Protein AF-A0A520W6J9-F1 (afdb_monomer)

Secondary structure (DSSP, 8-state):
-TTTTT-HHHHHHHHHHHHHH-TT-HHHHHHHHHHHHHTT-HHHHHHHHHHHHHH-TT-HHHHHHHHHHHHHTT-HHHHHHHHHHHHHH-TT-HHHHHHHHHHHHHTT-HHHHHHHGGGGGGSHHHHTT----SSPBP-S-S--TT-EEEEE--S-HHHHHHHHTTHHHHHTTSSEEEEEE-GGGHHHHHHH-TTSEEEE---TTTTT--S-SEEEEGGGHHHHHHHHHHH-S---------HHHHHHHHHHHHTT-SSEEEEEE-S-S---HHHHTTS--GGGGTTGGGSTTEEEEE---SS-HHHHHHHHHHH--PEEP-TT--TTT-HHHHHHHHHHSSEEEE-SSHHHHHHHHTT-EEEE----

Nearest PDB structures (foldseek):
  2hyz-assembly1_A-2  TM=9.664E-01  e=3.939E-09  unclassified
  8far-assembly1_A  TM=9.571E-01  e=6.618E-09  synthetic construct
  8fwd-assembly1_C  TM=9.304E-01  e=1.056E-08  synthetic construct
  4gyw-assembly2_A  TM=4.281E-01  e=9.892E-11  Homo sapiens
  5hgv-assembly1_A  TM=4.038E-01  e=1.844E-10  Homo sapiens

pLDDT: mean 93.52, std 7.46, range [51.81, 98.81]

Structure (mmCIF, N/CA/C/O backbone):
data_AF-A0A520W6J9-F1
#
_entry.id   AF-A0A520W6J9-F1
#
loop_
_atom_site.group_PDB
_atom_site.id
_atom_site.type_symbol
_atom_site.label_atom_id
_atom_site.label_alt_id
_atom_site.label_comp_id
_atom_site.label_asym_id
_atom_site.label_entity_id
_atom_site.label_seq_id
_atom_site.pdbx_PDB_ins_code
_atom_site.Cartn_x
_atom_site.Cartn_y
_atom_site.Cartn_z
_atom_site.occupancy
_atom_site.B_iso_or_equiv
_atom_site.auth_seq_id
_atom_site.auth_comp_id
_atom_site.auth_asym_id
_atom_site.auth_atom_id
_atom_site.pdbx_PDB_model_num
ATOM 1 N N . MET A 1 1 ? 27.134 -15.387 -12.398 1.00 55.62 1 MET A N 1
ATOM 2 C CA . MET A 1 1 ? 27.860 -16.162 -11.368 1.00 55.62 1 MET A CA 1
ATOM 3 C C . MET A 1 1 ? 28.233 -15.302 -10.161 1.00 55.62 1 MET A C 1
ATOM 5 O O . MET A 1 1 ? 27.604 -15.495 -9.141 1.00 55.62 1 MET A O 1
ATOM 9 N N . PHE A 1 2 ? 29.149 -14.319 -10.235 1.00 62.62 2 PHE A N 1
ATOM 10 C CA . PHE A 1 2 ? 29.493 -13.488 -9.054 1.00 62.62 2 PHE A CA 1
ATOM 11 C C . PHE A 1 2 ? 28.343 -12.601 -8.537 1.00 62.62 2 PHE A C 1
ATOM 13 O O . PHE A 1 2 ? 28.132 -12.515 -7.331 1.00 62.62 2 PHE A O 1
ATOM 20 N N . HIS A 1 3 ? 27.561 -11.988 -9.437 1.00 56.94 3 HIS A N 1
ATOM 21 C CA . HIS A 1 3 ? 26.359 -11.219 -9.064 1.00 56.94 3 HIS A CA 1
ATOM 22 C C . HIS A 1 3 ? 25.295 -12.106 -8.402 1.00 56.94 3 HIS A C 1
ATOM 24 O O . HIS A 1 3 ? 24.798 -11.756 -7.336 1.00 56.94 3 HIS A O 1
ATOM 30 N N . ASP A 1 4 ? 25.047 -13.297 -8.955 1.00 65.44 4 ASP A N 1
ATOM 31 C CA . ASP A 1 4 ? 24.093 -14.273 -8.401 1.00 65.44 4 ASP A CA 1
ATOM 32 C C . ASP A 1 4 ? 24.512 -14.808 -7.016 1.00 65.44 4 ASP A C 1
ATOM 34 O O . ASP A 1 4 ? 23.668 -15.266 -6.249 1.00 65.44 4 ASP A O 1
ATOM 38 N N . LEU A 1 5 ? 25.808 -14.726 -6.682 1.00 70.62 5 LEU A N 1
ATOM 39 C CA . LEU A 1 5 ? 26.388 -15.121 -5.393 1.00 70.62 5 LEU A CA 1
ATOM 40 C C . LEU A 1 5 ? 26.520 -13.951 -4.395 1.00 70.62 5 LEU A C 1
ATOM 42 O O . LEU A 1 5 ? 27.038 -14.141 -3.298 1.00 70.62 5 LEU A O 1
ATOM 46 N N . GLY A 1 6 ? 26.079 -12.737 -4.752 1.00 70.25 6 GLY A N 1
ATOM 47 C CA . GLY A 1 6 ? 26.176 -11.549 -3.890 1.00 70.25 6 GLY A CA 1
ATOM 48 C C . GLY A 1 6 ? 27.595 -10.983 -3.727 1.00 70.25 6 GLY A C 1
ATOM 49 O O . GLY A 1 6 ? 27.823 -10.125 -2.875 1.00 70.25 6 GLY A O 1
ATOM 50 N N . GLN A 1 7 ? 28.547 -11.433 -4.548 1.00 84.25 7 GLN A N 1
ATOM 51 C CA . GLN A 1 7 ? 29.943 -10.986 -4.559 1.00 84.25 7 GLN A CA 1
ATOM 52 C C . GLN A 1 7 ? 30.087 -9.741 -5.446 1.00 84.25 7 GLN A C 1
ATOM 54 O O . GLN A 1 7 ? 30.599 -9.782 -6.569 1.00 84.25 7 GLN A O 1
ATOM 59 N N . PHE A 1 8 ? 29.525 -8.622 -4.974 1.00 88.00 8 PHE A N 1
ATOM 60 C CA . PHE A 1 8 ? 29.392 -7.398 -5.770 1.00 88.00 8 PHE A CA 1
ATOM 61 C C . PHE A 1 8 ? 30.739 -6.747 -6.108 1.00 88.00 8 PHE A C 1
ATOM 63 O O . PHE A 1 8 ? 30.910 -6.252 -7.222 1.00 88.00 8 PHE A O 1
ATOM 70 N N . SER A 1 9 ? 31.709 -6.784 -5.194 1.00 87.19 9 SER A N 1
ATOM 71 C CA . SER A 1 9 ? 33.046 -6.212 -5.407 1.00 87.19 9 SER A CA 1
ATOM 72 C C . SER A 1 9 ? 33.802 -6.941 -6.522 1.00 87.19 9 SER A C 1
ATOM 74 O O . SER A 1 9 ? 34.366 -6.315 -7.422 1.00 87.19 9 SER A O 1
ATOM 76 N N . GLU A 1 10 ? 33.757 -8.269 -6.507 1.00 89.56 10 GLU A N 1
ATOM 77 C CA . GLU A 1 10 ? 34.367 -9.151 -7.495 1.00 89.56 10 GLU A CA 1
ATOM 78 C C . GLU A 1 10 ? 33.671 -9.017 -8.852 1.00 89.56 10 GLU A C 1
ATOM 80 O O . GLU A 1 10 ? 34.340 -8.928 -9.885 1.00 89.56 10 GLU A O 1
ATOM 85 N N . ALA A 1 11 ? 32.337 -8.915 -8.860 1.00 91.69 11 ALA A N 1
ATOM 86 C CA . ALA A 1 11 ? 31.569 -8.648 -10.071 1.00 91.69 11 ALA A CA 1
ATOM 87 C C . ALA A 1 11 ? 31.973 -7.307 -10.711 1.00 91.69 11 ALA A C 1
ATOM 89 O O . ALA A 1 11 ? 32.265 -7.260 -11.907 1.00 91.69 11 ALA A O 1
ATOM 90 N N . LEU A 1 12 ? 32.067 -6.227 -9.924 1.00 93.94 12 LEU A N 1
ATOM 91 C CA . LEU A 1 12 ? 32.518 -4.922 -10.419 1.00 93.94 12 LEU A CA 1
ATOM 92 C C . LEU A 1 12 ? 33.946 -4.978 -10.967 1.00 93.94 12 LEU A C 1
ATOM 94 O O . LEU A 1 12 ? 34.212 -4.402 -12.023 1.00 93.94 12 LEU A O 1
ATOM 98 N N . HIS A 1 13 ? 34.862 -5.676 -10.290 1.00 93.12 13 HIS A N 1
ATOM 99 C CA . HIS A 1 13 ? 36.229 -5.850 -10.780 1.00 93.12 13 HIS A CA 1
ATOM 100 C C . HIS A 1 13 ? 36.258 -6.592 -12.125 1.00 93.12 13 HIS A C 1
ATOM 102 O O . HIS A 1 13 ? 36.912 -6.143 -13.070 1.00 93.12 13 HIS A O 1
ATOM 108 N N . ALA A 1 14 ? 35.498 -7.683 -12.247 1.00 94.25 14 ALA A N 1
ATOM 109 C CA . ALA A 1 14 ? 35.395 -8.451 -13.482 1.00 94.25 14 ALA A CA 1
ATOM 110 C C . ALA A 1 14 ? 34.825 -7.614 -14.638 1.00 94.25 14 ALA A C 1
ATOM 112 O O . ALA A 1 14 ? 35.390 -7.623 -15.734 1.00 94.25 14 ALA A O 1
ATOM 113 N N . TYR A 1 15 ? 33.760 -6.836 -14.404 1.00 95.44 15 TYR A N 1
ATOM 114 C CA . TYR A 1 15 ? 33.192 -5.966 -15.438 1.00 95.44 15 TYR A CA 1
ATOM 115 C C . TYR A 1 15 ? 34.142 -4.835 -15.835 1.00 95.44 15 TYR A C 1
ATOM 117 O O . TYR A 1 15 ? 34.296 -4.575 -17.027 1.00 95.44 15 TYR A O 1
ATOM 125 N N . LYS A 1 16 ? 34.856 -4.220 -14.882 1.00 95.69 16 LYS A N 1
ATOM 126 C CA . LYS A 1 16 ? 35.897 -3.221 -15.182 1.00 95.69 16 LYS A CA 1
ATOM 127 C C . LYS A 1 16 ? 37.016 -3.810 -16.043 1.00 95.69 16 LYS A C 1
ATOM 129 O O . LYS A 1 16 ? 37.415 -3.185 -17.023 1.00 95.69 16 LYS A O 1
ATOM 134 N N . LYS A 1 17 ? 37.479 -5.028 -15.741 1.00 96.25 17 LYS A N 1
ATOM 135 C CA . LYS A 1 17 ? 38.472 -5.740 -16.561 1.00 96.25 17 LYS A CA 1
ATOM 136 C C . LYS A 1 17 ? 37.936 -6.055 -17.961 1.00 96.25 17 LYS A C 1
ATOM 138 O O . LYS A 1 17 ? 38.645 -5.849 -18.940 1.00 96.25 17 LYS A O 1
ATOM 143 N N . ALA A 1 18 ? 36.685 -6.501 -18.074 1.00 95.94 18 ALA A N 1
ATOM 144 C CA . ALA A 1 18 ? 36.048 -6.761 -19.365 1.00 95.94 18 ALA A CA 1
ATOM 145 C C . ALA A 1 18 ? 35.930 -5.486 -20.220 1.00 95.94 18 ALA A C 1
ATOM 147 O O . ALA A 1 18 ? 36.212 -5.525 -21.414 1.00 95.94 18 ALA A O 1
ATOM 148 N N . ILE A 1 19 ? 35.579 -4.354 -19.603 1.00 97.25 19 ILE A N 1
ATOM 149 C CA . ILE A 1 19 ? 35.523 -3.038 -20.254 1.00 97.25 19 ILE A CA 1
ATOM 150 C C . ILE A 1 19 ? 36.918 -2.568 -20.680 1.00 97.25 19 ILE A C 1
ATOM 152 O O . ILE A 1 19 ? 37.066 -2.023 -21.769 1.00 97.25 19 ILE A O 1
ATOM 156 N N . TYR A 1 20 ? 37.943 -2.792 -19.853 1.00 97.00 20 TYR A N 1
ATOM 157 C CA . TYR A 1 20 ? 39.328 -2.462 -20.196 1.00 97.00 20 TYR A CA 1
ATOM 158 C C . TYR A 1 20 ? 39.810 -3.244 -21.426 1.00 97.00 20 TYR A C 1
ATOM 160 O O . TYR A 1 20 ? 40.389 -2.661 -22.338 1.00 97.00 20 TYR A O 1
ATOM 168 N N . LEU A 1 21 ? 39.524 -4.549 -21.478 1.00 97.31 21 LEU A N 1
ATOM 169 C CA . LEU A 1 21 ? 39.883 -5.408 -22.611 1.00 97.31 21 LEU A CA 1
ATOM 170 C C . LEU A 1 21 ? 39.040 -5.117 -23.864 1.00 97.31 21 LEU A C 1
ATOM 172 O O . LEU A 1 21 ? 39.535 -5.252 -24.980 1.00 97.31 21 LEU A O 1
ATOM 176 N N . ASN A 1 22 ? 37.774 -4.723 -23.696 1.00 96.44 22 ASN A N 1
ATOM 177 C CA . ASN A 1 22 ? 36.879 -4.360 -24.792 1.00 96.44 22 ASN A CA 1
ATOM 178 C C . ASN A 1 22 ? 35.959 -3.175 -24.418 1.00 96.44 22 ASN A C 1
ATOM 180 O O . ASN A 1 22 ? 34.839 -3.379 -23.934 1.00 96.44 22 ASN A O 1
ATOM 184 N N . PRO A 1 23 ? 36.359 -1.930 -24.742 1.00 96.19 23 PRO A N 1
ATOM 185 C CA . PRO A 1 23 ? 35.568 -0.731 -24.442 1.00 96.19 23 PRO A CA 1
ATOM 186 C C . PRO A 1 23 ? 34.231 -0.621 -25.191 1.00 96.19 23 PRO A C 1
ATOM 188 O O . PRO A 1 23 ? 33.433 0.272 -24.905 1.00 96.19 23 PRO A O 1
ATOM 191 N N . LYS A 1 24 ? 33.974 -1.492 -26.175 1.00 97.50 24 LYS A N 1
ATOM 192 C CA . LYS A 1 24 ? 32.706 -1.553 -26.920 1.00 97.50 24 LYS A CA 1
ATOM 193 C C . LYS A 1 24 ? 31.777 -2.658 -26.407 1.00 97.50 24 LYS A C 1
ATOM 195 O O . LYS A 1 24 ? 30.746 -2.923 -27.024 1.00 97.50 24 LYS A O 1
ATOM 200 N N . TYR A 1 25 ? 32.097 -3.292 -25.277 1.00 97.31 25 TYR A N 1
ATOM 201 C CA . TYR A 1 25 ? 31.296 -4.384 -24.732 1.00 97.31 25 TYR A CA 1
ATOM 202 C C . TYR A 1 25 ? 30.057 -3.880 -23.969 1.00 97.31 25 TYR A C 1
ATOM 204 O O . TYR A 1 25 ? 30.084 -3.663 -22.757 1.00 97.31 25 TYR A O 1
ATOM 212 N N . ALA A 1 26 ? 28.946 -3.698 -24.688 1.00 97.38 26 ALA A N 1
ATOM 213 C CA . ALA A 1 26 ? 27.705 -3.131 -24.148 1.00 97.38 26 ALA A CA 1
ATOM 214 C C . ALA A 1 26 ? 27.123 -3.901 -22.944 1.00 97.38 26 ALA A C 1
ATOM 216 O O . ALA A 1 26 ? 26.592 -3.267 -22.026 1.00 97.38 26 ALA A O 1
ATOM 217 N N . ASP A 1 27 ? 27.232 -5.235 -22.925 1.00 96.94 27 ASP A N 1
ATOM 218 C CA . ASP A 1 27 ? 26.705 -6.067 -21.832 1.00 96.94 27 ASP A CA 1
ATOM 219 C C . ASP A 1 27 ? 27.519 -5.917 -20.541 1.00 96.94 27 ASP A C 1
ATOM 221 O O . ASP A 1 27 ? 26.948 -5.963 -19.454 1.00 96.94 27 ASP A O 1
ATOM 225 N N . ALA A 1 28 ? 28.833 -5.670 -20.628 1.00 97.00 28 ALA A N 1
ATOM 226 C CA . ALA A 1 28 ? 29.643 -5.393 -19.442 1.00 97.00 28 ALA A CA 1
ATOM 227 C C . ALA A 1 28 ? 29.211 -4.085 -18.767 1.00 97.00 28 ALA A C 1
ATOM 229 O O . ALA A 1 28 ? 29.061 -4.048 -17.549 1.00 97.00 28 ALA A O 1
ATOM 230 N N . TYR A 1 29 ? 28.925 -3.039 -19.548 1.00 98.50 29 TYR A N 1
ATOM 231 C CA . TYR A 1 29 ? 28.371 -1.791 -19.018 1.00 98.50 29 TYR A CA 1
ATOM 232 C C . TYR A 1 29 ? 26.962 -1.966 -18.438 1.00 98.50 29 TYR A C 1
ATOM 234 O O . TYR A 1 29 ? 26.677 -1.433 -17.368 1.00 98.50 29 TYR A O 1
ATOM 242 N N . PHE A 1 30 ? 26.088 -2.723 -19.111 1.00 98.25 30 PHE A N 1
ATOM 243 C CA . PHE A 1 30 ? 24.746 -3.017 -18.601 1.00 98.25 30 PHE A CA 1
ATOM 244 C C . PHE A 1 30 ? 24.809 -3.742 -17.253 1.00 98.25 30 PHE A C 1
ATOM 246 O O . PHE A 1 30 ? 24.241 -3.264 -16.274 1.00 98.25 30 PHE A O 1
ATOM 253 N N . ASN A 1 31 ? 25.552 -4.847 -17.179 1.00 97.19 31 ASN A N 1
ATOM 254 C CA . ASN A 1 31 ? 25.648 -5.646 -15.962 1.00 97.19 31 ASN A CA 1
ATOM 255 C C . ASN A 1 31 ? 26.375 -4.901 -14.833 1.00 97.19 31 ASN A C 1
ATOM 257 O O . ASN A 1 31 ? 25.967 -5.000 -13.679 1.00 97.19 31 ASN A O 1
ATOM 261 N N . MET A 1 32 ? 27.395 -4.092 -15.148 1.00 97.19 32 MET A N 1
ATOM 262 C CA . MET A 1 32 ? 28.012 -3.195 -14.167 1.00 97.19 32 MET A CA 1
ATOM 263 C C . MET A 1 32 ? 26.986 -2.208 -13.599 1.00 97.19 32 MET A C 1
ATOM 265 O O . MET A 1 32 ? 26.934 -2.023 -12.386 1.00 97.19 32 MET A O 1
ATOM 269 N N . GLY A 1 33 ? 26.126 -1.632 -14.447 1.00 97.50 33 GLY A N 1
ATOM 270 C CA . GLY A 1 33 ? 25.024 -0.774 -14.011 1.00 97.50 33 GLY A CA 1
ATOM 271 C C . GLY A 1 33 ? 24.033 -1.484 -13.084 1.00 97.50 33 GLY A C 1
ATOM 272 O O . GLY A 1 33 ? 23.599 -0.893 -12.094 1.00 97.50 33 GLY A O 1
ATOM 273 N N . VAL A 1 34 ? 23.715 -2.758 -13.352 1.00 95.88 34 VAL A N 1
ATOM 274 C CA . VAL A 1 34 ? 22.843 -3.576 -12.486 1.00 95.88 34 VAL A CA 1
ATOM 275 C C . VAL A 1 34 ? 23.454 -3.736 -11.099 1.00 95.88 34 VAL A C 1
ATOM 277 O O . VAL A 1 34 ? 22.782 -3.440 -10.110 1.00 95.88 34 VAL A O 1
ATOM 280 N N . VAL A 1 35 ? 24.734 -4.117 -11.024 1.00 95.06 35 VAL A N 1
ATOM 281 C CA . VAL A 1 35 ? 25.446 -4.268 -9.746 1.00 95.06 35 VAL A CA 1
ATOM 282 C C . VAL A 1 35 ? 25.515 -2.943 -8.989 1.00 95.06 35 VAL A C 1
ATOM 284 O O . VAL A 1 35 ? 25.182 -2.910 -7.809 1.00 95.06 35 VAL A O 1
ATOM 287 N N . LEU A 1 36 ? 25.893 -1.849 -9.663 1.00 95.56 36 LEU A N 1
ATOM 288 C CA . LEU A 1 36 ? 25.984 -0.512 -9.062 1.00 95.56 36 LEU A CA 1
ATOM 289 C C . LEU A 1 36 ? 24.644 -0.071 -8.462 1.00 95.56 36 LEU A C 1
ATOM 291 O O . LEU A 1 36 ? 24.594 0.379 -7.321 1.00 95.56 36 LEU A O 1
ATOM 295 N N . LYS A 1 37 ? 23.539 -0.277 -9.186 1.00 93.19 37 LYS A N 1
ATOM 296 C CA . LYS A 1 37 ? 22.194 0.022 -8.681 1.00 93.19 37 LYS A CA 1
ATOM 297 C C . LYS A 1 37 ? 21.839 -0.850 -7.471 1.00 93.19 37 LYS A C 1
ATOM 299 O O . LYS A 1 37 ? 21.243 -0.355 -6.521 1.00 93.19 37 LYS A O 1
ATOM 304 N N . ASP A 1 38 ? 22.184 -2.137 -7.486 1.00 89.38 38 ASP A N 1
ATOM 305 C CA . ASP A 1 38 ? 21.882 -3.048 -6.373 1.00 89.38 38 ASP A CA 1
ATOM 306 C C . ASP A 1 38 ? 22.653 -2.701 -5.083 1.00 89.38 38 ASP A C 1
ATOM 308 O O . ASP A 1 38 ? 22.141 -2.964 -3.993 1.00 89.38 38 ASP A O 1
ATOM 312 N N . ILE A 1 39 ? 23.826 -2.062 -5.188 1.00 90.38 39 ILE A N 1
ATOM 313 C CA . ILE A 1 39 ? 24.589 -1.542 -4.037 1.00 90.38 39 ILE A CA 1
ATOM 314 C C . ILE A 1 39 ? 24.276 -0.075 -3.686 1.00 90.38 39 ILE A C 1
ATOM 316 O O . ILE A 1 39 ? 24.844 0.446 -2.731 1.00 90.38 39 ILE A O 1
ATOM 320 N N . GLY A 1 40 ? 23.364 0.582 -4.411 1.00 89.44 40 GLY A N 1
ATOM 321 C CA . GLY A 1 40 ? 22.922 1.957 -4.136 1.00 89.44 40 GLY A CA 1
ATOM 322 C C . GLY A 1 40 ? 23.730 3.070 -4.816 1.00 89.44 40 GLY A C 1
ATOM 323 O O . GLY A 1 40 ? 23.461 4.241 -4.575 1.00 89.44 40 GLY A O 1
ATOM 324 N N . GLU A 1 41 ? 24.677 2.732 -5.693 1.00 94.56 41 GLU A N 1
ATOM 325 C CA . GLU A 1 41 ? 25.497 3.678 -6.466 1.00 94.56 41 GLU A CA 1
ATOM 326 C C . GLU A 1 41 ? 24.754 4.132 -7.738 1.00 94.56 41 GLU A C 1
ATOM 328 O O . GLU A 1 41 ? 25.136 3.811 -8.872 1.00 94.56 41 GLU A O 1
ATOM 333 N N . TYR A 1 42 ? 23.632 4.834 -7.559 1.00 95.06 42 TYR A N 1
ATOM 334 C CA . TYR A 1 42 ? 22.693 5.132 -8.645 1.00 95.06 42 TYR A CA 1
ATOM 335 C C . TYR A 1 42 ? 23.291 6.031 -9.738 1.00 95.06 42 TYR A C 1
ATOM 337 O O . TYR A 1 42 ? 23.050 5.791 -10.922 1.00 95.06 42 TYR A O 1
ATOM 345 N N . GLU A 1 43 ? 24.127 7.012 -9.387 1.00 97.19 43 GLU A N 1
ATOM 346 C CA . GLU A 1 43 ? 24.783 7.912 -10.346 1.00 97.19 43 GLU A CA 1
ATOM 347 C C . GLU A 1 43 ? 25.694 7.129 -11.294 1.00 97.19 43 GLU A C 1
ATOM 349 O O . GLU A 1 43 ? 25.632 7.286 -12.518 1.00 97.19 43 GLU A O 1
ATOM 354 N N . GLN A 1 44 ? 26.508 6.233 -10.735 1.00 97.81 44 GLN A N 1
ATOM 355 C CA . GLN A 1 44 ? 27.419 5.393 -11.509 1.00 97.81 44 GLN A CA 1
ATOM 356 C C . GLN A 1 44 ? 26.645 4.367 -12.349 1.00 97.81 44 GLN A C 1
ATOM 358 O O . GLN A 1 44 ? 27.040 4.057 -13.481 1.00 97.81 44 GLN A O 1
ATOM 363 N N . ALA A 1 45 ? 25.521 3.859 -11.830 1.00 98.12 45 ALA A N 1
ATOM 364 C CA . ALA A 1 45 ? 24.633 2.977 -12.576 1.00 98.12 45 ALA A CA 1
ATOM 365 C C . ALA A 1 45 ? 24.070 3.677 -13.822 1.00 98.12 45 ALA A C 1
ATOM 367 O O . ALA A 1 45 ? 24.160 3.128 -14.921 1.00 98.12 45 ALA A O 1
ATOM 368 N N . VAL A 1 46 ? 23.575 4.913 -13.683 1.00 98.56 46 VAL A N 1
ATOM 369 C CA . VAL A 1 46 ? 23.068 5.734 -14.797 1.00 98.56 46 VAL A CA 1
ATOM 370 C C . VAL A 1 46 ? 24.142 5.946 -15.868 1.00 98.56 46 VAL A C 1
ATOM 372 O O . VAL A 1 46 ? 23.873 5.735 -17.052 1.00 98.56 46 VAL A O 1
ATOM 375 N N . VAL A 1 47 ? 25.375 6.294 -15.478 1.00 98.44 47 VAL A N 1
ATOM 376 C CA . VAL A 1 47 ? 26.503 6.444 -16.421 1.00 98.44 47 VAL A CA 1
ATOM 377 C C . VAL A 1 47 ? 26.762 5.140 -17.183 1.00 98.44 47 VAL A C 1
ATOM 379 O O . VAL A 1 47 ? 26.903 5.148 -18.409 1.00 98.44 47 VAL A O 1
ATOM 382 N N . SER A 1 48 ? 26.770 4.011 -16.474 1.00 98.50 48 SER A N 1
ATOM 383 C CA . SER A 1 48 ? 27.006 2.687 -17.058 1.00 98.50 48 SER A CA 1
ATOM 384 C C . SER A 1 48 ? 25.901 2.295 -18.043 1.00 98.50 48 SE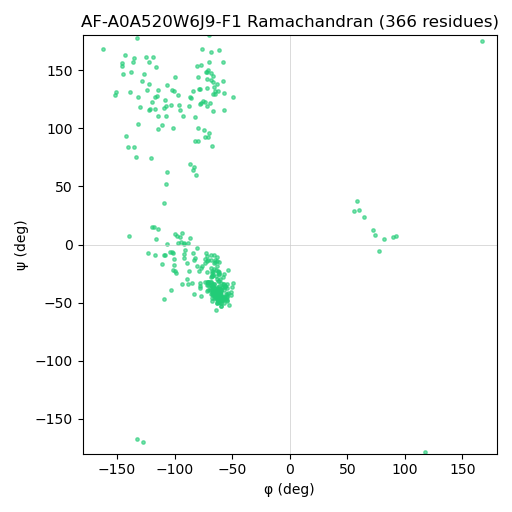R A C 1
ATOM 386 O O . SER A 1 48 ? 26.187 1.875 -19.166 1.00 98.50 48 SER A O 1
ATOM 388 N N . TYR A 1 49 ? 24.634 2.509 -17.684 1.00 98.75 49 TYR A N 1
ATOM 389 C CA . TYR A 1 49 ? 23.506 2.253 -18.577 1.00 98.75 49 TYR A CA 1
ATOM 390 C C . TYR A 1 49 ? 23.525 3.150 -19.814 1.00 98.75 49 TYR A C 1
ATOM 392 O O . TYR A 1 49 ? 23.350 2.648 -20.923 1.00 98.75 49 TYR A O 1
ATOM 400 N N . ASN A 1 50 ? 23.810 4.445 -19.665 1.00 98.69 50 ASN A N 1
ATOM 401 C CA . ASN A 1 50 ? 23.935 5.357 -20.802 1.00 98.69 50 ASN A CA 1
ATOM 402 C C . ASN A 1 50 ? 25.066 4.935 -21.746 1.00 98.69 50 ASN A C 1
ATOM 404 O O . ASN A 1 50 ? 24.895 4.955 -22.967 1.00 98.69 50 ASN A O 1
ATOM 408 N N . LYS A 1 51 ? 26.199 4.466 -21.207 1.00 98.56 51 LYS A N 1
ATOM 409 C CA . LYS A 1 51 ? 27.281 3.924 -22.034 1.00 98.56 51 LYS A CA 1
ATOM 410 C C . LYS A 1 51 ? 26.851 2.653 -22.766 1.00 98.56 51 LYS A C 1
ATOM 412 O O . LYS A 1 51 ? 27.091 2.553 -23.970 1.00 98.56 51 LYS A O 1
ATOM 417 N N . SER A 1 52 ? 26.158 1.737 -22.088 1.00 98.62 52 SER A N 1
ATOM 418 C CA . SER A 1 52 ? 25.570 0.546 -22.714 1.00 98.62 52 SER A CA 1
ATOM 419 C C . SER A 1 52 ? 24.607 0.920 -23.851 1.00 98.62 52 SER A C 1
ATOM 421 O O . SER A 1 52 ? 24.728 0.382 -24.948 1.00 98.62 52 SER A O 1
ATOM 423 N N . LEU A 1 53 ? 23.727 1.909 -23.647 1.00 98.56 53 LEU A N 1
ATOM 424 C CA . LEU A 1 53 ? 22.788 2.395 -24.668 1.00 98.56 53 LEU A CA 1
ATOM 425 C C . LEU A 1 53 ? 23.475 3.106 -25.838 1.00 98.56 53 LEU A C 1
ATOM 427 O O . LEU A 1 53 ? 23.021 2.964 -26.968 1.00 98.56 53 LEU A O 1
ATOM 431 N N . SER A 1 54 ? 24.578 3.824 -25.606 1.00 98.50 54 SER A N 1
ATOM 432 C CA . SER A 1 54 ? 25.364 4.429 -26.695 1.00 98.50 54 SER A CA 1
ATOM 433 C C . SER A 1 54 ? 25.966 3.378 -27.635 1.00 98.50 54 SER A C 1
ATOM 435 O O . SER A 1 54 ? 26.132 3.631 -28.824 1.00 98.50 54 SER A O 1
ATOM 437 N N . LEU A 1 55 ? 26.262 2.187 -27.101 1.00 98.31 55 LEU A N 1
ATOM 438 C CA . LEU A 1 55 ? 26.791 1.049 -27.851 1.00 98.31 55 LEU A CA 1
ATOM 439 C C . LEU A 1 55 ? 25.668 0.177 -28.437 1.00 98.31 55 LEU A C 1
ATOM 441 O O . LEU A 1 55 ? 25.822 -0.371 -29.526 1.00 98.31 55 LEU A O 1
ATOM 445 N N . ARG A 1 56 ? 24.532 0.056 -27.735 1.00 98.19 56 ARG A N 1
ATOM 446 C CA . ARG A 1 56 ? 23.351 -0.714 -28.153 1.00 98.19 56 ARG A CA 1
ATOM 447 C C . ARG A 1 56 ? 22.052 0.080 -27.908 1.00 98.19 56 ARG A C 1
ATOM 449 O O . ARG A 1 56 ? 21.362 -0.164 -26.916 1.00 98.19 56 ARG A O 1
ATOM 456 N N . PRO A 1 57 ? 21.651 0.973 -28.837 1.00 97.56 57 PRO A N 1
ATOM 457 C CA . PRO A 1 57 ? 20.519 1.892 -28.635 1.00 97.56 57 PRO A CA 1
ATOM 458 C C . PRO A 1 57 ? 19.129 1.244 -28.583 1.00 97.56 57 PRO A C 1
ATOM 460 O O . PRO A 1 57 ? 18.157 1.899 -28.224 1.00 97.56 57 PRO A O 1
ATOM 463 N N . LYS A 1 58 ? 18.995 -0.027 -28.982 1.00 97.88 58 LYS A N 1
ATOM 464 C CA . LYS A 1 58 ? 17.718 -0.764 -29.018 1.00 97.88 58 LYS A CA 1
ATOM 465 C C . LYS A 1 58 ? 17.642 -1.854 -27.941 1.00 97.88 58 LYS A C 1
ATOM 467 O O . LYS A 1 58 ? 17.093 -2.921 -28.187 1.00 97.88 58 LYS A O 1
ATOM 472 N N . HIS A 1 59 ? 18.214 -1.611 -26.761 1.00 98.19 59 HIS A N 1
ATOM 473 C CA . HIS A 1 59 ? 18.172 -2.563 -25.648 1.00 98.19 59 HIS A CA 1
ATOM 474 C C . HIS A 1 59 ? 17.116 -2.171 -24.606 1.00 98.19 59 HIS A C 1
ATOM 476 O O . HIS A 1 59 ? 17.347 -1.287 -23.778 1.00 98.19 59 HIS A O 1
ATOM 482 N N . ALA A 1 60 ? 15.952 -2.826 -24.652 1.00 98.19 60 ALA A N 1
ATOM 483 C CA . ALA A 1 60 ? 14.806 -2.515 -23.794 1.00 98.19 60 ALA A CA 1
ATOM 484 C C . ALA A 1 60 ? 15.120 -2.650 -22.293 1.00 98.19 60 ALA A C 1
ATOM 486 O O . ALA A 1 60 ? 14.734 -1.777 -21.511 1.00 98.19 60 ALA A O 1
ATOM 487 N N . ASP A 1 61 ? 15.880 -3.679 -21.906 1.00 98.00 61 ASP A N 1
ATOM 488 C CA . ASP A 1 61 ? 16.232 -3.942 -20.506 1.00 98.00 61 ASP A CA 1
ATOM 489 C C . ASP A 1 61 ? 17.175 -2.887 -19.925 1.00 98.00 61 ASP A C 1
ATOM 491 O O . ASP A 1 61 ? 17.061 -2.553 -18.743 1.00 98.00 61 ASP A O 1
ATOM 495 N N . THR A 1 62 ? 18.072 -2.303 -20.734 1.00 98.62 62 THR A N 1
ATOM 496 C CA . THR A 1 62 ? 18.892 -1.178 -20.253 1.00 98.62 62 THR A CA 1
ATOM 497 C C . THR A 1 62 ? 18.021 0.047 -19.995 1.00 98.62 62 THR A C 1
ATOM 499 O O . THR A 1 62 ? 18.190 0.682 -18.960 1.00 98.62 62 THR A O 1
ATOM 502 N N . TYR A 1 63 ? 17.063 0.370 -20.873 1.00 98.81 63 TYR A N 1
ATOM 503 C CA . TYR A 1 63 ? 16.135 1.483 -20.631 1.00 98.81 63 TYR A CA 1
ATOM 504 C C . TYR A 1 63 ? 15.270 1.264 -19.384 1.00 98.81 63 TYR A C 1
ATOM 506 O O . TYR A 1 63 ? 15.090 2.190 -18.596 1.00 98.81 63 TYR A O 1
ATOM 514 N N . TYR A 1 64 ? 14.772 0.042 -19.181 1.00 98.50 64 TYR A N 1
ATOM 515 C CA . TYR A 1 64 ? 14.011 -0.321 -17.986 1.00 98.50 64 TYR A CA 1
ATOM 516 C C . TYR A 1 64 ? 14.844 -0.146 -16.706 1.00 98.50 64 TYR A C 1
ATOM 518 O O . TYR A 1 64 ? 14.410 0.513 -15.762 1.00 98.50 64 TYR A O 1
ATOM 526 N N . ASN A 1 65 ? 16.068 -0.679 -16.675 1.00 98.44 65 ASN A N 1
ATOM 527 C CA . ASN A 1 65 ? 16.930 -0.568 -15.499 1.00 98.44 65 ASN A CA 1
ATOM 528 C C . ASN A 1 65 ? 17.453 0.858 -15.263 1.00 98.44 65 ASN A C 1
ATOM 530 O O . ASN A 1 65 ? 17.587 1.269 -14.109 1.00 98.44 65 ASN A O 1
ATOM 534 N N . LEU A 1 66 ? 17.675 1.631 -16.329 1.00 98.62 66 LEU A N 1
ATOM 535 C CA . LEU A 1 66 ? 17.955 3.063 -16.243 1.00 98.62 66 LEU A CA 1
ATOM 536 C C . LEU A 1 66 ? 16.780 3.816 -15.605 1.00 98.62 66 LEU A C 1
ATOM 538 O O . LEU A 1 66 ? 17.001 4.638 -14.721 1.00 98.62 66 LEU A O 1
ATOM 542 N N . GLY A 1 67 ? 15.540 3.497 -15.986 1.00 98.25 67 GLY A N 1
ATOM 543 C CA . GLY A 1 67 ? 14.341 4.085 -15.382 1.00 98.25 67 GLY A CA 1
ATOM 544 C C . GLY A 1 67 ? 14.227 3.804 -13.889 1.00 98.25 67 GLY A C 1
ATOM 545 O O . GLY A 1 67 ? 13.912 4.709 -13.121 1.00 98.25 67 GLY A O 1
ATOM 546 N N . ASN A 1 68 ? 14.558 2.582 -13.464 1.00 97.31 68 ASN A N 1
ATOM 547 C CA . ASN A 1 68 ? 14.599 2.229 -12.043 1.00 97.31 68 ASN A CA 1
ATOM 548 C C . ASN A 1 68 ? 15.645 3.062 -11.285 1.00 97.31 68 ASN A C 1
ATOM 550 O O . ASN A 1 68 ? 15.318 3.651 -10.262 1.00 97.31 68 ASN A O 1
ATOM 554 N N . ALA A 1 69 ? 16.870 3.175 -11.813 1.00 97.12 69 ALA A N 1
ATOM 555 C CA . ALA A 1 69 ? 17.924 3.972 -11.181 1.00 97.12 69 ALA A CA 1
ATOM 556 C C . ALA A 1 69 ? 17.563 5.469 -11.100 1.00 97.12 69 ALA A C 1
ATOM 558 O O . ALA A 1 69 ? 17.791 6.105 -10.076 1.00 97.12 69 ALA A O 1
ATOM 559 N N . LEU A 1 70 ? 16.951 6.032 -12.148 1.00 98.00 70 LEU A N 1
ATOM 560 C CA . LEU A 1 70 ? 16.477 7.421 -12.152 1.00 98.00 70 LEU A CA 1
ATOM 561 C C . LEU A 1 70 ? 15.336 7.644 -11.151 1.00 98.00 70 LEU A C 1
ATOM 563 O O . LEU A 1 70 ? 15.284 8.687 -10.501 1.00 98.00 70 LEU A O 1
ATOM 567 N N . GLN A 1 71 ? 14.439 6.667 -10.994 1.00 94.69 71 GLN A N 1
ATOM 568 C CA . GLN A 1 71 ? 13.383 6.718 -9.985 1.00 94.69 71 GLN A CA 1
ATOM 569 C C . GLN A 1 71 ? 13.962 6.701 -8.565 1.00 94.69 71 GLN A C 1
ATOM 571 O O . GLN A 1 71 ? 13.524 7.498 -7.737 1.00 94.69 71 GLN A O 1
ATOM 576 N N . ASP A 1 72 ? 14.973 5.868 -8.306 1.00 91.19 72 ASP A N 1
ATOM 577 C CA . ASP A 1 72 ? 15.678 5.829 -7.018 1.00 91.19 72 ASP A CA 1
ATOM 578 C C . ASP A 1 72 ? 16.418 7.154 -6.714 1.00 91.19 72 ASP A C 1
ATOM 580 O O . ASP A 1 72 ? 16.542 7.534 -5.551 1.00 91.19 72 ASP A O 1
ATOM 584 N N . GLN A 1 73 ? 16.821 7.909 -7.747 1.00 92.88 73 GLN A N 1
ATOM 585 C CA . GLN A 1 73 ? 17.349 9.282 -7.636 1.00 92.88 73 GLN A CA 1
ATOM 586 C C . GLN A 1 73 ? 16.269 10.373 -7.498 1.00 92.88 73 GLN A C 1
ATOM 588 O O . GLN A 1 73 ? 16.601 11.554 -7.405 1.00 92.88 73 GLN A O 1
ATOM 593 N N . GLY A 1 74 ? 14.979 10.029 -7.550 1.00 91.75 74 GLY A N 1
ATOM 594 C CA . GLY A 1 74 ? 13.881 11.005 -7.555 1.00 91.75 74 GLY A CA 1
ATOM 595 C C . GLY A 1 74 ? 13.702 11.763 -8.880 1.00 91.75 74 GLY A C 1
ATOM 596 O O . GLY A 1 74 ? 12.886 12.680 -8.962 1.00 91.75 74 GLY A O 1
ATOM 597 N N . LYS A 1 75 ? 14.408 11.375 -9.950 1.00 97.12 75 LYS A N 1
ATOM 598 C CA . LYS A 1 75 ? 14.323 11.985 -11.290 1.00 97.12 75 LYS A CA 1
ATOM 599 C C . LYS A 1 75 ? 13.148 11.414 -12.082 1.00 97.12 75 LYS A C 1
ATOM 601 O O . LYS A 1 75 ? 13.312 10.693 -13.068 1.00 97.12 75 LYS A O 1
ATOM 606 N N . LEU A 1 76 ? 11.937 11.717 -11.617 1.00 97.06 76 LEU A N 1
ATOM 607 C CA . LEU A 1 76 ? 10.706 11.073 -12.085 1.00 97.06 76 LEU A CA 1
ATOM 608 C C . LEU A 1 76 ? 10.429 11.280 -13.582 1.00 97.06 76 LEU A C 1
ATOM 610 O O . LEU A 1 76 ? 10.086 10.318 -14.265 1.00 97.06 76 LEU A O 1
ATOM 614 N N . GLU A 1 77 ? 10.612 12.489 -14.118 1.00 98.25 77 GLU A N 1
ATOM 615 C CA . GLU A 1 77 ? 10.342 12.755 -15.543 1.00 98.25 77 GLU A CA 1
ATOM 616 C C . GLU A 1 77 ? 11.348 12.060 -16.474 1.00 98.25 77 GLU A C 1
ATOM 618 O O . GLU A 1 77 ? 10.966 11.511 -17.510 1.00 98.25 77 GLU A O 1
ATOM 623 N N . GLU A 1 78 ? 12.625 11.994 -16.085 1.00 98.50 78 GLU A N 1
ATOM 624 C CA . GLU A 1 78 ? 13.629 11.221 -16.824 1.00 98.50 78 GLU A CA 1
ATOM 625 C C . GLU A 1 78 ? 13.286 9.724 -16.799 1.00 98.50 78 GLU A C 1
ATOM 627 O O . GLU A 1 78 ? 13.304 9.073 -17.847 1.00 98.50 78 GLU A O 1
ATOM 632 N N . ALA A 1 79 ? 12.890 9.195 -15.632 1.00 98.56 79 ALA A N 1
ATOM 633 C CA . ALA A 1 79 ? 12.453 7.809 -15.475 1.00 98.56 79 ALA A CA 1
ATOM 634 C C . ALA A 1 79 ? 11.246 7.479 -16.374 1.00 98.56 79 ALA A C 1
ATOM 636 O O . ALA A 1 79 ? 11.258 6.473 -17.084 1.00 98.56 79 ALA A O 1
ATOM 637 N N . ILE A 1 80 ? 10.228 8.349 -16.408 1.00 98.81 80 ILE A N 1
ATOM 638 C CA . ILE A 1 80 ? 9.043 8.201 -17.271 1.00 98.81 80 ILE A CA 1
ATOM 639 C C . ILE A 1 80 ? 9.448 8.077 -18.744 1.00 98.81 80 ILE A C 1
ATOM 641 O O . ILE A 1 80 ? 8.954 7.192 -19.449 1.00 98.81 80 ILE A O 1
ATOM 645 N N . ASN A 1 81 ? 10.354 8.935 -19.218 1.00 98.62 81 ASN A N 1
ATOM 646 C CA . ASN A 1 81 ? 10.787 8.937 -20.615 1.00 98.62 81 ASN A CA 1
ATOM 647 C C . ASN A 1 81 ? 11.506 7.638 -21.001 1.00 98.62 81 ASN A C 1
ATOM 649 O O . ASN A 1 81 ? 11.205 7.050 -22.046 1.00 98.62 81 ASN A O 1
ATOM 653 N N . VAL A 1 82 ? 12.417 7.150 -20.158 1.00 98.62 82 VAL A N 1
ATOM 654 C CA . VAL A 1 82 ? 13.146 5.908 -20.454 1.00 98.62 82 VAL A CA 1
ATOM 655 C C . VAL A 1 82 ? 12.274 4.662 -20.285 1.00 98.62 82 VAL A C 1
ATOM 657 O O . VAL A 1 82 ? 12.409 3.736 -21.083 1.00 98.62 82 VAL A O 1
ATOM 660 N N . PHE A 1 83 ? 11.307 4.642 -19.358 1.00 98.75 83 PHE A N 1
ATOM 661 C CA . PHE A 1 83 ? 10.329 3.550 -19.292 1.00 98.75 83 PHE A CA 1
ATOM 662 C C . PHE A 1 83 ? 9.462 3.493 -20.549 1.00 98.75 83 PHE A C 1
ATOM 664 O O . PHE A 1 83 ? 9.311 2.420 -21.131 1.00 98.75 83 PHE A O 1
ATOM 671 N N . LYS A 1 84 ? 8.962 4.639 -21.035 1.00 98.69 84 LYS A N 1
ATOM 672 C CA . LYS A 1 84 ? 8.240 4.703 -22.318 1.00 98.69 84 LYS A CA 1
ATOM 673 C C . LYS A 1 84 ? 9.095 4.185 -23.472 1.00 98.69 84 LYS A C 1
ATOM 675 O O . LYS A 1 84 ? 8.589 3.471 -24.337 1.00 98.69 84 LYS A O 1
ATOM 680 N N . LYS A 1 85 ? 10.397 4.492 -23.474 1.00 98.62 85 LYS A N 1
ATOM 681 C CA . LYS A 1 85 ? 11.327 3.958 -24.474 1.00 98.62 85 LYS A CA 1
ATOM 682 C C . LYS A 1 85 ? 11.489 2.439 -24.370 1.00 98.62 85 LYS A C 1
ATOM 684 O O . LYS A 1 85 ? 11.431 1.775 -25.404 1.00 98.62 85 LYS A O 1
ATOM 689 N N . SER A 1 86 ? 11.628 1.893 -23.162 1.00 98.56 86 SER A N 1
ATOM 690 C CA . SER A 1 86 ? 11.642 0.443 -22.927 1.00 98.56 86 SER A CA 1
ATOM 691 C C . SER A 1 86 ? 10.367 -0.229 -23.455 1.00 98.56 86 SER A C 1
ATOM 693 O O . SER A 1 86 ? 10.452 -1.138 -24.277 1.00 98.56 86 SER A O 1
ATOM 695 N N . ILE A 1 87 ? 9.193 0.303 -23.101 1.00 98.62 87 ILE A N 1
ATOM 696 C CA . ILE A 1 87 ? 7.882 -0.197 -23.544 1.00 98.62 87 ILE A CA 1
ATOM 697 C C . ILE A 1 87 ? 7.742 -0.127 -25.069 1.00 98.62 87 ILE A C 1
ATOM 699 O O . ILE A 1 87 ? 7.297 -1.083 -25.689 1.00 98.62 87 ILE A O 1
ATOM 703 N N . SER A 1 88 ? 8.186 0.954 -25.720 1.00 98.56 88 SER A N 1
ATOM 704 C CA . SER A 1 88 ? 8.151 1.031 -27.191 1.00 98.56 88 SER A CA 1
ATOM 705 C C . SER A 1 88 ? 8.990 -0.043 -27.896 1.00 98.56 88 SER A C 1
ATOM 707 O O . SER A 1 88 ? 8.711 -0.370 -29.046 1.00 98.56 88 SER A O 1
ATOM 709 N N . LEU A 1 89 ? 10.023 -0.575 -27.230 1.00 98.44 89 LEU A N 1
ATOM 710 C CA . LEU A 1 89 ? 10.858 -1.661 -27.750 1.00 98.44 89 LEU A CA 1
ATOM 711 C C . LEU A 1 89 ? 10.300 -3.039 -27.372 1.00 98.44 89 LEU A C 1
ATOM 713 O O . LEU A 1 89 ? 10.507 -4.006 -28.099 1.00 98.44 89 LEU A O 1
ATOM 717 N N . THR A 1 90 ? 9.609 -3.141 -26.238 1.00 97.94 90 THR A N 1
ATOM 718 C CA . THR A 1 90 ? 8.986 -4.377 -25.752 1.00 97.94 90 THR A CA 1
ATOM 719 C C . THR A 1 90 ? 7.614 -4.060 -25.143 1.00 97.94 90 THR A C 1
ATOM 721 O O . THR A 1 90 ? 7.506 -3.907 -23.924 1.00 97.94 90 THR A O 1
ATOM 724 N N . PRO A 1 91 ? 6.559 -3.962 -25.979 1.00 97.75 91 PRO A N 1
ATOM 725 C CA . PRO A 1 91 ? 5.240 -3.481 -25.551 1.00 97.75 91 PRO A CA 1
ATOM 726 C C . PRO A 1 91 ? 4.530 -4.342 -24.505 1.00 97.75 91 PRO A C 1
ATOM 728 O O . PRO A 1 91 ? 3.609 -3.866 -23.858 1.00 97.75 91 PRO A O 1
ATOM 731 N N . ASP A 1 92 ? 4.937 -5.601 -24.334 1.00 96.50 92 ASP A N 1
ATOM 732 C CA . ASP A 1 92 ? 4.316 -6.525 -23.381 1.00 96.50 92 ASP A CA 1
ATOM 733 C C . ASP A 1 92 ? 5.069 -6.643 -22.043 1.00 96.50 92 ASP A C 1
ATOM 735 O O . ASP A 1 92 ? 4.704 -7.465 -21.201 1.00 96.50 92 ASP A O 1
ATOM 739 N N . ASN A 1 93 ? 6.102 -5.820 -21.811 1.00 96.62 93 ASN A N 1
ATOM 740 C CA . ASN A 1 93 ? 6.860 -5.826 -20.557 1.00 96.62 93 ASN A CA 1
ATOM 741 C C . ASN A 1 93 ? 6.024 -5.243 -19.399 1.00 96.62 93 ASN A C 1
ATOM 743 O O . ASN A 1 93 ? 6.000 -4.032 -19.158 1.00 96.62 93 ASN A O 1
ATOM 747 N N . ALA A 1 94 ? 5.335 -6.122 -18.673 1.00 96.94 94 ALA A N 1
ATOM 748 C CA . ALA A 1 94 ? 4.428 -5.758 -17.591 1.00 96.94 94 ALA A CA 1
ATOM 749 C C . ALA A 1 94 ? 5.127 -5.037 -16.428 1.00 96.94 94 ALA A C 1
ATOM 751 O O . ALA A 1 94 ? 4.550 -4.120 -15.843 1.00 96.94 94 ALA A O 1
ATOM 752 N N . GLU A 1 95 ? 6.361 -5.420 -16.100 1.00 96.00 95 GLU A N 1
ATOM 753 C CA . GLU A 1 95 ? 7.177 -4.782 -15.069 1.00 96.00 95 GLU A CA 1
ATOM 754 C C . GLU A 1 95 ? 7.534 -3.335 -15.447 1.00 96.00 95 GLU A C 1
ATOM 756 O O . GLU A 1 95 ? 7.439 -2.436 -14.608 1.00 96.00 95 GLU A O 1
ATOM 761 N N . ALA A 1 96 ? 7.875 -3.075 -16.714 1.00 97.56 96 ALA A N 1
ATOM 762 C CA . ALA A 1 96 ? 8.138 -1.722 -17.204 1.00 97.56 96 ALA A CA 1
ATOM 763 C C . ALA A 1 96 ? 6.879 -0.843 -17.161 1.00 97.56 96 ALA A C 1
ATOM 765 O O . ALA A 1 96 ? 6.951 0.300 -16.707 1.00 97.56 96 ALA A O 1
ATOM 766 N N . HIS A 1 97 ? 5.722 -1.382 -17.560 1.00 98.44 97 HIS A N 1
ATOM 767 C CA . HIS A 1 97 ? 4.437 -0.691 -17.425 1.00 98.44 97 HIS A CA 1
ATOM 768 C C . HIS A 1 97 ? 4.091 -0.389 -15.963 1.00 98.44 97 HIS A C 1
ATOM 770 O O . HIS A 1 97 ? 3.694 0.728 -15.634 1.00 98.44 97 HIS A O 1
ATOM 776 N N . GLN A 1 98 ? 4.290 -1.350 -15.057 1.00 96.31 98 GLN A N 1
ATOM 777 C CA . GLN A 1 98 ? 4.028 -1.142 -13.636 1.00 96.31 98 GLN A CA 1
ATOM 778 C C . GLN A 1 98 ? 4.916 -0.031 -13.050 1.00 96.31 98 GLN A C 1
ATOM 780 O O . GLN A 1 98 ? 4.411 0.856 -12.358 1.00 96.31 98 GLN A O 1
ATOM 785 N N . ASN A 1 99 ? 6.216 -0.035 -13.356 1.00 97.06 99 ASN A N 1
ATOM 786 C CA . ASN A 1 99 ? 7.141 0.980 -12.845 1.00 97.06 99 ASN A CA 1
ATOM 787 C C . ASN A 1 99 ? 6.916 2.357 -13.484 1.00 97.06 99 ASN A C 1
ATOM 789 O O . ASN A 1 99 ? 7.053 3.370 -12.792 1.00 97.06 99 ASN A O 1
ATOM 793 N N . LEU A 1 100 ? 6.497 2.409 -14.755 1.00 98.50 100 LEU A N 1
ATOM 794 C CA . LEU A 1 100 ? 5.985 3.631 -15.377 1.00 98.50 100 LEU A CA 1
ATOM 795 C C . LEU A 1 100 ? 4.754 4.145 -14.622 1.00 98.50 100 LEU A C 1
ATOM 797 O O . LEU A 1 100 ? 4.684 5.332 -14.310 1.00 98.50 100 LEU A O 1
ATOM 801 N N . GLY A 1 101 ? 3.817 3.256 -14.283 1.00 97.75 101 GLY A N 1
ATOM 802 C CA . GLY A 1 101 ? 2.646 3.582 -13.476 1.00 97.75 101 GLY A CA 1
ATOM 803 C C . GLY A 1 101 ? 3.022 4.233 -12.149 1.00 97.75 101 GLY A C 1
ATOM 804 O O . GLY A 1 101 ? 2.518 5.308 -11.831 1.00 97.75 101 GLY A O 1
ATOM 805 N N . PHE A 1 102 ? 3.969 3.652 -11.411 1.00 95.94 102 PHE A N 1
ATOM 806 C CA . PHE A 1 102 ? 4.469 4.241 -10.166 1.00 95.94 102 PHE A CA 1
ATOM 807 C C . PHE A 1 102 ? 5.164 5.590 -10.375 1.00 95.94 102 PHE A C 1
ATOM 809 O O . PHE A 1 102 ? 4.897 6.524 -9.620 1.00 95.94 102 PHE A O 1
ATOM 816 N N . ALA A 1 103 ? 5.994 5.733 -11.413 1.00 97.69 103 ALA A N 1
ATOM 817 C CA . ALA A 1 103 ? 6.656 7.001 -11.721 1.00 97.69 103 ALA A CA 1
ATOM 818 C C . ALA A 1 103 ? 5.641 8.120 -12.020 1.00 97.69 103 ALA A C 1
ATOM 820 O O . ALA A 1 103 ? 5.757 9.217 -11.480 1.00 97.69 103 ALA A O 1
ATOM 821 N N . LEU A 1 104 ? 4.613 7.818 -12.821 1.00 98.31 104 LEU A N 1
ATOM 822 C CA . LEU A 1 104 ? 3.524 8.740 -13.157 1.00 98.31 104 LEU A CA 1
ATOM 823 C C . LEU A 1 104 ? 2.690 9.126 -11.930 1.00 98.31 104 LEU A C 1
ATOM 825 O O . LEU A 1 104 ? 2.328 10.290 -11.774 1.00 98.31 104 LEU A O 1
ATOM 829 N N . LEU A 1 105 ? 2.379 8.169 -11.050 1.00 96.00 105 LEU A N 1
ATOM 830 C CA . LEU A 1 105 ? 1.671 8.455 -9.798 1.00 96.00 105 LEU A CA 1
ATOM 831 C C . LEU A 1 105 ? 2.489 9.394 -8.906 1.00 96.00 105 LEU A C 1
ATOM 833 O O . LEU A 1 105 ? 1.948 10.374 -8.397 1.00 96.00 105 LEU A O 1
ATOM 837 N N . ASN A 1 106 ? 3.789 9.127 -8.770 1.00 94.19 106 ASN A N 1
ATOM 838 C CA . ASN A 1 106 ? 4.692 9.940 -7.961 1.00 94.19 106 ASN A CA 1
ATOM 839 C C . ASN A 1 106 ? 4.912 11.344 -8.550 1.00 94.19 106 ASN A C 1
ATOM 841 O O . ASN A 1 106 ? 5.145 12.274 -7.785 1.00 94.19 106 ASN A O 1
ATOM 845 N N . SER A 1 107 ? 4.794 11.530 -9.873 1.00 95.56 107 SER A N 1
ATOM 846 C CA . SER A 1 107 ? 4.851 12.860 -10.503 1.00 95.56 107 SER A CA 1
ATOM 847 C C . SER A 1 107 ? 3.498 13.586 -10.560 1.00 95.56 107 SER A C 1
ATOM 849 O O . SER A 1 107 ? 3.385 14.658 -11.150 1.00 95.56 107 SER A O 1
ATOM 851 N N . GLY A 1 108 ? 2.447 13.026 -9.946 1.00 94.31 108 GLY A N 1
ATOM 852 C CA . GLY A 1 108 ? 1.110 13.628 -9.900 1.00 94.31 108 GLY A CA 1
ATOM 853 C C . GLY A 1 108 ? 0.258 13.393 -11.153 1.00 94.31 108 GLY A C 1
ATOM 854 O O . GLY A 1 108 ? -0.877 13.866 -11.231 1.00 94.31 108 GLY A O 1
ATOM 855 N N . ARG A 1 109 ? 0.734 12.608 -12.126 1.00 96.31 109 ARG A N 1
ATOM 856 C CA . ARG A 1 109 ? -0.002 12.224 -13.346 1.00 96.31 109 ARG A CA 1
ATOM 857 C C . ARG A 1 109 ? -0.946 11.053 -13.066 1.00 96.31 109 ARG A C 1
ATOM 859 O O . ARG A 1 109 ? -0.863 9.986 -13.675 1.00 96.31 109 ARG A O 1
ATOM 866 N N . LEU A 1 110 ? -1.876 11.269 -12.132 1.00 94.88 110 LEU A N 1
ATOM 867 C CA . LEU A 1 110 ? -2.677 10.219 -11.491 1.00 94.88 110 LEU A CA 1
ATOM 868 C C . LEU A 1 110 ? -3.431 9.330 -12.488 1.00 94.88 110 LEU A C 1
ATOM 870 O O . LEU A 1 110 ? -3.373 8.109 -12.397 1.00 94.88 110 LEU A O 1
ATOM 874 N N . LYS A 1 111 ? -4.116 9.927 -13.470 1.00 94.56 111 LYS A N 1
ATOM 875 C CA . LYS A 1 111 ? -4.908 9.173 -14.454 1.00 94.56 111 LYS A CA 1
ATOM 876 C C . LYS A 1 111 ? -4.039 8.250 -15.313 1.00 94.56 111 LYS A C 1
ATOM 878 O O . LYS A 1 111 ? -4.414 7.104 -15.540 1.00 94.56 111 LYS A O 1
ATOM 883 N N . GLU A 1 112 ? -2.906 8.749 -15.805 1.00 96.94 112 GLU A N 1
ATOM 884 C CA . GLU A 1 112 ? -1.976 7.946 -16.606 1.00 96.94 112 GLU A CA 1
ATOM 885 C C . GLU A 1 112 ? -1.369 6.835 -15.747 1.00 96.94 112 GLU A C 1
ATOM 887 O O . GLU A 1 112 ? -1.408 5.673 -16.141 1.00 96.94 112 GLU A O 1
ATOM 892 N N . GLY A 1 113 ? -0.916 7.165 -14.534 1.00 97.62 113 GLY A N 1
ATOM 893 C CA . GLY A 1 113 ? -0.331 6.190 -13.618 1.00 97.62 113 GLY A CA 1
ATOM 894 C C . GLY A 1 113 ? -1.291 5.065 -13.224 1.00 97.62 113 GLY A C 1
ATOM 895 O O . GLY A 1 113 ? -0.909 3.898 -13.229 1.00 97.62 113 GLY A O 1
ATOM 896 N N . LEU A 1 114 ? -2.563 5.384 -12.961 1.00 96.00 114 LEU A N 1
ATOM 897 C CA . LEU A 1 114 ? -3.596 4.387 -12.655 1.00 96.00 114 LEU A CA 1
ATOM 898 C C . LEU A 1 114 ? -3.955 3.507 -13.860 1.00 96.00 114 LEU A C 1
ATOM 900 O O . LEU A 1 114 ? -4.287 2.339 -13.671 1.00 96.00 114 LEU A O 1
ATOM 904 N N . ASN A 1 115 ? -3.883 4.037 -15.086 1.00 95.94 115 ASN A N 1
ATOM 905 C CA . ASN A 1 115 ? -4.065 3.230 -16.293 1.00 95.94 115 ASN A CA 1
ATOM 906 C C . ASN A 1 115 ? -2.912 2.240 -16.474 1.00 95.94 115 ASN A C 1
ATOM 908 O O . ASN A 1 115 ? -3.157 1.060 -16.715 1.00 95.94 115 ASN A O 1
ATOM 912 N N . GLU A 1 116 ? -1.675 2.708 -16.315 1.00 97.38 116 GLU A N 1
ATOM 913 C CA . GLU A 1 116 ? -0.483 1.865 -16.418 1.00 97.38 116 GLU A CA 1
ATOM 914 C C . GLU A 1 116 ? -0.424 0.813 -15.303 1.00 97.38 116 GLU A C 1
ATOM 916 O O . GLU A 1 116 ? -0.057 -0.337 -15.536 1.00 97.38 116 GLU A O 1
ATOM 921 N N . ASN A 1 117 ? -0.909 1.140 -14.103 1.00 94.75 117 ASN A N 1
ATOM 922 C CA . ASN A 1 117 ? -0.966 0.201 -12.985 1.00 94.75 117 ASN A CA 1
ATOM 923 C C . ASN A 1 117 ? -1.883 -1.016 -13.243 1.00 94.75 117 ASN A C 1
ATOM 925 O O . ASN A 1 117 ? -1.798 -2.008 -12.521 1.00 94.75 117 ASN A O 1
ATOM 929 N N . GLU A 1 118 ? -2.751 -1.013 -14.260 1.00 95.19 118 GLU A N 1
ATOM 930 C CA . GLU A 1 118 ? -3.532 -2.205 -14.639 1.00 95.19 118 GLU A CA 1
ATOM 931 C C . GLU A 1 118 ? -2.659 -3.331 -15.212 1.00 95.19 118 GLU A C 1
ATOM 933 O O . GLU A 1 118 ? -3.009 -4.508 -15.088 1.00 95.19 118 GLU A O 1
ATOM 938 N N . TRP A 1 119 ? -1.475 -3.002 -15.738 1.00 96.56 119 TRP A N 1
ATOM 939 C CA . TRP A 1 119 ? -0.491 -3.989 -16.184 1.00 96.56 119 TRP A CA 1
ATOM 940 C C . TRP A 1 119 ? 0.059 -4.850 -15.051 1.00 96.56 119 TRP A C 1
ATOM 942 O O . TRP A 1 119 ? 0.595 -5.927 -15.318 1.00 96.56 119 TRP A O 1
ATOM 952 N N . ARG A 1 120 ? -0.167 -4.463 -13.784 1.00 94.44 120 ARG A N 1
ATOM 953 C CA . ARG A 1 120 ? 0.1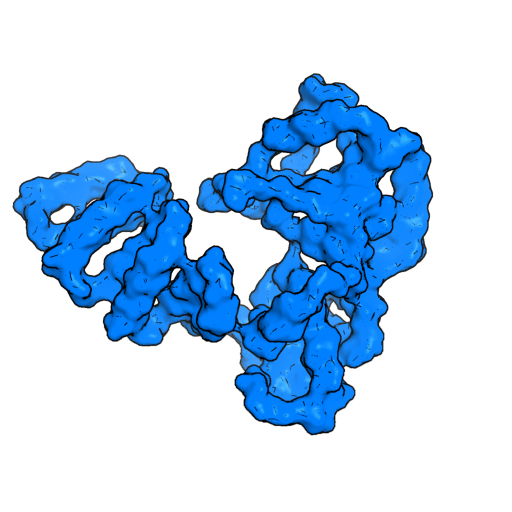73 -5.278 -12.611 1.00 94.44 120 ARG A CA 1
ATOM 954 C C . ARG A 1 120 ? -0.346 -6.713 -12.737 1.00 94.44 120 ARG A C 1
ATOM 956 O O . ARG A 1 120 ? 0.339 -7.638 -12.316 1.00 94.44 120 ARG A O 1
ATOM 963 N N . TRP A 1 121 ? -1.492 -6.926 -13.394 1.00 93.88 121 TRP A N 1
ATOM 964 C CA . TRP A 1 121 ? -2.078 -8.254 -13.612 1.00 93.88 121 TRP A CA 1
ATOM 965 C C . TRP A 1 121 ? -1.302 -9.161 -14.566 1.00 93.88 121 TRP A C 1
ATOM 967 O O . TRP A 1 121 ? -1.496 -10.374 -14.523 1.00 93.88 121 TRP A O 1
ATOM 977 N N . LYS A 1 122 ? -0.441 -8.592 -15.412 1.00 94.50 122 LYS A N 1
ATOM 978 C CA . LYS A 1 122 ? 0.449 -9.337 -16.307 1.00 94.50 122 LYS A CA 1
ATOM 979 C C . LYS A 1 122 ? 1.823 -9.608 -15.682 1.00 94.50 122 LYS A C 1
ATOM 981 O O . LYS A 1 122 ? 2.591 -10.384 -16.235 1.00 94.50 122 LYS A O 1
ATOM 986 N N . THR A 1 123 ? 2.128 -9.024 -14.521 1.00 93.62 123 THR A N 1
ATOM 987 C CA . THR A 1 123 ? 3.381 -9.307 -13.802 1.00 93.62 123 THR A CA 1
ATOM 988 C C . THR A 1 123 ? 3.355 -10.708 -13.198 1.00 93.62 123 THR A C 1
ATOM 990 O O . THR A 1 123 ? 2.305 -11.205 -12.767 1.00 93.62 123 THR A O 1
ATOM 993 N N . LYS A 1 124 ? 4.525 -11.342 -13.074 1.00 89.75 124 LYS A N 1
ATOM 994 C CA . LYS A 1 124 ? 4.641 -12.684 -12.472 1.00 89.75 124 LYS A CA 1
ATOM 995 C C . LYS A 1 124 ? 4.070 -12.751 -11.048 1.00 89.75 124 LYS A C 1
ATOM 997 O O . LYS A 1 124 ? 3.472 -13.747 -10.657 1.00 89.75 124 LYS A O 1
ATOM 1002 N N . LYS A 1 125 ? 4.232 -11.680 -10.263 1.00 85.50 125 LYS A N 1
ATOM 1003 C CA . LYS A 1 125 ? 3.824 -11.637 -8.850 1.00 85.50 125 LYS A CA 1
ATOM 1004 C C . LYS A 1 125 ? 2.305 -11.672 -8.662 1.00 85.50 125 LYS A C 1
ATOM 1006 O O . LYS A 1 125 ? 1.829 -12.328 -7.736 1.00 85.50 125 LYS A O 1
ATOM 1011 N N . LEU A 1 126 ? 1.555 -10.932 -9.480 1.00 88.06 126 LEU A N 1
ATOM 1012 C CA . LEU A 1 126 ? 0.107 -10.770 -9.295 1.00 88.06 126 LEU A CA 1
ATOM 1013 C C . LEU A 1 126 ? -0.738 -11.626 -10.231 1.00 88.06 126 LEU A C 1
ATOM 1015 O O . LEU A 1 126 ? -1.869 -11.933 -9.865 1.00 88.06 126 LEU A O 1
ATOM 1019 N N . SER A 1 127 ? -0.199 -12.078 -11.366 1.00 88.06 127 SER A N 1
ATOM 1020 C CA . SER A 1 127 ? -0.882 -13.051 -12.233 1.00 88.06 127 SER A CA 1
ATOM 1021 C C . SER A 1 127 ? -1.301 -14.310 -11.462 1.00 88.06 127 SER A C 1
ATOM 1023 O O . SER A 1 127 ? -2.448 -14.731 -11.569 1.00 88.06 127 SER A O 1
ATOM 1025 N N . LEU A 1 128 ? -0.437 -14.825 -10.580 1.00 85.88 128 LEU A N 1
ATOM 1026 C CA . LEU A 1 128 ? -0.724 -15.982 -9.716 1.00 85.88 128 LEU A CA 1
ATOM 1027 C C . LEU A 1 128 ? -1.821 -15.733 -8.667 1.00 85.88 128 LEU A C 1
ATOM 1029 O O . LEU A 1 128 ? -2.391 -16.676 -8.129 1.00 85.88 128 LEU A O 1
ATOM 1033 N N . ARG A 1 129 ? -2.092 -14.469 -8.326 1.00 86.62 129 ARG A N 1
ATOM 1034 C CA . ARG A 1 129 ? -3.087 -14.086 -7.308 1.00 86.62 129 ARG A CA 1
ATOM 1035 C C . ARG A 1 129 ? -4.403 -13.615 -7.915 1.00 86.62 129 ARG A C 1
ATOM 1037 O O . ARG A 1 129 ? -5.342 -13.346 -7.159 1.00 86.62 129 ARG A O 1
ATOM 1044 N N . LYS A 1 130 ? -4.449 -13.471 -9.242 1.00 91.00 130 LYS A N 1
ATOM 1045 C CA . LYS A 1 130 ? -5.610 -12.996 -9.984 1.00 91.00 130 LYS A CA 1
ATOM 1046 C C . LYS A 1 130 ? -6.752 -13.995 -9.834 1.00 91.00 130 LYS A C 1
ATOM 1048 O O . LYS A 1 130 ? -6.571 -15.191 -10.045 1.00 91.00 130 LYS A O 1
ATOM 1053 N N . ARG A 1 131 ? -7.924 -13.487 -9.463 1.00 93.62 131 ARG A N 1
ATOM 1054 C CA . ARG A 1 131 ? -9.160 -14.270 -9.422 1.00 93.62 131 ARG A CA 1
ATOM 1055 C C . ARG A 1 131 ? -9.741 -14.395 -10.827 1.00 93.62 131 ARG A C 1
ATOM 1057 O O . ARG A 1 131 ? -9.624 -13.460 -11.626 1.00 93.62 131 ARG A O 1
ATOM 1064 N N . HIS A 1 132 ? -10.333 -15.546 -11.120 1.00 94.00 132 HIS A N 1
ATOM 1065 C CA . HIS A 1 132 ? -10.837 -15.892 -12.446 1.00 94.00 132 HIS A CA 1
ATOM 1066 C C . HIS A 1 132 ? -12.323 -16.212 -12.358 1.00 94.00 132 HIS A C 1
ATOM 1068 O O . HIS A 1 132 ? -12.706 -17.191 -11.734 1.00 94.00 132 HIS A O 1
ATOM 1074 N N . PHE A 1 133 ? -13.138 -15.390 -13.009 1.00 96.38 133 PHE A N 1
ATOM 1075 C CA . PHE A 1 133 ? -14.590 -15.525 -13.038 1.00 96.38 133 PHE A CA 1
ATOM 1076 C C . PHE A 1 133 ? -15.065 -15.649 -14.486 1.00 96.38 133 PHE A C 1
ATOM 1078 O O . PHE A 1 133 ? -14.384 -15.186 -15.404 1.00 96.38 133 PHE A O 1
ATOM 1085 N N . LEU A 1 134 ? -16.247 -16.237 -14.693 1.00 96.69 134 LEU A N 1
ATOM 1086 C CA . LEU A 1 134 ? -16.900 -16.250 -16.009 1.00 96.69 134 LEU A CA 1
ATOM 1087 C C . LEU A 1 134 ? -17.442 -14.865 -16.385 1.00 96.69 134 LEU A C 1
ATOM 1089 O O . LEU A 1 134 ? -17.487 -14.500 -17.559 1.00 96.69 134 LEU A O 1
ATOM 1093 N N . GLN A 1 135 ? -17.866 -14.092 -15.387 1.00 97.31 135 GLN A N 1
ATOM 1094 C CA . GLN A 1 135 ? -18.364 -12.737 -15.575 1.00 97.31 135 GLN A CA 1
ATOM 1095 C C . GLN A 1 135 ? -17.221 -11.773 -15.910 1.00 97.31 135 GLN A C 1
ATOM 1097 O O . GLN A 1 135 ? -16.105 -11.935 -15.415 1.00 97.31 135 GLN A O 1
ATOM 1102 N N . PRO A 1 136 ? -17.484 -10.727 -16.706 1.00 97.06 136 PRO A N 1
ATOM 1103 C CA . PRO A 1 136 ? -16.455 -9.776 -17.093 1.00 97.06 136 PRO A CA 1
ATOM 1104 C C . PRO A 1 136 ? -16.019 -8.867 -15.935 1.00 97.06 136 PRO A C 1
ATOM 1106 O O . PRO A 1 136 ? -16.816 -8.440 -15.093 1.00 97.06 136 PRO A O 1
ATOM 1109 N N . CYS A 1 137 ? -14.746 -8.470 -15.970 1.00 96.75 137 CYS A N 1
ATOM 1110 C CA . CYS A 1 137 ? -14.263 -7.345 -15.178 1.00 96.75 137 CYS A CA 1
ATOM 1111 C C . CYS A 1 137 ? -14.925 -6.054 -15.680 1.00 96.75 137 CYS A C 1
ATOM 1113 O O . CYS A 1 137 ? -14.995 -5.824 -16.891 1.00 96.75 137 CYS A O 1
ATOM 1115 N N . TRP A 1 138 ? -15.400 -5.199 -14.778 1.00 97.69 138 TRP A N 1
ATOM 1116 C CA . TRP A 1 138 ? -16.007 -3.931 -15.169 1.00 97.69 138 TRP A CA 1
ATOM 1117 C C . TRP A 1 138 ? -14.972 -2.978 -15.789 1.00 97.69 138 TRP A C 1
ATOM 1119 O O . TRP A 1 138 ? -13.903 -2.720 -15.231 1.00 97.69 138 TRP A O 1
ATOM 1129 N N . ASP A 1 139 ? -15.308 -2.433 -16.959 1.00 93.56 139 ASP A N 1
ATOM 1130 C CA . ASP A 1 139 ? -14.414 -1.628 -17.801 1.00 93.56 139 ASP A CA 1
ATOM 1131 C C . ASP A 1 139 ? -14.586 -0.109 -17.625 1.00 93.56 139 ASP A C 1
ATOM 1133 O O . ASP A 1 139 ? -13.944 0.681 -18.321 1.00 93.56 139 ASP A O 1
ATOM 1137 N N . GLY A 1 140 ? -15.486 0.312 -16.732 1.00 93.31 140 GLY A N 1
ATOM 1138 C CA . GLY A 1 140 ? -15.839 1.716 -16.525 1.00 93.31 140 GLY A CA 1
ATOM 1139 C C . GLY A 1 140 ? -16.786 2.306 -17.577 1.00 93.31 140 GLY A C 1
ATOM 1140 O O . GLY A 1 140 ? -17.213 3.449 -17.425 1.00 93.31 140 GLY A O 1
ATOM 1141 N N . LYS A 1 141 ? -17.128 1.566 -18.642 1.00 92.00 141 LYS A N 1
ATOM 1142 C CA . LYS A 1 141 ? -17.998 2.033 -19.738 1.00 92.00 141 LYS A CA 1
ATOM 1143 C C . LYS A 1 141 ? -19.405 1.465 -19.627 1.00 92.00 141 LYS A C 1
ATOM 1145 O O . LYS A 1 141 ? -20.379 2.157 -19.926 1.00 92.00 141 LYS A O 1
ATOM 1150 N N . LYS A 1 142 ? -19.528 0.197 -19.224 1.00 93.69 142 LYS A N 1
ATOM 1151 C CA . LYS A 1 142 ? -20.835 -0.445 -19.036 1.00 93.69 142 LYS A CA 1
ATOM 1152 C C . LYS A 1 142 ? -21.594 0.230 -17.892 1.00 93.69 142 LYS A C 1
ATOM 1154 O O . LYS A 1 142 ? -21.049 0.432 -16.807 1.00 93.69 142 LYS A O 1
ATOM 1159 N N . ARG A 1 143 ? -22.866 0.565 -18.138 1.00 94.31 143 ARG A N 1
ATOM 1160 C CA . ARG A 1 143 ? -23.778 1.079 -17.106 1.00 94.31 143 ARG A CA 1
ATOM 1161 C C . ARG A 1 143 ? -24.052 -0.015 -16.076 1.00 94.31 143 ARG A C 1
ATOM 1163 O O . ARG A 1 143 ? -24.236 -1.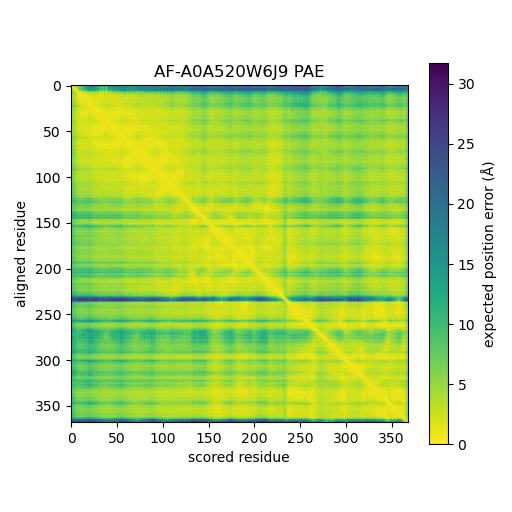172 -16.445 1.00 94.31 143 ARG A O 1
ATOM 1170 N N . LEU A 1 144 ? -24.100 0.380 -14.808 1.00 95.44 144 LEU A N 1
ATOM 1171 C CA . LEU A 1 144 ? -24.246 -0.521 -13.665 1.00 95.44 144 LEU A CA 1
ATOM 1172 C C . LEU A 1 144 ? -25.639 -0.478 -13.007 1.00 95.44 144 LEU A C 1
ATOM 1174 O O . LEU A 1 144 ? -25.901 -1.222 -12.066 1.00 95.44 144 LEU A O 1
ATOM 1178 N N . ASN A 1 145 ? -26.567 0.339 -13.517 1.00 93.88 145 ASN A N 1
ATOM 1179 C CA . ASN A 1 145 ? -27.945 0.363 -13.024 1.00 93.88 145 ASN A CA 1
ATOM 1180 C C . ASN A 1 145 ? -28.586 -1.031 -13.136 1.00 93.88 145 ASN A C 1
ATOM 1182 O O . ASN A 1 145 ? -28.565 -1.623 -14.217 1.00 93.88 145 ASN A O 1
ATOM 1186 N N . ARG A 1 146 ? -29.198 -1.514 -12.044 1.00 95.94 146 ARG A N 1
ATOM 1187 C CA . ARG A 1 146 ? -29.801 -2.861 -11.947 1.00 95.94 146 ARG A CA 1
ATOM 1188 C C . ARG A 1 146 ? -28.809 -4.009 -12.160 1.00 95.94 146 ARG A C 1
ATOM 1190 O O . ARG A 1 146 ? -29.143 -5.043 -12.734 1.00 95.94 146 ARG A O 1
ATOM 1197 N N . LYS A 1 147 ? -27.544 -3.777 -11.803 1.00 98.12 147 LYS A N 1
ATOM 1198 C CA . LYS A 1 147 ? -26.477 -4.774 -11.869 1.00 98.12 147 LYS A CA 1
ATOM 1199 C C . LYS A 1 147 ? -25.945 -5.090 -10.492 1.00 98.12 147 LYS A C 1
ATOM 1201 O O . LYS A 1 147 ? -25.966 -4.245 -9.597 1.00 98.12 147 LYS A O 1
ATOM 1206 N N . LYS A 1 148 ? -25.437 -6.306 -10.361 1.00 98.56 148 LYS A N 1
ATOM 1207 C CA . LYS A 1 148 ? -24.719 -6.791 -9.191 1.00 98.56 148 LYS A CA 1
ATOM 1208 C C . LYS A 1 148 ? -23.222 -6.774 -9.481 1.00 98.56 148 LYS A C 1
ATOM 1210 O O . LYS A 1 148 ? -22.801 -7.244 -10.540 1.00 98.56 148 LYS A O 1
ATOM 1215 N N . ILE A 1 149 ? -22.413 -6.250 -8.564 1.00 98.62 149 ILE A N 1
ATOM 1216 C CA . ILE A 1 149 ? -20.952 -6.232 -8.712 1.00 98.62 149 ILE A CA 1
ATOM 1217 C C . ILE A 1 149 ? -20.263 -6.934 -7.546 1.00 98.62 149 ILE A C 1
ATOM 1219 O O . ILE A 1 149 ? -20.635 -6.732 -6.391 1.00 98.62 149 ILE A O 1
ATOM 1223 N N . LEU A 1 150 ? -19.233 -7.722 -7.854 1.00 98.50 150 LEU A N 1
ATOM 1224 C CA . LEU A 1 150 ? -18.291 -8.252 -6.875 1.00 98.50 150 LEU A CA 1
ATOM 1225 C C . LEU A 1 150 ? -17.037 -7.376 -6.809 1.00 98.50 150 LEU A C 1
ATOM 1227 O O . LEU A 1 150 ? -16.295 -7.265 -7.784 1.00 98.50 150 LEU A O 1
ATOM 1231 N N . ILE A 1 151 ? -16.756 -6.825 -5.635 1.00 98.31 151 ILE A N 1
ATOM 1232 C CA . ILE A 1 151 ? -15.489 -6.182 -5.298 1.00 98.31 151 ILE A CA 1
ATOM 1233 C C . ILE A 1 151 ? -14.642 -7.156 -4.486 1.00 98.31 151 ILE A C 1
ATOM 1235 O O . ILE A 1 151 ? -15.128 -7.744 -3.522 1.00 98.31 151 ILE A O 1
ATOM 1239 N N . TRP A 1 152 ? -13.372 -7.325 -4.853 1.00 97.25 152 TRP A N 1
ATOM 1240 C CA . TRP A 1 152 ? -12.491 -8.288 -4.189 1.00 97.25 152 TRP A CA 1
ATOM 1241 C C . TRP A 1 152 ? -11.079 -7.759 -3.934 1.00 97.25 152 TRP A C 1
ATOM 1243 O O . TRP A 1 152 ? -10.535 -6.958 -4.700 1.00 97.25 152 TRP A O 1
ATOM 1253 N N . CYS A 1 153 ? -10.473 -8.228 -2.841 1.00 95.00 153 CYS A N 1
ATOM 1254 C CA . CYS A 1 153 ? -9.135 -7.824 -2.415 1.00 95.00 153 CYS A CA 1
ATOM 1255 C C . CYS A 1 153 ? -8.014 -8.510 -3.210 1.00 95.00 153 CYS A C 1
ATOM 1257 O O . CYS A 1 153 ? -7.981 -9.730 -3.373 1.00 95.00 153 CYS A O 1
ATOM 1259 N N . GLU A 1 154 ? -7.033 -7.715 -3.637 1.00 91.06 154 GLU A N 1
ATOM 1260 C CA . GLU A 1 154 ? -5.843 -8.179 -4.368 1.00 91.06 154 GLU A CA 1
ATOM 1261 C C . GLU A 1 154 ? -4.532 -8.064 -3.564 1.00 91.06 154 GLU A C 1
ATOM 1263 O O . GLU A 1 154 ? -3.540 -8.711 -3.904 1.00 91.06 154 GLU A O 1
ATOM 1268 N N . GLN A 1 155 ? -4.524 -7.273 -2.485 1.00 88.62 155 GLN A N 1
ATOM 1269 C CA . GLN A 1 155 ? -3.352 -7.001 -1.646 1.00 88.62 155 GLN A CA 1
ATOM 1270 C C . GLN A 1 155 ? -3.641 -7.268 -0.157 1.00 88.62 155 GLN A C 1
ATOM 1272 O O . GLN A 1 155 ? -4.651 -7.873 0.203 1.00 88.62 155 GLN A O 1
ATOM 1277 N N . GLY A 1 156 ? -2.717 -6.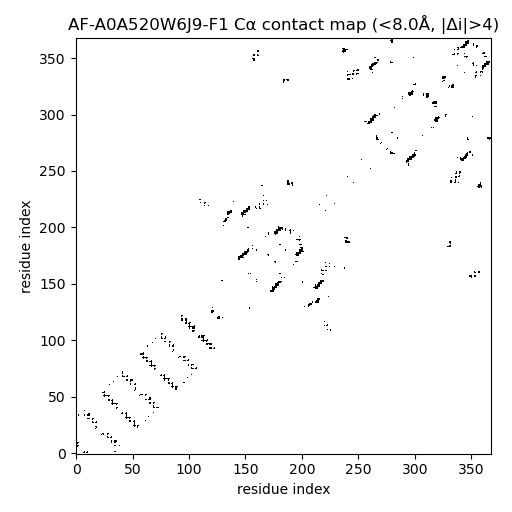858 0.717 1.00 91.44 156 GLY A N 1
ATOM 1278 C CA . GLY A 1 156 ? -2.846 -6.993 2.164 1.00 91.44 156 GLY A CA 1
ATOM 1279 C C . GLY A 1 156 ? -3.899 -6.068 2.783 1.00 91.44 156 GLY A C 1
ATOM 1280 O O . GLY A 1 156 ? -4.551 -5.264 2.112 1.00 91.44 156 GLY A O 1
ATOM 1281 N N . ILE A 1 157 ? -4.037 -6.174 4.105 1.00 92.94 157 ILE A N 1
ATOM 1282 C CA . ILE A 1 157 ? -5.059 -5.455 4.877 1.00 92.94 157 ILE A CA 1
ATOM 1283 C C . ILE A 1 157 ? -4.931 -3.929 4.784 1.00 92.94 157 ILE A C 1
ATOM 1285 O O . ILE A 1 157 ? -5.945 -3.250 4.713 1.00 92.94 157 ILE A O 1
ATOM 1289 N N . GLY A 1 158 ? -3.708 -3.387 4.725 1.00 93.25 158 GLY A N 1
ATOM 1290 C CA . GLY A 1 158 ? -3.486 -1.941 4.636 1.00 93.25 158 GLY A CA 1
ATOM 1291 C C . GLY A 1 158 ? -4.057 -1.358 3.347 1.00 93.25 158 GLY A C 1
ATOM 1292 O O . GLY A 1 158 ? -4.862 -0.433 3.392 1.00 93.25 158 GLY A O 1
ATOM 1293 N N . ASP A 1 159 ? -3.723 -1.960 2.206 1.00 93.44 159 ASP A N 1
ATOM 1294 C CA . ASP A 1 159 ? -4.277 -1.557 0.910 1.00 93.44 159 ASP A CA 1
ATOM 1295 C C . ASP A 1 159 ? -5.795 -1.749 0.865 1.00 93.44 159 ASP A C 1
ATOM 1297 O O . ASP A 1 159 ? -6.516 -0.899 0.353 1.00 93.44 159 ASP A O 1
ATOM 1301 N N . THR A 1 160 ? -6.290 -2.835 1.466 1.00 96.19 160 THR A N 1
ATOM 1302 C CA . THR A 1 160 ? -7.729 -3.108 1.568 1.00 96.19 160 THR A CA 1
ATOM 1303 C C . THR A 1 160 ? -8.454 -1.999 2.334 1.00 96.19 160 THR A C 1
ATOM 1305 O O . THR A 1 160 ? -9.450 -1.478 1.843 1.00 96.19 160 THR A O 1
ATOM 1308 N N . ILE A 1 161 ? -7.937 -1.595 3.498 1.00 95.81 161 ILE A N 1
ATOM 1309 C CA . ILE A 1 161 ? -8.467 -0.472 4.283 1.00 95.81 161 ILE A CA 1
ATOM 1310 C C . ILE A 1 161 ? -8.419 0.809 3.453 1.00 95.81 161 ILE A C 1
ATOM 1312 O O . ILE A 1 161 ? -9.453 1.431 3.237 1.00 95.81 161 ILE A O 1
ATOM 1316 N N . ASN A 1 162 ? -7.252 1.146 2.901 1.00 93.00 162 ASN A N 1
ATOM 1317 C CA . ASN A 1 162 ? -7.061 2.361 2.113 1.00 93.00 162 ASN A CA 1
ATOM 1318 C C . ASN A 1 162 ? -8.067 2.474 0.948 1.00 93.00 162 ASN A C 1
ATOM 1320 O O . ASN A 1 162 ? -8.691 3.518 0.747 1.00 93.00 162 ASN A O 1
ATOM 1324 N N . TRP A 1 163 ? -8.272 1.385 0.205 1.00 94.00 163 TRP A N 1
ATOM 1325 C CA . TRP A 1 163 ? -9.192 1.337 -0.933 1.00 94.00 163 TRP A CA 1
ATOM 1326 C C . TRP A 1 163 ? -10.665 1.243 -0.537 1.00 94.00 163 TRP A C 1
ATOM 1328 O O . TRP A 1 163 ? -11.525 1.597 -1.344 1.00 94.00 163 TRP A O 1
ATOM 1338 N N . ALA A 1 164 ? -10.982 0.817 0.689 1.00 95.31 164 ALA A N 1
ATOM 1339 C CA . ALA A 1 164 ? -12.361 0.732 1.164 1.00 95.31 164 ALA A CA 1
ATOM 1340 C C . ALA A 1 164 ? -13.058 2.105 1.189 1.00 95.31 164 ALA A C 1
ATOM 1342 O O . ALA A 1 164 ? -14.268 2.181 0.989 1.00 95.31 164 ALA A O 1
ATOM 1343 N N . SER A 1 165 ? -12.292 3.196 1.303 1.00 92.81 165 SER A N 1
ATOM 1344 C CA . SER A 1 165 ? -12.781 4.574 1.125 1.00 92.81 165 SER A CA 1
ATOM 1345 C C . SER A 1 165 ? -13.516 4.809 -0.207 1.00 92.81 165 SER A C 1
ATOM 1347 O O . SER A 1 165 ? -14.321 5.732 -0.322 1.00 92.81 165 SER A O 1
ATOM 1349 N N . CYS A 1 166 ? -13.270 3.968 -1.216 1.00 93.75 166 CYS A N 1
ATOM 1350 C CA . CYS A 1 166 ? -13.869 4.076 -2.543 1.00 93.75 166 CYS A CA 1
ATOM 1351 C C . CYS A 1 166 ? -15.166 3.265 -2.709 1.00 93.75 166 CYS A C 1
ATOM 1353 O O . CYS A 1 166 ? -15.870 3.434 -3.707 1.00 93.75 166 CYS A O 1
ATOM 1355 N N . LEU A 1 167 ? -15.499 2.385 -1.759 1.00 95.94 167 LEU A N 1
ATOM 1356 C CA . LEU A 1 167 ? -16.679 1.517 -1.830 1.00 95.94 167 LEU A CA 1
ATOM 1357 C C . LEU A 1 167 ? -18.017 2.281 -1.957 1.00 95.94 167 LEU A C 1
ATOM 1359 O O . LEU A 1 167 ? -18.882 1.831 -2.720 1.00 95.94 167 LEU A O 1
ATOM 1363 N N . PRO A 1 168 ? -18.221 3.451 -1.316 1.00 95.00 168 PRO A N 1
ATOM 1364 C CA . PRO A 1 168 ? -19.440 4.242 -1.513 1.00 95.00 168 PRO A CA 1
ATOM 1365 C C . PRO A 1 168 ? -19.666 4.695 -2.969 1.00 95.00 168 PRO A C 1
ATOM 1367 O O . PRO A 1 168 ? -20.806 4.749 -3.438 1.00 95.00 168 PRO A O 1
ATOM 1370 N N . TYR A 1 169 ? -18.599 4.975 -3.728 1.00 94.31 169 TYR A N 1
ATOM 1371 C CA . TYR A 1 169 ? -18.730 5.441 -5.116 1.00 94.31 169 TYR A CA 1
ATOM 1372 C C . TYR A 1 169 ? -19.220 4.350 -6.067 1.00 94.31 169 TYR A C 1
ATOM 1374 O O . TYR A 1 169 ? -19.968 4.642 -7.000 1.00 94.31 169 TYR A O 1
ATOM 1382 N N . ILE A 1 170 ? -18.813 3.098 -5.841 1.00 95.88 170 ILE A N 1
ATOM 1383 C CA . ILE A 1 170 ? -19.270 1.977 -6.666 1.00 95.88 170 ILE A CA 1
ATOM 1384 C C . ILE A 1 170 ? -20.631 1.456 -6.208 1.00 95.88 170 ILE A C 1
ATOM 1386 O O . ILE A 1 170 ? -21.500 1.246 -7.049 1.00 95.88 170 ILE A O 1
ATOM 1390 N N . SER A 1 171 ? -20.852 1.319 -4.895 1.00 96.81 171 SER A N 1
ATOM 1391 C CA . SER A 1 171 ? -22.118 0.807 -4.348 1.00 96.81 171 SER A CA 1
ATOM 1392 C C . SER A 1 171 ? -23.317 1.693 -4.693 1.00 96.81 171 SER A C 1
ATOM 1394 O O . SER A 1 171 ? -24.401 1.178 -4.932 1.00 96.81 171 SER A O 1
ATOM 1396 N N . SER A 1 172 ? -23.123 3.009 -4.824 1.00 95.62 172 SER A N 1
ATOM 1397 C CA . SER A 1 172 ? -24.172 3.942 -5.271 1.00 95.62 172 SER A CA 1
ATOM 1398 C C . SER A 1 172 ? -24.538 3.835 -6.760 1.00 95.62 172 SER A C 1
ATOM 1400 O O . SER A 1 172 ? -25.516 4.443 -7.194 1.00 95.62 172 SER A O 1
ATOM 1402 N N . LYS A 1 173 ? -23.771 3.084 -7.565 1.00 96.00 173 LYS A N 1
ATOM 1403 C CA . LYS A 1 173 ? -23.998 2.913 -9.014 1.00 96.00 173 LYS A CA 1
ATOM 1404 C C . LYS A 1 173 ? -24.603 1.560 -9.389 1.00 96.00 173 LYS A C 1
ATOM 1406 O O . LYS A 1 173 ? -24.924 1.363 -10.560 1.00 96.00 173 LYS A O 1
ATOM 1411 N N . VAL A 1 174 ? -24.732 0.646 -8.432 1.00 97.69 174 VAL A N 1
ATOM 1412 C CA . VAL A 1 174 ? -25.201 -0.734 -8.623 1.00 97.69 174 VAL A CA 1
ATOM 1413 C C . VAL A 1 174 ? -26.477 -0.982 -7.832 1.00 97.69 174 VAL A C 1
ATOM 1415 O O . VAL A 1 174 ? -26.801 -0.239 -6.913 1.00 97.69 174 VAL A O 1
ATOM 1418 N N . GLU A 1 175 ? -27.208 -2.033 -8.191 1.00 97.88 175 GLU A N 1
ATOM 1419 C CA . GLU A 1 175 ? -28.327 -2.518 -7.375 1.00 97.88 175 GLU A CA 1
ATOM 1420 C C . GLU A 1 175 ? -27.830 -3.318 -6.173 1.00 97.88 175 GLU A C 1
ATOM 1422 O O . GLU A 1 175 ? -28.381 -3.197 -5.085 1.00 97.88 175 GLU A O 1
ATOM 1427 N N . HIS A 1 176 ? -26.765 -4.102 -6.362 1.00 98.50 176 HIS A N 1
ATOM 1428 C CA . HIS A 1 176 ? -26.163 -4.888 -5.291 1.00 98.50 176 HIS A CA 1
ATOM 1429 C C . HIS A 1 176 ? -24.641 -4.850 -5.371 1.00 98.50 176 HIS A C 1
ATOM 1431 O O . HIS A 1 176 ? -24.058 -5.081 -6.434 1.00 98.50 176 HIS A O 1
ATOM 1437 N N . CYS A 1 177 ? -23.992 -4.581 -4.243 1.00 98.56 177 CYS A N 1
ATOM 1438 C CA . CYS A 1 177 ? -22.540 -4.592 -4.125 1.00 98.56 177 CYS A CA 1
ATOM 1439 C C . CYS A 1 177 ? -22.130 -5.683 -3.142 1.00 98.56 177 CYS A C 1
ATOM 1441 O O . CYS A 1 177 ? -22.439 -5.597 -1.954 1.00 98.56 177 CYS A O 1
ATOM 1443 N N . ILE A 1 178 ? -21.403 -6.677 -3.639 1.00 98.62 178 ILE A N 1
ATOM 1444 C CA . ILE A 1 178 ? -20.772 -7.722 -2.838 1.00 98.62 178 ILE A CA 1
ATOM 1445 C C . ILE A 1 178 ? -19.320 -7.311 -2.627 1.00 98.62 178 ILE A C 1
ATOM 1447 O O . ILE A 1 178 ? -18.625 -7.003 -3.593 1.00 98.62 178 ILE A O 1
ATOM 1451 N N . PHE A 1 179 ? -18.849 -7.306 -1.385 1.00 98.56 179 PHE A N 1
ATOM 1452 C CA . PHE A 1 179 ? -17.459 -7.031 -1.052 1.00 98.56 179 PHE A CA 1
ATOM 1453 C C . PHE A 1 179 ? -16.843 -8.208 -0.299 1.00 98.56 179 PHE A C 1
ATOM 1455 O O . PHE A 1 179 ? -17.245 -8.530 0.816 1.00 98.56 179 PHE A O 1
ATOM 1462 N N . GLU A 1 180 ? -15.840 -8.824 -0.920 1.00 97.88 180 GLU A N 1
ATOM 1463 C CA . GLU A 1 180 ? -15.063 -9.914 -0.341 1.00 97.88 180 GLU A CA 1
ATOM 1464 C C . GLU A 1 180 ? -13.695 -9.447 0.140 1.00 97.88 180 GLU A C 1
ATOM 1466 O O . GLU A 1 180 ? -12.867 -8.990 -0.658 1.00 97.88 180 GLU A O 1
ATOM 1471 N N . CYS A 1 181 ? -13.448 -9.622 1.439 1.00 97.38 181 CYS A N 1
ATOM 1472 C CA . CYS A 1 181 ? -12.217 -9.216 2.106 1.00 97.38 181 CYS A CA 1
ATOM 1473 C C . CYS A 1 181 ? -11.632 -10.310 3.003 1.00 97.38 181 CYS A C 1
ATOM 1475 O O . CYS A 1 181 ? -12.185 -11.394 3.154 1.00 97.38 181 CYS A O 1
ATOM 1477 N N . GLN A 1 182 ? -10.477 -10.029 3.602 1.00 96.81 182 GLN A N 1
ATOM 1478 C CA . GLN A 1 182 ? -9.876 -10.895 4.612 1.00 96.81 182 GLN A CA 1
ATOM 1479 C C . GLN A 1 182 ? -10.799 -10.978 5.839 1.00 96.81 182 GLN A C 1
ATOM 1481 O O . GLN A 1 182 ? -11.320 -9.952 6.278 1.00 96.81 182 GLN A O 1
ATOM 1486 N N . ASP A 1 183 ? -10.956 -12.173 6.414 1.00 96.94 183 ASP A N 1
ATOM 1487 C CA . ASP A 1 183 ? -11.916 -12.474 7.494 1.00 96.94 183 ASP A CA 1
ATOM 1488 C C . ASP A 1 183 ? -11.827 -11.501 8.669 1.00 96.94 183 ASP A C 1
ATOM 1490 O O . ASP A 1 183 ? -12.833 -10.966 9.131 1.00 96.94 183 ASP A O 1
ATOM 1494 N N . LYS A 1 184 ? -10.597 -11.179 9.077 1.00 96.25 184 LYS A N 1
ATOM 1495 C CA . LYS A 1 184 ? -10.304 -10.250 10.176 1.00 96.25 184 LYS A CA 1
ATOM 1496 C C . LYS A 1 184 ? -10.809 -8.814 9.970 1.00 96.25 184 LYS A C 1
ATOM 1498 O O . LYS A 1 184 ? -10.829 -8.035 10.916 1.00 96.25 184 LYS A O 1
ATOM 1503 N N . LEU A 1 185 ? -11.188 -8.435 8.747 1.00 97.81 185 LEU A N 1
ATOM 1504 C CA . LEU A 1 185 ? -11.753 -7.119 8.428 1.00 97.81 185 LEU A CA 1
ATOM 1505 C C . LEU A 1 185 ? -13.281 -7.138 8.288 1.00 97.81 185 LEU A C 1
ATOM 1507 O O . LEU A 1 185 ? -13.899 -6.072 8.259 1.00 97.81 185 LEU A O 1
ATOM 1511 N N . VAL A 1 186 ? -13.902 -8.321 8.208 1.00 98.00 186 VAL A N 1
ATOM 1512 C CA . VAL A 1 186 ? -15.345 -8.462 7.963 1.00 98.00 186 VAL A CA 1
ATOM 1513 C C . VAL A 1 186 ? -16.183 -7.743 9.026 1.00 98.00 186 VAL A C 1
ATOM 1515 O O . VAL A 1 186 ? -17.064 -6.980 8.623 1.00 98.00 186 VAL A O 1
ATOM 1518 N N . PRO A 1 187 ? -15.937 -7.889 10.348 1.00 97.81 187 PRO A N 1
ATOM 1519 C CA . PRO A 1 187 ? -16.736 -7.194 11.361 1.00 97.81 187 PRO A CA 1
ATOM 1520 C C . PRO A 1 187 ? -16.693 -5.669 11.200 1.00 97.81 187 PRO A C 1
ATOM 1522 O O . PRO A 1 187 ? -17.738 -5.010 11.177 1.00 97.81 187 PRO A O 1
ATOM 1525 N N . LEU A 1 188 ? -15.490 -5.125 10.992 1.00 98.25 188 LEU A N 1
ATOM 1526 C CA . LEU A 1 188 ? -15.251 -3.695 10.822 1.00 98.25 188 LEU A CA 1
ATOM 1527 C C . LEU A 1 188 ? -15.945 -3.146 9.574 1.00 98.25 188 LEU A C 1
ATOM 1529 O O . LEU A 1 188 ? -16.691 -2.166 9.650 1.00 98.25 188 LEU A O 1
ATOM 1533 N N . PHE A 1 189 ? -15.759 -3.789 8.422 1.00 98.31 189 PHE A N 1
ATOM 1534 C CA . PHE A 1 189 ? -16.357 -3.327 7.172 1.00 98.31 189 PHE A CA 1
ATOM 1535 C C . PHE A 1 189 ? -17.867 -3.530 7.121 1.00 98.31 189 PHE A C 1
ATOM 1537 O O . PHE A 1 189 ? -18.568 -2.628 6.669 1.00 98.31 189 PHE A O 1
ATOM 1544 N N . LYS A 1 190 ? -18.396 -4.644 7.636 1.00 98.12 190 LYS A N 1
ATOM 1545 C CA . LYS A 1 190 ? -19.846 -4.880 7.699 1.00 98.12 190 LYS A CA 1
ATOM 1546 C C . LYS A 1 190 ? -20.553 -3.812 8.531 1.00 98.12 190 LYS A C 1
ATOM 1548 O O . LYS A 1 190 ? -21.640 -3.364 8.177 1.00 98.12 190 LYS A O 1
ATOM 1553 N N . ARG A 1 191 ? -19.925 -3.367 9.623 1.00 97.69 191 ARG A N 1
ATOM 1554 C CA . ARG A 1 191 ? -20.447 -2.276 10.456 1.00 97.69 191 ARG A CA 1
ATOM 1555 C C . ARG A 1 191 ? -20.339 -0.911 9.772 1.00 97.69 191 ARG A C 1
ATOM 1557 O O . ARG A 1 191 ? -21.232 -0.082 9.941 1.00 97.69 191 ARG A O 1
ATOM 1564 N N . SER A 1 192 ? -19.278 -0.698 8.996 1.00 97.81 192 SER A N 1
ATOM 1565 C CA . SER A 1 192 ? -18.986 0.570 8.314 1.00 97.81 192 SER A CA 1
ATOM 1566 C C . SER A 1 192 ? -19.822 0.786 7.045 1.00 97.81 192 SER A C 1
ATOM 1568 O O . SER A 1 192 ? -20.247 1.904 6.771 1.00 97.81 192 SER A O 1
ATOM 1570 N N . PHE A 1 193 ? -20.113 -0.279 6.292 1.00 97.38 193 PHE A N 1
ATOM 1571 C CA . PHE A 1 193 ? -20.765 -0.218 4.980 1.00 97.38 193 PHE A CA 1
ATOM 1572 C C . PHE A 1 193 ? -22.091 -0.989 4.964 1.00 97.38 193 PHE A C 1
ATOM 1574 O O . PHE A 1 193 ? -22.202 -2.069 4.391 1.00 97.38 193 PHE A O 1
ATOM 1581 N N . LYS A 1 194 ? -23.130 -0.419 5.585 1.00 95.75 194 LYS A N 1
ATOM 1582 C CA . LYS A 1 194 ? -24.438 -1.086 5.762 1.00 95.75 194 LYS A CA 1
ATOM 1583 C C . LYS A 1 194 ? -25.173 -1.426 4.458 1.00 95.75 194 LYS A C 1
ATOM 1585 O O . LYS A 1 194 ? -26.036 -2.295 4.463 1.00 95.75 194 LYS A O 1
ATOM 1590 N N . ASN A 1 195 ? -24.865 -0.730 3.367 1.00 96.31 195 ASN A N 1
ATOM 1591 C CA . ASN A 1 195 ? -25.466 -0.927 2.045 1.00 96.31 195 ASN A CA 1
ATOM 1592 C C . ASN A 1 195 ? -24.659 -1.883 1.144 1.00 96.31 195 ASN A C 1
ATOM 1594 O O . ASN A 1 195 ? -24.920 -1.953 -0.055 1.00 96.31 195 ASN A O 1
ATOM 1598 N N . ILE A 1 196 ? -23.655 -2.570 1.693 1.00 98.44 196 ILE A N 1
ATOM 1599 C CA . ILE A 1 196 ? -22.777 -3.487 0.966 1.00 98.44 196 ILE A CA 1
ATOM 1600 C C . ILE A 1 196 ? -22.831 -4.852 1.652 1.00 98.44 196 ILE A C 1
ATOM 1602 O O . ILE A 1 196 ? -22.710 -4.954 2.873 1.00 98.44 196 ILE A O 1
ATOM 1606 N N . GLU A 1 197 ? -22.986 -5.920 0.871 1.00 98.50 197 GLU A N 1
ATOM 1607 C CA . GLU A 1 197 ? -22.840 -7.287 1.370 1.00 98.50 197 GLU A CA 1
ATOM 1608 C C . GLU A 1 197 ? -21.353 -7.574 1.593 1.00 98.50 197 GLU A C 1
ATOM 1610 O O . GLU A 1 197 ? -20.636 -7.972 0.676 1.00 98.50 197 GLU A O 1
ATOM 1615 N N . VAL A 1 198 ? -20.879 -7.339 2.814 1.00 98.69 198 VAL A N 1
ATOM 1616 C CA . VAL A 1 198 ? -19.504 -7.647 3.215 1.00 98.69 198 VAL A CA 1
ATOM 1617 C C . VAL A 1 198 ? -19.409 -9.097 3.675 1.00 98.69 198 VAL A C 1
ATOM 1619 O O . VAL A 1 198 ? -20.124 -9.505 4.597 1.00 98.69 198 VAL A O 1
ATOM 1622 N N . LYS A 1 199 ? -18.489 -9.855 3.078 1.00 97.44 199 LYS A N 1
ATOM 1623 C CA . LYS A 1 199 ? -18.205 -11.241 3.454 1.00 97.44 199 LYS A CA 1
ATOM 1624 C C . LYS A 1 199 ? -16.723 -11.585 3.356 1.00 97.44 199 LYS A C 1
ATOM 1626 O O . LYS A 1 199 ? -15.927 -10.878 2.737 1.00 97.44 199 LYS A O 1
ATOM 1631 N N . SER A 1 200 ? -16.371 -12.688 3.998 1.00 97.38 200 SER A N 1
ATOM 1632 C CA . SER A 1 200 ? -15.074 -13.336 3.859 1.00 97.38 200 SER A CA 1
ATOM 1633 C C . SER A 1 200 ? -14.803 -13.717 2.410 1.00 97.38 200 SER A C 1
ATOM 1635 O O . SER A 1 200 ? -15.706 -14.165 1.703 1.00 97.38 200 SER A O 1
ATOM 1637 N N . GLN A 1 201 ? -13.560 -13.544 1.966 1.00 94.12 201 GLN A N 1
ATOM 1638 C CA . GLN A 1 201 ? -13.141 -14.013 0.653 1.00 94.12 201 GLN A CA 1
ATOM 1639 C C . GLN A 1 201 ? -13.256 -15.541 0.571 1.00 94.12 201 GLN A C 1
ATOM 1641 O O . GLN A 1 201 ? -12.732 -16.261 1.416 1.00 94.12 201 GLN A O 1
ATOM 1646 N N . ASP A 1 202 ? -13.868 -16.026 -0.503 1.00 91.25 202 ASP A N 1
ATOM 1647 C CA . ASP A 1 202 ? -13.865 -17.439 -0.865 1.00 91.25 202 ASP A CA 1
ATOM 1648 C C . ASP A 1 202 ? -13.456 -17.554 -2.330 1.00 91.25 202 ASP A C 1
ATOM 1650 O O . ASP A 1 202 ? -14.101 -16.992 -3.214 1.00 91.25 202 ASP A O 1
ATOM 1654 N N . ARG A 1 203 ? -12.336 -18.241 -2.565 1.00 92.12 203 ARG A N 1
ATOM 1655 C CA . ARG A 1 203 ? -11.763 -18.444 -3.902 1.00 92.12 203 ARG A CA 1
ATOM 1656 C C . ARG A 1 203 ? -12.046 -19.835 -4.459 1.00 92.12 203 ARG A C 1
ATOM 1658 O O . ARG A 1 203 ? -11.692 -20.103 -5.602 1.00 92.12 203 ARG A O 1
ATOM 1665 N N . SER A 1 204 ? -12.635 -20.724 -3.659 1.00 92.94 204 SER A N 1
ATOM 1666 C CA . SER A 1 204 ? -12.810 -22.134 -4.018 1.00 92.94 204 SER A CA 1
ATOM 1667 C C . SER A 1 204 ? -13.794 -22.333 -5.172 1.00 92.94 204 SER A C 1
ATOM 1669 O O . SER A 1 204 ? -13.677 -23.313 -5.898 1.00 92.94 204 SER A O 1
ATOM 1671 N N . GLN A 1 205 ? -14.714 -21.384 -5.371 1.00 91.25 205 GLN A N 1
ATOM 1672 C CA . GLN A 1 205 ? -15.798 -21.462 -6.352 1.00 91.25 205 GLN A CA 1
ATOM 1673 C C . GLN A 1 205 ? -15.754 -20.340 -7.403 1.00 91.25 205 GLN A C 1
ATOM 1675 O O . GLN A 1 205 ? -16.743 -20.114 -8.096 1.00 91.25 205 GLN A O 1
ATOM 1680 N N . ASP A 1 206 ? -14.636 -19.614 -7.546 1.00 95.25 206 ASP A N 1
ATOM 1681 C CA . ASP A 1 206 ? -14.545 -18.434 -8.429 1.00 95.25 206 ASP A CA 1
ATOM 1682 C C . ASP A 1 206 ? -15.048 -18.711 -9.861 1.00 95.25 206 ASP A C 1
ATOM 1684 O O . ASP A 1 206 ? -15.792 -17.907 -10.426 1.00 95.25 206 ASP A O 1
ATOM 1688 N N . SER A 1 207 ? -14.722 -19.876 -10.429 1.00 94.12 207 SER A N 1
ATOM 1689 C CA . SER A 1 207 ? -15.122 -20.264 -11.789 1.00 94.12 207 SER A CA 1
ATOM 1690 C C . SER A 1 207 ? -16.600 -20.631 -11.949 1.00 94.12 207 SER A C 1
ATOM 1692 O O . SER A 1 207 ? -17.086 -20.681 -13.077 1.00 94.12 207 SER A O 1
ATOM 1694 N N . GLU A 1 208 ? -17.323 -20.892 -10.861 1.00 94.81 208 GLU A N 1
ATOM 1695 C CA . GLU A 1 208 ? -18.700 -21.412 -10.891 1.00 94.81 208 GLU A CA 1
ATOM 1696 C C . GLU A 1 208 ? -19.746 -20.375 -10.470 1.00 94.81 208 GLU A C 1
ATOM 1698 O O . GLU A 1 208 ? -20.954 -20.587 -10.622 1.00 94.81 208 GLU A O 1
ATOM 1703 N N . ARG A 1 209 ? -19.297 -19.228 -9.959 1.00 95.12 209 ARG A N 1
ATOM 1704 C CA . ARG A 1 209 ? -20.185 -18.205 -9.415 1.00 95.12 209 ARG A CA 1
ATOM 1705 C C . ARG A 1 209 ? -21.069 -17.543 -10.465 1.00 95.12 209 ARG A C 1
ATOM 1707 O O . ARG A 1 209 ? -20.683 -17.332 -11.614 1.00 95.12 209 ARG A O 1
ATOM 1714 N N . LYS A 1 210 ? -22.290 -17.202 -10.040 1.00 95.94 210 LYS A N 1
ATOM 1715 C CA . LYS A 1 210 ? -23.353 -16.596 -10.870 1.00 95.94 210 LYS A CA 1
ATOM 1716 C C . LYS A 1 210 ? -24.139 -15.494 -10.151 1.00 95.94 210 LYS A C 1
ATOM 1718 O O . LYS A 1 210 ? -25.151 -15.026 -10.657 1.00 95.94 210 LYS A O 1
ATOM 1723 N N . ASP A 1 211 ? -23.709 -15.092 -8.961 1.00 96.62 211 ASP A N 1
ATOM 1724 C CA . ASP A 1 211 ? -24.421 -14.159 -8.083 1.00 96.62 211 ASP A CA 1
ATOM 1725 C C . ASP A 1 211 ? -24.090 -12.676 -8.343 1.00 96.62 211 ASP A C 1
ATOM 1727 O O . ASP A 1 211 ? -24.649 -11.793 -7.689 1.00 96.62 211 ASP A O 1
ATOM 1731 N N . PHE A 1 212 ? -23.239 -12.385 -9.330 1.00 97.88 212 PHE A N 1
ATOM 1732 C CA . PHE A 1 212 ? -22.926 -11.034 -9.798 1.00 97.88 212 PHE A CA 1
ATOM 1733 C C . PHE A 1 212 ? -22.912 -10.947 -11.333 1.00 97.88 212 PHE A C 1
ATOM 1735 O O . PHE A 1 212 ? -22.791 -11.961 -12.012 1.00 97.88 212 PHE A O 1
ATOM 1742 N N . ASP A 1 213 ? -23.044 -9.736 -11.886 1.00 98.31 213 ASP A N 1
ATOM 1743 C CA . ASP A 1 213 ? -22.946 -9.463 -13.330 1.00 98.31 213 ASP A CA 1
ATOM 1744 C C . ASP A 1 213 ? -21.528 -9.046 -13.747 1.00 98.31 213 ASP A C 1
ATOM 1746 O O . ASP A 1 213 ? -21.089 -9.331 -14.860 1.00 98.31 213 ASP A O 1
ATOM 1750 N N . PHE A 1 214 ? -20.830 -8.328 -12.865 1.00 98.50 214 PHE A N 1
ATOM 1751 C CA . PHE A 1 214 ? -19.483 -7.808 -13.085 1.00 98.50 214 PHE A CA 1
ATOM 1752 C C . PHE A 1 214 ? -18.622 -8.024 -11.848 1.00 98.50 214 PHE A C 1
ATOM 1754 O O . PHE A 1 214 ? -19.131 -8.080 -10.729 1.00 98.50 214 PHE A O 1
ATOM 1761 N N . HIS A 1 215 ? -17.307 -8.055 -12.026 1.00 97.88 215 HIS A N 1
ATOM 1762 C CA . HIS A 1 215 ? -16.378 -7.988 -10.904 1.00 97.88 215 HIS A CA 1
ATOM 1763 C C . HIS A 1 215 ? -15.375 -6.850 -11.071 1.00 97.88 215 HIS A C 1
ATOM 1765 O O . HIS A 1 215 ? -15.140 -6.359 -12.176 1.00 97.88 215 HIS A O 1
ATOM 1771 N N . LEU A 1 216 ? -14.743 -6.443 -9.976 1.00 97.50 216 LEU A N 1
ATOM 1772 C CA . LEU A 1 216 ? -13.667 -5.468 -10.000 1.00 97.50 216 LEU A CA 1
ATOM 1773 C C . LEU A 1 216 ? -12.706 -5.702 -8.826 1.00 97.50 216 LEU A C 1
ATOM 1775 O O . LEU A 1 216 ? -13.146 -5.766 -7.677 1.00 97.50 216 LEU A O 1
ATOM 1779 N N . PRO A 1 217 ? -11.392 -5.800 -9.071 1.00 96.31 217 PRO A N 1
ATOM 1780 C CA . PRO A 1 217 ? -10.444 -5.809 -7.974 1.00 96.31 217 PRO A CA 1
ATOM 1781 C C . PRO A 1 217 ? -10.328 -4.416 -7.342 1.00 96.31 217 PRO A C 1
ATOM 1783 O O . PRO A 1 217 ? -10.329 -3.400 -8.042 1.00 96.31 217 PRO A O 1
ATOM 1786 N N . MET A 1 218 ? -10.192 -4.356 -6.015 1.00 94.62 218 MET A N 1
ATOM 1787 C CA . MET A 1 218 ? -10.212 -3.087 -5.273 1.00 94.62 218 MET A CA 1
ATOM 1788 C C . MET A 1 218 ? -9.192 -2.056 -5.765 1.00 94.62 218 MET A C 1
ATOM 1790 O O . MET A 1 218 ? -9.516 -0.872 -5.822 1.00 94.62 218 MET A O 1
ATOM 1794 N N . GLY A 1 219 ? -7.988 -2.483 -6.162 1.00 92.88 219 GLY A N 1
ATOM 1795 C CA . GLY A 1 219 ? -6.940 -1.565 -6.622 1.00 92.88 219 GLY A CA 1
ATOM 1796 C C . GLY A 1 219 ? -7.342 -0.763 -7.864 1.00 92.88 219 GLY A C 1
ATOM 1797 O O . GLY A 1 219 ? -6.853 0.346 -8.076 1.00 92.88 219 GLY A O 1
ATOM 1798 N N . SER A 1 220 ? -8.286 -1.279 -8.655 1.00 95.56 220 SER A N 1
ATOM 1799 C CA . SER A 1 220 ? -8.814 -0.608 -9.845 1.00 95.56 220 SER A CA 1
ATOM 1800 C C . SER A 1 220 ? -9.928 0.401 -9.533 1.00 95.56 220 SER A C 1
ATOM 1802 O O . SER A 1 220 ? -10.319 1.150 -10.426 1.00 95.56 220 SER A O 1
ATOM 1804 N N . LEU A 1 221 ? -10.423 0.495 -8.290 1.00 95.19 221 LEU A N 1
ATOM 1805 C CA . LEU A 1 221 ? -11.411 1.515 -7.906 1.00 95.19 221 LEU A CA 1
ATOM 1806 C C . LEU A 1 221 ? -10.859 2.930 -8.115 1.00 95.19 221 LEU A C 1
ATOM 1808 O O . LEU A 1 221 ? -11.536 3.764 -8.714 1.00 95.19 221 LEU A O 1
ATOM 1812 N N . TYR A 1 222 ? -9.606 3.186 -7.718 1.00 92.88 222 TYR A N 1
ATOM 1813 C CA . TYR A 1 222 ? -8.978 4.494 -7.926 1.00 92.88 222 TYR A CA 1
ATOM 1814 C C . TYR A 1 222 ? -8.998 4.913 -9.390 1.00 92.88 222 TYR A C 1
ATOM 1816 O O . TYR A 1 222 ? -9.318 6.058 -9.684 1.00 92.88 222 TYR A O 1
ATOM 1824 N N . LYS A 1 223 ? -8.706 3.996 -10.320 1.00 94.38 223 LYS A N 1
ATOM 1825 C CA . LYS A 1 223 ? -8.706 4.292 -11.760 1.00 94.38 223 LYS A CA 1
ATOM 1826 C C . LYS A 1 223 ? -10.037 4.891 -12.218 1.00 94.38 223 LYS A C 1
ATOM 1828 O O . LYS A 1 223 ? -10.038 5.842 -12.999 1.00 94.38 223 LYS A O 1
ATOM 1833 N N . TYR A 1 224 ? -11.152 4.346 -11.740 1.00 94.38 224 TYR A N 1
ATOM 1834 C CA . TYR A 1 224 ? -12.485 4.762 -12.173 1.00 94.38 224 TYR A CA 1
ATOM 1835 C C . TYR A 1 224 ? -13.053 5.938 -11.378 1.00 94.38 224 TYR A C 1
ATOM 1837 O O . TYR A 1 224 ? -13.883 6.662 -11.918 1.00 94.38 224 TYR A O 1
ATOM 1845 N N . PHE A 1 225 ? -12.575 6.160 -10.151 1.00 92.88 225 PHE A N 1
ATOM 1846 C CA . PHE A 1 225 ? -13.107 7.179 -9.238 1.00 92.88 225 PHE A CA 1
ATOM 1847 C C . PHE A 1 225 ? -12.099 8.271 -8.865 1.00 92.88 225 PHE A C 1
ATOM 1849 O O . PHE A 1 225 ? -12.311 9.015 -7.911 1.00 92.88 225 PHE A O 1
ATOM 1856 N N . ILE A 1 226 ? -10.983 8.393 -9.595 1.00 91.88 226 ILE A N 1
ATOM 1857 C CA . ILE A 1 226 ? -9.922 9.348 -9.245 1.00 91.88 226 ILE A CA 1
ATOM 1858 C C . ILE A 1 226 ? -10.429 10.790 -9.191 1.00 91.88 226 ILE A C 1
ATOM 1860 O O . ILE A 1 226 ? -9.981 11.559 -8.351 1.00 91.88 226 ILE A O 1
ATOM 1864 N N . LYS A 1 227 ? -11.390 11.162 -10.045 1.00 91.00 227 LYS A N 1
ATOM 1865 C CA . LYS A 1 227 ? -11.953 12.518 -10.057 1.00 91.00 227 LYS A CA 1
ATOM 1866 C C . LYS A 1 227 ? -12.740 12.797 -8.782 1.00 91.00 227 LYS A C 1
ATOM 1868 O O . LYS A 1 227 ? -12.519 13.820 -8.142 1.00 91.00 227 LYS A O 1
ATOM 1873 N N . GLU A 1 228 ? -13.623 11.878 -8.408 1.00 90.19 228 GLU A N 1
ATOM 1874 C CA . GLU A 1 228 ? -14.427 11.941 -7.194 1.00 90.19 228 GLU A CA 1
ATOM 1875 C C . GLU A 1 228 ? -13.521 12.006 -5.962 1.00 90.19 228 GLU A C 1
ATOM 1877 O O . GLU A 1 228 ? -13.661 12.901 -5.129 1.00 90.19 228 GLU A O 1
ATOM 1882 N N . ILE A 1 229 ? -12.517 11.132 -5.913 1.00 87.25 229 ILE A N 1
ATOM 1883 C CA . ILE A 1 229 ? -11.542 11.049 -4.824 1.00 87.25 229 ILE A CA 1
ATOM 1884 C C . ILE A 1 229 ? -10.732 12.343 -4.709 1.00 87.25 229 ILE A C 1
ATOM 1886 O O . ILE A 1 229 ? -10.627 12.892 -3.617 1.00 87.25 229 ILE A O 1
ATOM 1890 N N . SER A 1 230 ? -10.208 12.876 -5.817 1.00 85.88 230 SER A N 1
ATOM 1891 C CA . SER A 1 230 ? -9.446 14.133 -5.813 1.00 85.88 230 SER A CA 1
ATOM 1892 C C . SER A 1 230 ? -10.304 15.359 -5.486 1.00 85.88 230 SER A C 1
ATOM 1894 O O . SER A 1 230 ? -9.785 16.345 -4.968 1.00 85.88 230 SER A O 1
ATOM 1896 N N . SER A 1 231 ? -11.607 15.323 -5.779 1.00 85.75 231 SER A N 1
ATOM 1897 C CA . SER A 1 231 ? -12.532 16.414 -5.445 1.00 85.75 231 SER A CA 1
ATOM 1898 C C . SER A 1 231 ? -12.960 16.416 -3.975 1.00 85.75 231 SER A C 1
ATOM 1900 O O . SER A 1 231 ? -13.333 17.462 -3.436 1.00 85.75 231 SER A O 1
ATOM 1902 N N . ASN A 1 232 ? -12.879 15.264 -3.304 1.00 79.19 232 ASN A N 1
ATOM 1903 C CA . ASN A 1 232 ? -13.318 15.117 -1.929 1.00 79.19 232 ASN A CA 1
ATOM 1904 C C . ASN A 1 232 ? -12.243 15.609 -0.945 1.00 79.19 232 ASN A C 1
ATOM 1906 O O . ASN A 1 232 ? -11.400 14.854 -0.468 1.00 79.19 232 ASN A O 1
ATOM 1910 N N . LYS A 1 233 ? -12.298 16.904 -0.611 1.00 65.81 233 LYS A N 1
ATOM 1911 C CA . LYS A 1 233 ? -11.375 17.552 0.342 1.00 65.81 233 LYS A CA 1
ATOM 1912 C C . LYS A 1 233 ? -11.608 17.166 1.813 1.00 65.81 233 LYS A C 1
ATOM 1914 O O . LYS A 1 233 ? -10.823 17.567 2.667 1.00 65.81 233 LYS A O 1
ATOM 1919 N N . LYS A 1 234 ? -12.681 16.431 2.127 1.00 58.75 234 LYS A N 1
ATOM 1920 C CA . LYS A 1 234 ? -13.057 16.005 3.484 1.00 58.75 234 LYS A CA 1
ATOM 1921 C C . LYS A 1 234 ? -13.424 14.523 3.470 1.00 58.75 234 LYS A C 1
ATOM 1923 O O . LYS A 1 234 ? -14.594 14.162 3.590 1.00 58.75 234 LYS A O 1
ATOM 1928 N N . LEU A 1 235 ? -12.426 13.650 3.386 1.0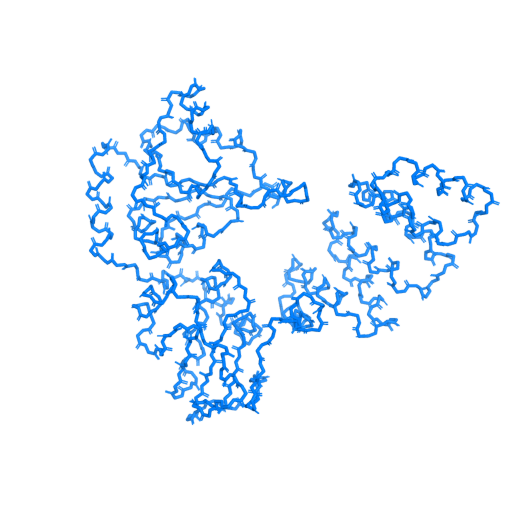0 59.75 235 LEU A N 1
ATOM 1929 C CA . LEU A 1 235 ? -12.636 12.302 3.902 1.00 59.75 235 LEU A CA 1
ATOM 1930 C C . LEU A 1 235 ? -12.707 12.399 5.430 1.00 59.75 235 LEU A C 1
ATOM 1932 O O . LEU A 1 235 ? -11.698 12.487 6.122 1.00 59.75 235 LEU A O 1
ATOM 1936 N N . SER A 1 236 ? -13.945 12.472 5.920 1.00 71.19 236 SER A N 1
ATOM 1937 C CA . SER A 1 236 ? -14.296 12.077 7.281 1.00 71.19 236 SER A CA 1
ATOM 1938 C C . SER A 1 236 ? -13.984 10.588 7.477 1.00 71.19 236 SER A C 1
ATOM 1940 O O . SER A 1 236 ? -13.704 9.870 6.510 1.00 71.19 236 SER A O 1
ATOM 1942 N N . SER A 1 237 ? -13.997 10.129 8.728 1.00 89.31 237 SER A N 1
ATOM 1943 C CA . SER A 1 237 ? -13.889 8.706 9.042 1.00 89.31 237 SER A CA 1
ATOM 1944 C C . SER A 1 237 ? -14.872 7.892 8.196 1.00 89.31 237 SER A C 1
ATOM 1946 O O . SER A 1 237 ? -16.062 8.195 8.138 1.00 89.31 237 SER A O 1
ATOM 1948 N N . TYR A 1 238 ? -14.364 6.871 7.506 1.00 93.38 238 TYR A N 1
ATOM 1949 C CA . TYR A 1 238 ? -15.176 5.959 6.692 1.00 93.38 238 TYR A CA 1
ATOM 1950 C C . TYR A 1 238 ? -15.283 4.569 7.318 1.00 93.38 238 TYR A C 1
ATOM 1952 O O . TYR A 1 238 ? -16.079 3.757 6.848 1.00 93.38 238 TYR A O 1
ATOM 1960 N N . LEU A 1 239 ? -14.508 4.296 8.373 1.00 97.00 239 LEU A N 1
ATOM 1961 C CA . LEU A 1 239 ? -14.646 3.104 9.195 1.00 97.00 239 LEU A CA 1
ATOM 1962 C C . LEU A 1 239 ? -15.263 3.442 10.548 1.00 97.00 239 LEU A C 1
ATOM 1964 O O . LEU A 1 239 ? -14.912 4.426 11.196 1.00 97.00 239 LEU A O 1
ATOM 1968 N N . ILE A 1 240 ? -16.183 2.583 10.971 1.00 97.25 240 ILE A N 1
ATOM 1969 C CA . ILE A 1 240 ? -16.909 2.677 12.232 1.00 97.25 240 ILE A CA 1
ATOM 1970 C C . ILE A 1 240 ? -16.414 1.531 13.120 1.00 97.25 240 ILE A C 1
ATOM 1972 O O . ILE A 1 240 ? -16.824 0.388 12.896 1.00 97.25 240 ILE A O 1
ATOM 1976 N N . PRO A 1 241 ? -15.541 1.777 14.112 1.00 97.44 241 PRO A N 1
ATOM 1977 C CA . PRO A 1 241 ? -15.109 0.753 15.066 1.00 97.44 241 PRO A CA 1
ATOM 1978 C C . PRO A 1 241 ? -16.256 0.337 16.003 1.00 97.44 241 PRO A C 1
ATOM 1980 O O . PRO A 1 241 ? -17.290 1.007 16.074 1.00 97.44 241 PRO A O 1
ATOM 1983 N N . ASP A 1 242 ? -16.101 -0.777 16.722 1.00 98.12 242 ASP A N 1
ATOM 1984 C CA . ASP A 1 242 ? -17.093 -1.196 17.718 1.00 98.12 242 ASP A CA 1
ATOM 1985 C C . ASP A 1 242 ? -17.129 -0.193 18.882 1.00 98.12 242 ASP A C 1
ATOM 1987 O O . ASP A 1 242 ? -16.179 -0.069 19.655 1.00 98.12 242 ASP A O 1
ATOM 1991 N N . THR A 1 243 ? -18.257 0.503 19.046 1.00 97.88 243 THR A N 1
ATOM 1992 C CA . THR A 1 243 ? -18.461 1.506 20.099 1.00 97.88 243 THR A CA 1
ATOM 1993 C C . THR A 1 243 ? -18.243 0.951 21.509 1.00 97.88 243 THR A C 1
ATOM 1995 O O . THR A 1 243 ? -17.735 1.667 22.374 1.00 97.88 243 THR A O 1
ATOM 1998 N N . LYS A 1 244 ? -18.584 -0.319 21.770 1.00 98.44 244 LYS A N 1
ATOM 1999 C CA . LYS A 1 244 ? -18.342 -0.944 23.080 1.00 98.44 244 LYS A CA 1
ATOM 2000 C C . LYS A 1 244 ? -16.846 -1.097 23.340 1.00 98.44 244 LYS A C 1
ATOM 2002 O O . LYS A 1 244 ? -16.395 -0.794 24.444 1.00 98.44 244 LYS A O 1
ATOM 2007 N N . ARG A 1 245 ? -16.082 -1.506 22.323 1.00 98.38 245 ARG A N 1
ATOM 2008 C CA . ARG A 1 245 ? -14.619 -1.619 22.402 1.00 98.38 245 ARG A CA 1
ATOM 2009 C C . ARG A 1 245 ? -13.946 -0.253 22.501 1.00 98.38 245 ARG A C 1
ATOM 2011 O O . ARG A 1 245 ? -13.057 -0.089 23.325 1.00 98.38 245 ARG A O 1
ATOM 2018 N N . VAL A 1 246 ? -14.427 0.762 21.779 1.00 98.69 246 VAL A N 1
ATOM 2019 C CA . VAL A 1 246 ? -13.927 2.144 21.926 1.00 98.69 246 VAL A CA 1
ATOM 2020 C C . VAL A 1 246 ? -14.102 2.629 23.366 1.00 98.69 246 VAL A C 1
ATOM 2022 O O . VAL A 1 246 ? -13.170 3.156 23.963 1.00 98.69 246 VAL A O 1
ATOM 2025 N N . ASN A 1 247 ? -15.278 2.416 23.962 1.00 98.69 247 ASN A N 1
ATOM 2026 C CA . ASN A 1 247 ? -15.533 2.808 25.349 1.00 98.69 247 ASN A CA 1
ATOM 2027 C C . ASN A 1 247 ? -14.688 2.014 26.355 1.00 98.69 247 ASN A C 1
ATOM 2029 O O . ASN A 1 247 ? -14.288 2.566 27.379 1.00 98.69 247 ASN A O 1
ATOM 2033 N N . PHE A 1 248 ? -14.409 0.738 26.076 1.00 98.50 248 PHE A N 1
ATOM 2034 C CA . PHE A 1 248 ? -13.459 -0.057 26.852 1.00 98.50 248 PHE A CA 1
ATOM 2035 C C . PHE A 1 248 ? -12.060 0.576 26.822 1.00 98.50 248 PHE A C 1
ATOM 2037 O O . PHE A 1 248 ? -11.501 0.849 27.884 1.00 98.50 248 PHE A O 1
ATOM 2044 N N . TRP A 1 249 ? -11.543 0.904 25.634 1.00 98.50 249 TRP A N 1
ATOM 2045 C CA . TRP A 1 249 ? -10.224 1.523 25.492 1.00 98.50 249 TRP A CA 1
ATOM 2046 C C . TRP A 1 249 ? -10.151 2.908 26.120 1.00 98.50 249 TRP A C 1
ATOM 2048 O O . TRP A 1 249 ? -9.192 3.185 26.825 1.00 98.50 249 TRP A O 1
ATOM 2058 N N . LYS A 1 250 ? -11.185 3.744 25.986 1.00 98.56 250 LYS A N 1
ATOM 2059 C CA . LYS A 1 250 ? -11.243 5.038 26.686 1.00 98.56 250 LYS A CA 1
ATOM 2060 C C . LYS A 1 250 ? -11.126 4.880 28.201 1.00 98.56 250 LYS A C 1
ATOM 2062 O O . LYS A 1 250 ? -10.347 5.580 28.830 1.00 98.56 250 LYS A O 1
ATOM 2067 N N . LYS A 1 251 ? -11.848 3.925 28.800 1.00 98.31 251 LYS A N 1
ATOM 2068 C CA . LYS A 1 251 ? -11.727 3.639 30.242 1.00 98.31 251 LYS A CA 1
ATOM 2069 C C . LYS A 1 251 ? -10.326 3.153 30.612 1.00 98.31 251 LYS A C 1
ATOM 2071 O O . LYS A 1 251 ? -9.799 3.557 31.644 1.00 98.31 251 LYS A O 1
ATOM 2076 N N . ARG A 1 252 ? -9.729 2.299 29.776 1.00 98.06 252 ARG A N 1
ATOM 2077 C CA . ARG A 1 252 ? -8.372 1.783 29.974 1.00 98.06 252 ARG A CA 1
ATOM 2078 C C . ARG A 1 252 ? -7.329 2.900 29.901 1.00 98.06 252 ARG A C 1
ATOM 2080 O O . ARG A 1 252 ? -6.505 2.990 30.801 1.00 98.06 252 ARG A O 1
ATOM 2087 N N . LEU A 1 253 ? -7.404 3.770 28.897 1.00 98.31 253 LEU A N 1
ATOM 2088 C CA . LEU A 1 253 ? -6.517 4.925 28.731 1.00 98.31 253 LEU A CA 1
ATOM 2089 C C . LEU A 1 253 ? -6.652 5.910 29.898 1.00 98.31 253 LEU A C 1
ATOM 2091 O O . LEU A 1 253 ? -5.645 6.255 30.504 1.00 98.31 253 LEU A O 1
ATOM 2095 N N . ASN A 1 254 ? -7.881 6.237 30.311 1.00 97.62 254 ASN A N 1
ATOM 2096 C CA . ASN A 1 254 ? -8.135 7.097 31.473 1.00 97.62 254 ASN A CA 1
ATOM 2097 C C . ASN A 1 254 ? -7.515 6.554 32.772 1.00 97.62 254 ASN A C 1
ATOM 2099 O O . ASN A 1 254 ? -7.172 7.327 33.659 1.00 97.62 254 ASN A O 1
ATOM 2103 N N . SER A 1 255 ? -7.347 5.232 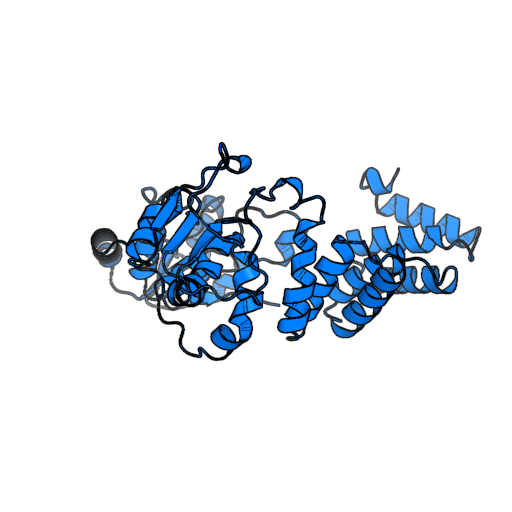32.900 1.00 97.50 255 SER A N 1
ATOM 2104 C CA . SER A 1 255 ? -6.690 4.636 34.073 1.00 97.50 255 SER A CA 1
ATOM 2105 C C . SER A 1 255 ? -5.168 4.825 34.110 1.00 97.50 255 SER A C 1
ATOM 2107 O O . SER A 1 255 ? -4.563 4.571 35.147 1.00 97.50 255 SER A O 1
ATOM 2109 N N . LEU A 1 256 ? -4.549 5.263 33.006 1.00 97.44 256 LEU A N 1
ATOM 2110 C CA . LEU A 1 256 ? -3.108 5.532 32.919 1.00 97.44 256 LEU A CA 1
ATOM 2111 C C . LEU A 1 256 ? -2.723 6.923 33.444 1.00 97.44 256 LEU A C 1
ATOM 2113 O O . LEU A 1 256 ? -1.542 7.180 33.660 1.00 97.44 256 LEU A O 1
ATOM 2117 N N . GLY A 1 257 ? -3.706 7.802 33.656 1.00 95.44 257 GLY A N 1
ATOM 2118 C CA . GLY A 1 257 ? -3.514 9.172 34.124 1.00 95.44 257 GLY A CA 1
ATOM 2119 C C . GLY A 1 257 ? -3.982 10.220 33.117 1.00 95.44 257 GLY A C 1
ATOM 2120 O O . GLY A 1 257 ? -4.493 9.897 32.040 1.00 95.44 257 GLY A O 1
ATOM 2121 N N . ASP A 1 258 ? -3.794 11.482 33.496 1.00 92.94 258 ASP A N 1
ATOM 2122 C CA . ASP A 1 258 ? -4.201 12.644 32.711 1.00 92.94 258 ASP A CA 1
ATOM 2123 C C . ASP A 1 258 ? -3.108 13.029 31.708 1.00 92.94 258 ASP A C 1
ATOM 2125 O O . ASP A 1 258 ? -1.949 13.245 32.066 1.00 92.94 258 ASP A O 1
ATOM 2129 N N . GLY A 1 259 ? -3.473 13.142 30.434 1.00 94.00 259 GLY A N 1
ATOM 2130 C CA . GLY A 1 259 ? -2.551 13.521 29.370 1.00 94.00 259 GLY A CA 1
ATOM 2131 C C . GLY A 1 259 ? -3.134 13.266 27.987 1.00 94.00 259 GLY A C 1
ATOM 2132 O O . GLY A 1 259 ? -4.218 12.708 27.848 1.00 94.00 259 GLY A O 1
ATOM 2133 N N . CYS A 1 260 ? -2.399 13.681 26.958 1.00 97.38 260 CYS A N 1
ATOM 2134 C CA . CYS A 1 260 ? -2.726 13.357 25.572 1.00 97.38 260 CYS A CA 1
ATOM 2135 C C . CYS A 1 260 ? -2.308 11.910 25.274 1.00 97.38 260 CYS A C 1
ATOM 2137 O O . CYS A 1 260 ? -1.127 11.575 25.405 1.00 97.38 260 CYS A O 1
ATOM 2139 N N . TYR A 1 261 ? -3.246 11.056 24.861 1.00 98.56 261 TYR A N 1
ATOM 2140 C CA . TYR A 1 261 ? -2.967 9.665 24.504 1.00 98.56 261 TYR A CA 1
ATOM 2141 C C . TYR A 1 261 ? -2.454 9.578 23.069 1.00 98.56 261 TYR A C 1
ATOM 2143 O O . TYR A 1 261 ? -3.200 9.774 22.101 1.00 98.56 261 TYR A O 1
ATOM 2151 N N . VAL A 1 262 ? -1.169 9.253 22.925 1.00 98.44 262 VAL A N 1
ATOM 2152 C CA . VAL A 1 262 ? -0.481 9.246 21.634 1.00 98.44 262 VAL A CA 1
ATOM 2153 C C . VAL A 1 262 ? -0.059 7.834 21.248 1.00 98.44 262 VAL A C 1
ATOM 2155 O O . VAL A 1 262 ? 0.862 7.261 21.826 1.00 98.44 262 VAL A O 1
ATOM 2158 N N . GLY A 1 263 ? -0.704 7.278 20.222 1.00 97.94 263 GLY A N 1
ATOM 2159 C CA . GLY A 1 263 ? -0.324 5.985 19.653 1.00 97.94 263 GLY A CA 1
ATOM 2160 C C . GLY A 1 263 ? 0.885 6.097 18.736 1.00 97.94 263 GLY A C 1
ATOM 2161 O O . GLY A 1 263 ? 0.912 6.968 17.864 1.00 97.94 263 GLY A O 1
ATOM 2162 N N . ILE A 1 264 ? 1.861 5.199 18.879 1.00 96.06 264 ILE A N 1
ATOM 2163 C CA . ILE A 1 264 ? 3.093 5.228 18.080 1.00 96.06 264 ILE A CA 1
ATOM 2164 C C . ILE A 1 264 ? 3.424 3.897 17.405 1.00 96.06 264 ILE A C 1
ATOM 2166 O O . ILE A 1 264 ? 3.258 2.825 17.977 1.00 96.06 264 ILE A O 1
ATOM 2170 N N . SER A 1 265 ? 3.912 3.960 16.163 1.00 93.75 265 SER A N 1
ATOM 2171 C CA . SER A 1 265 ? 4.513 2.813 15.457 1.00 93.75 265 SER A CA 1
ATOM 2172 C C . SER A 1 265 ? 5.568 3.273 14.450 1.00 93.75 265 SER A C 1
ATOM 2174 O O . SER A 1 265 ? 5.342 4.175 13.646 1.00 93.75 265 SER A O 1
ATOM 2176 N N . TRP A 1 266 ? 6.744 2.657 14.480 1.00 90.62 266 TRP A N 1
ATOM 2177 C CA . TRP A 1 266 ? 7.952 3.211 13.859 1.00 90.62 266 TRP A CA 1
ATOM 2178 C C . TRP A 1 266 ? 8.601 2.297 12.819 1.00 90.62 266 TRP A C 1
ATOM 2180 O O . TRP A 1 266 ? 9.502 2.740 12.111 1.00 90.62 266 TRP A O 1
ATOM 2190 N N . LYS A 1 267 ? 8.140 1.051 12.652 1.00 87.81 267 LYS A N 1
ATOM 2191 C CA . LYS A 1 267 ? 8.699 0.132 11.648 1.00 87.81 267 LYS A CA 1
ATOM 2192 C C . LYS A 1 267 ? 7.673 -0.811 11.032 1.00 87.81 267 LYS A C 1
ATOM 2194 O O . LYS A 1 267 ? 6.632 -1.125 11.605 1.00 87.81 267 LYS A O 1
ATOM 2199 N N . SER A 1 268 ? 7.975 -1.293 9.826 1.00 86.06 268 SER A N 1
ATOM 2200 C CA . SER A 1 268 ? 7.167 -2.333 9.186 1.00 86.06 268 SER A CA 1
ATOM 2201 C C . SER A 1 268 ? 7.451 -3.702 9.786 1.00 86.06 268 SER A C 1
ATOM 2203 O O . SER A 1 268 ? 8.564 -4.001 10.202 1.00 86.06 268 SER A O 1
ATOM 2205 N N . SER A 1 269 ? 6.470 -4.596 9.696 1.00 81.56 269 SER A N 1
ATOM 2206 C CA . SER A 1 269 ? 6.671 -6.008 9.993 1.00 81.56 269 SER A CA 1
ATOM 2207 C C . SER A 1 269 ? 7.663 -6.717 9.048 1.00 81.56 269 SER A C 1
ATOM 2209 O O . SER A 1 269 ? 8.074 -7.848 9.295 1.00 81.56 269 SER A O 1
ATOM 2211 N N . ASN A 1 270 ? 8.081 -6.089 7.951 1.00 82.19 270 ASN A N 1
ATOM 2212 C CA . ASN A 1 270 ? 9.103 -6.642 7.069 1.00 82.19 270 ASN A CA 1
ATOM 2213 C C . ASN A 1 270 ? 10.158 -5.572 6.758 1.00 82.19 270 ASN A C 1
ATOM 2215 O O . ASN A 1 270 ? 9.946 -4.675 5.940 1.00 82.19 270 ASN A O 1
ATOM 2219 N N . MET A 1 271 ? 11.305 -5.724 7.423 1.00 81.81 271 MET A N 1
ATOM 2220 C CA . MET A 1 271 ? 12.446 -4.809 7.418 1.00 81.81 271 MET A CA 1
ATOM 2221 C C . MET A 1 271 ? 13.630 -5.374 6.622 1.00 81.81 271 MET A C 1
ATOM 2223 O O . MET A 1 271 ? 14.753 -5.442 7.110 1.00 81.81 271 MET A O 1
ATOM 2227 N N . SER A 1 272 ? 13.401 -5.803 5.377 1.00 81.19 272 SER A N 1
ATOM 2228 C CA . SER A 1 272 ? 14.516 -6.169 4.483 1.00 81.19 272 SER A CA 1
ATOM 2229 C C . SER A 1 272 ? 15.496 -4.996 4.287 1.00 81.19 272 SER A C 1
ATOM 2231 O O . SER A 1 272 ? 15.084 -3.835 4.366 1.00 81.19 272 SER A O 1
ATOM 2233 N N . ARG A 1 273 ? 16.759 -5.273 3.917 1.00 74.81 273 ARG A N 1
ATOM 2234 C CA . ARG A 1 273 ? 17.777 -4.236 3.623 1.00 74.81 273 ARG A CA 1
ATOM 2235 C C . ARG A 1 273 ? 17.287 -3.168 2.639 1.00 74.81 273 ARG A C 1
ATOM 2237 O O . ARG A 1 273 ? 17.563 -1.994 2.817 1.00 74.81 273 ARG A O 1
ATOM 2244 N N . LYS A 1 274 ? 16.492 -3.558 1.639 1.00 71.94 274 LYS A N 1
ATOM 2245 C CA . LYS A 1 274 ? 15.928 -2.631 0.643 1.00 71.94 274 LYS A CA 1
ATOM 2246 C C . LYS A 1 274 ? 14.831 -1.719 1.201 1.00 71.94 274 LYS A C 1
ATOM 2248 O O . LYS A 1 274 ? 14.538 -0.678 0.630 1.00 71.94 274 LYS A O 1
ATOM 2253 N N . ARG A 1 275 ? 14.182 -2.141 2.288 1.00 78.00 275 ARG A N 1
ATOM 2254 C CA . ARG A 1 275 ? 13.048 -1.446 2.905 1.00 78.00 275 ARG A CA 1
ATOM 2255 C C . ARG A 1 275 ? 13.446 -0.598 4.101 1.00 78.00 275 ARG A C 1
ATOM 2257 O O . ARG A 1 275 ? 12.727 0.346 4.385 1.00 78.00 275 ARG A O 1
ATOM 2264 N N . ILE A 1 276 ? 14.558 -0.901 4.773 1.00 80.25 276 ILE A N 1
ATOM 2265 C CA . ILE A 1 276 ? 14.993 -0.162 5.969 1.00 80.25 276 ILE A CA 1
ATOM 2266 C C . ILE A 1 276 ? 15.140 1.339 5.698 1.00 80.25 276 ILE A C 1
ATOM 2268 O O . ILE A 1 276 ? 14.731 2.146 6.516 1.00 80.25 276 ILE A O 1
ATOM 2272 N N . GLN A 1 277 ? 15.609 1.706 4.502 1.00 77.50 277 GLN A N 1
ATOM 2273 C CA . GLN A 1 277 ? 15.742 3.096 4.058 1.00 77.50 277 GLN A CA 1
ATOM 2274 C C . GLN A 1 277 ? 14.401 3.838 3.898 1.00 77.50 277 GLN A C 1
ATOM 2276 O O . GLN A 1 277 ? 14.386 5.064 3.820 1.00 77.50 277 GLN A O 1
ATOM 2281 N N . ASN A 1 278 ? 13.287 3.098 3.850 1.00 77.81 278 ASN A N 1
ATOM 2282 C CA . ASN A 1 278 ? 11.926 3.624 3.764 1.00 77.81 278 ASN A CA 1
ATOM 2283 C C . ASN A 1 278 ? 11.253 3.730 5.142 1.00 77.81 278 ASN A C 1
ATOM 2285 O O . ASN A 1 278 ? 10.067 4.055 5.190 1.00 77.81 278 ASN A O 1
ATOM 2289 N N . TYR A 1 279 ? 11.973 3.480 6.245 1.00 82.62 279 TYR A N 1
ATOM 2290 C CA . TYR A 1 279 ? 11.458 3.624 7.612 1.00 82.62 279 TYR A CA 1
ATOM 2291 C C . TYR A 1 279 ? 12.347 4.511 8.488 1.00 82.62 279 TYR A C 1
ATOM 2293 O O . TYR A 1 279 ? 13.567 4.521 8.332 1.00 82.62 279 TYR A O 1
ATOM 2301 N N . ALA A 1 280 ? 11.709 5.243 9.403 1.00 79.06 280 ALA A N 1
ATOM 2302 C CA . ALA A 1 280 ? 12.378 6.170 10.298 1.00 79.06 280 ALA A CA 1
ATOM 2303 C C . ALA A 1 280 ? 13.200 5.329 11.245 1.00 79.06 280 ALA A C 1
ATOM 2305 O O . ALA A 1 280 ? 12.756 4.277 11.720 1.00 79.06 280 ALA A O 1
ATOM 2306 N N . LYS A 1 281 ? 14.385 5.820 11.576 1.00 83.00 281 LYS A N 1
ATOM 2307 C CA . LYS A 1 281 ? 15.084 5.268 12.728 1.00 83.00 281 LYS A CA 1
ATOM 2308 C C . LYS A 1 281 ? 14.315 5.662 13.982 1.00 83.00 281 LYS A C 1
ATOM 2310 O O . LYS A 1 281 ? 13.775 6.761 14.060 1.00 83.00 281 LYS A O 1
ATOM 2315 N N . LEU A 1 282 ? 14.329 4.802 14.998 1.00 83.56 282 LEU A N 1
ATOM 2316 C CA . LEU A 1 282 ? 13.701 5.121 16.282 1.00 83.56 282 LEU A CA 1
ATOM 2317 C C . LEU A 1 282 ? 14.223 6.446 16.866 1.00 83.56 282 LEU A C 1
ATOM 2319 O O . LEU A 1 282 ? 13.455 7.222 17.421 1.00 83.56 282 LEU A O 1
ATOM 2323 N N . SER A 1 283 ? 15.504 6.755 16.644 1.00 85.88 283 SER A N 1
ATOM 2324 C CA . SER A 1 283 ? 16.123 8.022 17.044 1.00 85.88 283 SER A CA 1
ATOM 2325 C C . SER A 1 283 ? 15.436 9.271 16.481 1.00 85.88 283 SER A C 1
ATOM 2327 O O . SER A 1 283 ? 15.531 10.343 17.066 1.00 85.88 283 SER A O 1
ATOM 2329 N N . GLU A 1 284 ? 14.735 9.160 15.353 1.00 85.81 284 GLU A N 1
ATOM 2330 C CA . GLU A 1 284 ? 13.990 10.274 14.756 1.00 85.81 284 GLU A CA 1
ATOM 2331 C C . GLU A 1 284 ? 12.677 10.560 15.496 1.00 85.81 284 GLU A C 1
ATOM 2333 O O . GLU A 1 284 ? 12.142 11.660 15.392 1.00 85.81 284 GLU A O 1
ATOM 2338 N N . PHE A 1 285 ? 12.183 9.609 16.295 1.00 88.00 285 PHE A N 1
ATOM 2339 C CA . PHE A 1 285 ? 11.042 9.812 17.188 1.00 88.00 285 PHE A CA 1
ATOM 2340 C C . PHE A 1 285 ? 11.448 10.480 18.508 1.00 88.00 285 PHE A C 1
ATOM 2342 O O . PHE A 1 285 ? 10.583 10.952 19.235 1.00 88.00 285 PHE A O 1
ATOM 2349 N N . TYR A 1 286 ? 12.740 10.596 18.825 1.00 89.38 286 TYR A N 1
ATOM 2350 C CA . TYR A 1 286 ? 13.202 11.147 20.106 1.00 89.38 286 TYR A CA 1
ATOM 2351 C C . TYR A 1 286 ? 12.686 12.559 20.437 1.00 89.38 286 TYR A C 1
ATOM 2353 O O . TYR A 1 286 ? 12.399 12.815 21.607 1.00 89.38 286 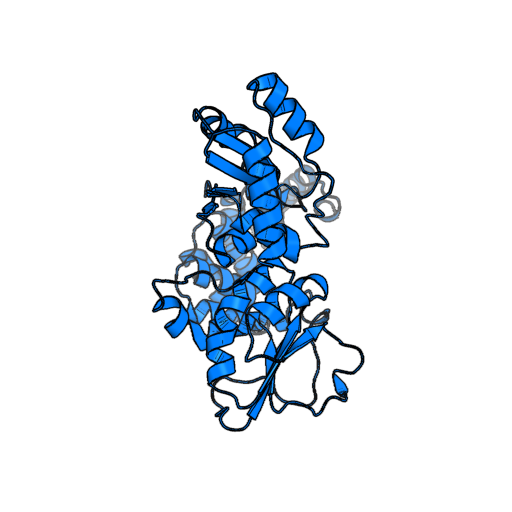TYR A O 1
ATOM 2361 N N . PRO A 1 287 ? 12.509 13.489 19.476 1.00 90.81 287 PRO A N 1
ATOM 2362 C CA . PRO A 1 287 ? 11.875 14.774 19.768 1.00 90.81 287 PRO A CA 1
ATOM 2363 C C . PRO A 1 287 ? 10.429 14.648 20.268 1.00 90.81 287 PRO A C 1
ATOM 2365 O O . PRO A 1 287 ? 10.005 15.466 21.079 1.00 90.81 287 PRO A O 1
ATOM 2368 N N . LEU A 1 288 ? 9.686 13.623 19.828 1.00 91.06 288 LEU A N 1
ATOM 2369 C CA . LEU A 1 288 ? 8.310 13.367 20.266 1.00 91.06 288 LEU A CA 1
ATOM 2370 C C . LEU A 1 288 ? 8.265 13.047 21.765 1.00 91.06 288 LEU A C 1
ATOM 2372 O O . LEU A 1 288 ? 7.405 13.556 22.475 1.00 91.06 288 LEU A O 1
ATOM 2376 N N . PHE A 1 289 ? 9.238 12.278 22.256 1.00 92.31 289 PHE A N 1
ATOM 2377 C CA . PHE A 1 289 ? 9.352 11.896 23.665 1.00 92.31 289 PHE A CA 1
ATOM 2378 C C . PHE A 1 289 ? 9.690 13.072 24.593 1.00 92.31 289 PHE A C 1
ATOM 2380 O O . PHE A 1 289 ? 9.618 12.941 25.801 1.00 92.31 289 PHE A O 1
ATOM 2387 N N . LYS A 1 290 ? 10.025 14.254 24.072 1.00 91.38 290 LYS A N 1
ATOM 2388 C CA . LYS A 1 290 ? 10.273 15.441 24.909 1.00 91.38 290 LYS A CA 1
ATOM 2389 C C . LYS A 1 290 ? 9.022 16.286 25.151 1.00 91.38 290 LYS A C 1
ATOM 2391 O O . LYS A 1 290 ? 9.097 17.281 25.868 1.00 91.38 290 LYS A O 1
ATOM 2396 N N . ILE A 1 291 ? 7.894 15.940 24.529 1.00 92.50 291 ILE A N 1
ATOM 2397 C CA . ILE A 1 291 ? 6.648 16.694 24.678 1.00 92.50 291 ILE A CA 1
ATOM 2398 C C . ILE A 1 291 ? 6.039 16.379 26.056 1.00 92.50 291 ILE A C 1
ATOM 2400 O O . ILE A 1 291 ? 5.799 15.208 26.351 1.00 92.50 291 ILE A O 1
ATOM 2404 N N . PRO A 1 292 ? 5.780 17.392 26.904 1.00 92.88 292 PRO A N 1
ATOM 2405 C CA . PRO A 1 292 ? 5.206 17.171 28.228 1.00 92.88 292 PRO A CA 1
ATOM 2406 C C . PRO A 1 292 ? 3.736 16.734 28.143 1.00 92.88 292 PRO A C 1
ATOM 2408 O O . PRO A 1 292 ? 3.038 17.061 27.184 1.00 92.88 292 PRO A O 1
ATOM 2411 N N . ASN A 1 293 ? 3.249 16.063 29.192 1.00 94.44 293 ASN A N 1
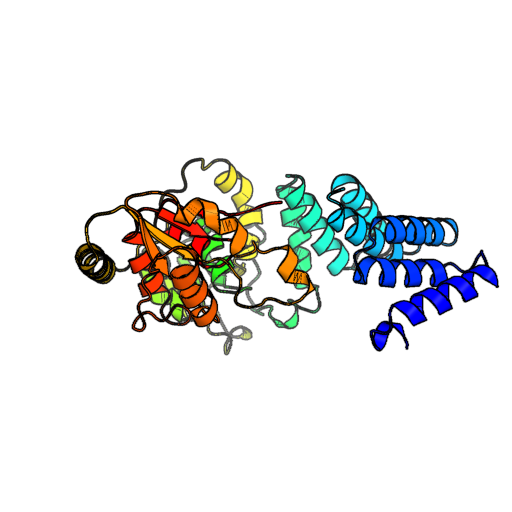ATOM 2412 C CA . ASN A 1 293 ? 1.848 15.637 29.351 1.00 94.44 293 ASN A CA 1
ATOM 2413 C C . ASN A 1 293 ? 1.338 14.716 28.225 1.00 94.44 293 ASN A C 1
ATOM 2415 O O . ASN A 1 293 ? 0.184 14.813 27.797 1.00 94.44 293 ASN A O 1
ATOM 2419 N N . VAL A 1 294 ? 2.204 13.823 27.740 1.00 97.38 294 VAL A N 1
ATOM 2420 C CA . VAL A 1 294 ? 1.868 12.801 26.742 1.00 97.38 294 VAL A CA 1
ATOM 2421 C C . VAL A 1 294 ? 1.982 11.413 27.360 1.00 97.38 294 VAL A C 1
ATOM 2423 O O . VAL A 1 294 ? 2.987 11.089 27.987 1.00 97.38 294 VAL A O 1
ATOM 2426 N N . ILE A 1 295 ? 0.965 10.584 27.130 1.00 98.19 295 ILE A N 1
ATOM 2427 C CA . ILE A 1 295 ? 0.950 9.167 27.491 1.00 98.19 295 ILE A CA 1
ATOM 2428 C C . ILE A 1 295 ? 1.082 8.371 26.193 1.00 98.19 295 ILE A C 1
ATOM 2430 O O . ILE A 1 295 ? 0.178 8.365 25.351 1.00 98.19 295 ILE A O 1
ATOM 2434 N N . PHE A 1 296 ? 2.232 7.724 26.006 1.00 98.12 296 PHE A N 1
ATOM 2435 C CA . PHE A 1 296 ? 2.528 6.989 24.780 1.00 98.12 296 PHE A CA 1
ATOM 2436 C C . PHE A 1 296 ? 1.953 5.579 24.817 1.00 98.12 296 PHE A C 1
ATOM 2438 O O . PHE A 1 296 ? 2.159 4.841 25.778 1.00 98.12 296 PHE A O 1
ATOM 2445 N N . ILE A 1 297 ? 1.277 5.196 23.737 1.00 98.44 297 ILE A N 1
ATOM 2446 C CA . ILE A 1 297 ? 0.640 3.892 23.570 1.00 98.44 297 ILE A CA 1
ATOM 2447 C C . ILE A 1 297 ? 1.324 3.144 22.427 1.00 98.44 297 ILE A C 1
ATOM 2449 O O . ILE A 1 297 ? 1.460 3.666 21.314 1.00 98.44 297 ILE A O 1
ATOM 2453 N N . ASN A 1 298 ? 1.749 1.910 22.683 1.00 97.50 298 ASN A N 1
ATOM 2454 C CA . ASN A 1 298 ? 2.352 1.073 21.661 1.00 97.50 298 ASN A CA 1
ATOM 2455 C C . ASN A 1 298 ? 1.302 0.657 20.618 1.00 97.50 298 ASN A C 1
ATOM 2457 O O . ASN A 1 298 ? 0.301 0.022 20.940 1.00 97.50 298 ASN A O 1
ATOM 2461 N N . LEU A 1 299 ? 1.549 0.988 19.350 1.00 96.69 299 LEU A N 1
ATOM 2462 C CA . LEU A 1 299 ? 0.829 0.441 18.197 1.00 96.69 299 LEU A CA 1
ATOM 2463 C C . LEU A 1 299 ? 1.753 -0.382 17.280 1.00 96.69 299 LEU A C 1
ATOM 2465 O O . LEU A 1 299 ? 1.336 -0.808 16.199 1.00 96.69 299 LEU A O 1
ATOM 2469 N N . GLN A 1 300 ? 3.017 -0.586 17.665 1.00 93.50 300 GLN A N 1
ATOM 2470 C CA . GLN A 1 300 ? 3.968 -1.403 16.924 1.00 93.50 300 GLN A CA 1
ATOM 2471 C C . GLN A 1 300 ? 3.613 -2.878 17.101 1.00 93.50 300 GLN A C 1
ATOM 2473 O O . GLN A 1 300 ? 3.583 -3.399 18.206 1.00 93.50 300 GLN A O 1
ATOM 2478 N N . ASN A 1 301 ? 3.374 -3.572 15.993 1.00 89.88 301 ASN A N 1
ATOM 2479 C CA . ASN A 1 301 ? 2.787 -4.910 16.039 1.00 89.88 301 ASN A CA 1
ATOM 2480 C C . ASN A 1 301 ? 3.764 -6.047 16.364 1.00 89.88 301 ASN A C 1
ATOM 2482 O O . ASN A 1 301 ? 3.320 -7.145 16.675 1.00 89.88 301 ASN A O 1
ATOM 2486 N N . LYS A 1 302 ? 5.074 -5.833 16.214 1.00 87.25 302 LYS A N 1
ATOM 2487 C CA . LYS A 1 302 ? 6.089 -6.844 16.525 1.00 87.25 302 LYS A CA 1
ATOM 2488 C C . LYS A 1 302 ? 7.483 -6.258 16.692 1.00 87.25 302 LYS A C 1
ATOM 2490 O O . LYS A 1 302 ? 7.738 -5.122 16.285 1.00 87.25 302 LYS A O 1
ATOM 2495 N N . ASP A 1 303 ? 8.379 -7.096 17.208 1.00 88.81 303 ASP A N 1
ATOM 2496 C CA . ASP A 1 303 ? 9.806 -6.826 17.386 1.00 88.81 303 ASP A CA 1
ATOM 2497 C C . ASP A 1 303 ? 10.058 -5.547 18.214 1.00 88.81 303 ASP A C 1
ATOM 2499 O O . ASP A 1 303 ? 11.041 -4.856 17.977 1.00 88.81 303 ASP A O 1
ATOM 2503 N N . PHE A 1 304 ? 9.154 -5.172 19.128 1.00 92.81 304 PHE A N 1
ATOM 2504 C CA . PHE A 1 304 ? 9.185 -3.874 19.820 1.00 92.81 304 PHE A CA 1
ATOM 2505 C C . PHE A 1 304 ? 9.764 -3.917 21.235 1.00 92.81 304 PHE A C 1
ATOM 2507 O O . PHE A 1 304 ? 10.140 -2.866 21.732 1.00 92.81 304 PHE A O 1
ATOM 2514 N N . SER A 1 305 ? 9.860 -5.079 21.889 1.00 94.12 305 SER A N 1
ATOM 2515 C CA . SER A 1 305 ? 10.227 -5.163 23.313 1.00 94.12 305 SER A CA 1
ATOM 2516 C C . SER A 1 305 ? 11.561 -4.479 23.636 1.00 94.12 305 SER A C 1
ATOM 2518 O O . SER A 1 305 ? 11.619 -3.668 24.554 1.00 94.12 305 SER A O 1
ATOM 2520 N N . GLU A 1 306 ? 12.603 -4.728 22.836 1.00 94.25 306 GLU A N 1
ATOM 2521 C CA . GLU A 1 306 ? 13.909 -4.067 22.990 1.00 94.25 306 GLU A CA 1
ATOM 2522 C C . GLU A 1 306 ? 13.827 -2.550 22.770 1.00 94.25 306 GLU A C 1
ATOM 2524 O O . GLU A 1 306 ? 14.459 -1.783 23.495 1.00 94.25 306 GLU A O 1
ATOM 2529 N N . ASP A 1 307 ? 13.024 -2.108 21.795 1.00 93.62 307 ASP A N 1
ATOM 2530 C CA . ASP A 1 307 ? 12.819 -0.685 21.515 1.00 93.62 307 ASP A CA 1
ATOM 2531 C C . ASP A 1 307 ? 12.116 0.004 22.697 1.00 93.62 307 ASP A C 1
ATOM 2533 O O . ASP A 1 307 ? 12.518 1.100 23.081 1.00 93.62 307 ASP A O 1
ATOM 2537 N N . LEU A 1 308 ? 11.110 -0.640 23.306 1.00 95.56 308 LEU A N 1
ATOM 2538 C CA . LEU A 1 308 ? 10.407 -0.105 24.476 1.00 95.56 308 LEU A CA 1
ATOM 2539 C C . LEU A 1 308 ? 11.358 0.051 25.668 1.00 95.56 308 LEU A C 1
ATOM 2541 O O . LEU A 1 308 ? 11.444 1.140 26.232 1.00 95.56 308 LEU A O 1
ATOM 2545 N N . SER A 1 309 ? 12.130 -0.994 25.997 1.00 95.94 309 SER A N 1
ATOM 2546 C CA . SER A 1 309 ? 13.123 -0.934 27.080 1.00 95.94 309 SER A CA 1
ATOM 2547 C C . SER A 1 309 ? 14.183 0.133 26.824 1.00 95.94 309 SER A C 1
ATOM 2549 O O . SER A 1 309 ? 14.609 0.827 27.743 1.00 95.94 309 SER A O 1
ATOM 2551 N N . LYS A 1 310 ? 14.613 0.298 25.569 1.00 94.00 310 LYS A N 1
ATOM 2552 C CA . LYS A 1 310 ? 15.563 1.346 25.199 1.00 94.00 310 LYS A CA 1
ATOM 2553 C C . LYS A 1 310 ? 14.991 2.743 25.443 1.00 94.00 310 LYS A C 1
ATOM 2555 O O . LYS A 1 310 ? 15.697 3.594 25.972 1.00 94.00 310 LYS A O 1
ATOM 2560 N N . ILE A 1 311 ? 13.734 2.982 25.069 1.00 94.81 311 ILE A N 1
ATOM 2561 C CA . ILE A 1 311 ? 13.085 4.288 25.248 1.00 94.81 311 ILE A CA 1
ATOM 2562 C C . ILE A 1 311 ? 12.912 4.604 26.735 1.00 94.81 311 ILE A C 1
ATOM 2564 O O . ILE A 1 311 ? 13.217 5.718 27.157 1.00 94.81 311 ILE A O 1
ATOM 2568 N N . GLU A 1 312 ? 12.502 3.622 27.534 1.00 95.75 312 GLU A N 1
ATOM 2569 C CA . GLU A 1 312 ? 12.385 3.780 28.983 1.00 95.75 312 GLU A CA 1
ATOM 2570 C C . GLU A 1 312 ? 13.743 4.099 29.625 1.00 95.75 312 GLU A C 1
ATOM 2572 O O . GLU A 1 312 ? 13.859 5.076 30.361 1.00 95.75 312 GLU A O 1
ATOM 2577 N N . ASN A 1 313 ? 14.795 3.354 29.272 1.00 94.88 313 ASN A N 1
ATOM 2578 C CA . ASN A 1 313 ? 16.138 3.557 29.822 1.00 94.88 313 ASN A CA 1
ATOM 2579 C C . ASN A 1 313 ? 16.779 4.889 29.396 1.00 94.88 313 ASN A C 1
ATOM 2581 O O . ASN A 1 313 ? 17.478 5.513 30.191 1.00 94.88 313 ASN A O 1
ATOM 2585 N N . GLU A 1 314 ? 16.587 5.320 28.145 1.00 93.75 314 GLU A N 1
ATOM 2586 C CA . GLU A 1 314 ? 17.222 6.537 27.615 1.00 93.75 314 GLU A CA 1
ATOM 2587 C C . GLU A 1 314 ? 16.438 7.819 27.935 1.00 93.75 314 GLU A C 1
ATOM 2589 O O . GLU A 1 314 ? 17.048 8.875 28.105 1.00 93.75 314 GLU A O 1
ATOM 2594 N N . PHE A 1 315 ? 15.104 7.753 28.003 1.00 92.44 315 PHE A N 1
ATOM 2595 C CA . PHE A 1 315 ? 14.240 8.936 28.137 1.00 92.44 315 PHE A CA 1
ATOM 2596 C C . PHE A 1 315 ? 13.435 8.974 29.436 1.00 92.44 315 PHE A C 1
ATOM 2598 O O . PHE A 1 315 ? 12.800 9.990 29.709 1.00 92.44 315 PHE A O 1
ATOM 2605 N N . GLY A 1 316 ? 13.429 7.897 30.226 1.00 93.69 316 GLY A N 1
ATOM 2606 C CA . GLY A 1 316 ? 12.546 7.774 31.388 1.00 93.69 316 GLY A CA 1
ATOM 2607 C C . GLY A 1 316 ? 11.066 7.745 31.000 1.00 93.69 316 GLY A C 1
ATOM 2608 O O . GLY A 1 316 ? 10.218 8.132 31.800 1.00 93.69 316 GLY A O 1
ATOM 2609 N N . ILE A 1 317 ? 10.753 7.349 29.759 1.00 94.56 317 ILE A N 1
ATOM 2610 C CA . ILE A 1 317 ? 9.389 7.342 29.226 1.00 94.56 317 ILE A CA 1
ATOM 2611 C C . ILE A 1 317 ? 8.893 5.919 29.064 1.00 94.56 317 ILE A C 1
ATOM 2613 O O . ILE A 1 317 ? 9.395 5.159 28.237 1.00 94.56 317 ILE A O 1
ATOM 2617 N N . LEU A 1 318 ? 7.838 5.608 29.809 1.00 95.81 318 LEU A N 1
ATOM 2618 C CA . LEU A 1 318 ? 7.083 4.382 29.640 1.00 95.81 318 LEU A CA 1
ATOM 2619 C C . LEU A 1 318 ? 6.146 4.513 28.435 1.00 95.81 318 LEU A C 1
ATOM 2621 O O . LEU A 1 318 ? 5.264 5.373 28.396 1.00 95.81 318 LEU A O 1
ATOM 2625 N N . ILE A 1 319 ? 6.315 3.627 27.458 1.00 97.12 319 ILE A N 1
ATOM 2626 C CA . ILE A 1 319 ? 5.327 3.421 26.399 1.00 97.12 319 ILE A CA 1
ATOM 2627 C C . ILE A 1 319 ? 4.444 2.256 26.828 1.00 97.12 319 ILE A C 1
ATOM 2629 O O . ILE A 1 319 ? 4.904 1.121 26.944 1.00 97.12 319 ILE A O 1
ATOM 2633 N N . HIS A 1 320 ? 3.163 2.530 27.040 1.00 97.75 320 HIS A N 1
ATOM 2634 C CA . HIS A 1 320 ? 2.211 1.530 27.492 1.00 97.75 320 HIS A CA 1
ATOM 2635 C C . HIS A 1 320 ? 1.898 0.537 26.372 1.00 97.75 320 HIS A C 1
ATOM 2637 O O . HIS A 1 320 ? 1.380 0.910 25.316 1.00 97.75 320 HIS A O 1
ATOM 2643 N N . ASN A 1 321 ? 2.197 -0.736 26.623 1.00 97.19 321 ASN A N 1
ATOM 2644 C CA . ASN A 1 321 ? 1.781 -1.857 25.791 1.00 97.19 321 ASN A CA 1
ATOM 2645 C C . ASN A 1 321 ? 0.560 -2.554 26.406 1.00 97.19 321 ASN A C 1
ATOM 2647 O O . ASN A 1 321 ? 0.466 -2.672 27.627 1.00 97.19 321 ASN A O 1
ATOM 2651 N N . PHE A 1 322 ? -0.348 -3.033 25.560 1.00 96.50 322 PHE A N 1
ATOM 2652 C CA . PHE A 1 322 ? -1.504 -3.829 25.970 1.00 96.50 322 PHE A CA 1
ATOM 2653 C C . PHE A 1 322 ? -1.360 -5.236 25.391 1.00 96.50 322 PHE A C 1
ATOM 2655 O O . PHE A 1 322 ? -1.646 -5.449 24.214 1.00 96.50 322 PHE A O 1
ATOM 2662 N N . ASP A 1 323 ? -0.895 -6.186 26.202 1.00 92.81 323 ASP A N 1
ATOM 2663 C CA . ASP A 1 323 ? -0.647 -7.572 25.772 1.00 92.81 323 ASP A CA 1
ATOM 2664 C C . ASP A 1 323 ? -1.932 -8.279 25.310 1.00 92.81 323 ASP A C 1
ATOM 2666 O O . ASP A 1 323 ? -1.889 -9.217 24.517 1.00 92.81 323 ASP A O 1
ATOM 2670 N N . GLU A 1 324 ? -3.091 -7.809 25.779 1.00 91.88 324 GLU A N 1
ATOM 2671 C CA . GLU A 1 324 ? -4.405 -8.292 25.365 1.00 91.88 324 GLU A CA 1
ATOM 2672 C C . GLU A 1 324 ? -4.803 -7.878 23.935 1.00 91.88 324 GLU A C 1
ATOM 2674 O O . GLU A 1 324 ? -5.772 -8.416 23.392 1.00 91.88 324 GLU A O 1
ATOM 2679 N N . LEU A 1 325 ? -4.098 -6.917 23.324 1.00 95.00 325 LEU A N 1
ATOM 2680 C CA . LEU A 1 325 ? -4.403 -6.422 21.986 1.00 95.00 325 LEU A CA 1
ATOM 2681 C C . LEU A 1 325 ? -3.601 -7.173 20.919 1.00 95.00 325 LEU A C 1
ATOM 2683 O O . LEU A 1 325 ? -2.404 -6.965 20.727 1.00 95.00 325 LEU A O 1
ATOM 2687 N N . ASP A 1 326 ? -4.303 -7.972 20.121 1.00 93.62 326 ASP A N 1
ATOM 2688 C CA . ASP A 1 326 ? -3.717 -8.577 18.930 1.00 93.62 326 ASP A CA 1
ATOM 2689 C C . ASP A 1 326 ? -3.678 -7.575 17.764 1.00 93.62 326 ASP A C 1
ATOM 2691 O O . ASP A 1 326 ? -4.663 -7.358 17.049 1.00 93.62 326 ASP A O 1
ATOM 2695 N N . HIS A 1 327 ? -2.500 -6.988 17.542 1.00 90.81 327 HIS A N 1
ATOM 2696 C CA . HIS A 1 327 ? -2.257 -6.032 16.461 1.00 90.81 327 HIS A CA 1
ATOM 2697 C C . HIS A 1 327 ? -2.391 -6.619 15.042 1.00 90.81 327 HIS A C 1
ATOM 2699 O O . HIS A 1 327 ? -2.418 -5.856 14.069 1.00 90.81 327 HIS A O 1
ATOM 2705 N N . PHE A 1 328 ? -2.410 -7.947 14.884 1.00 88.31 328 PHE A N 1
ATOM 2706 C CA . PHE A 1 328 ? -2.388 -8.618 13.586 1.00 88.31 328 PHE A CA 1
ATOM 2707 C C . PHE A 1 328 ? -3.716 -9.281 13.217 1.00 88.31 328 PHE A C 1
ATOM 2709 O O . PHE A 1 328 ? -4.159 -9.124 12.071 1.00 88.31 328 PHE A O 1
ATOM 2716 N N . ASP A 1 329 ? -4.334 -10.025 14.133 1.00 91.44 329 ASP A N 1
ATOM 2717 C CA . ASP A 1 329 ? -5.565 -10.776 13.869 1.00 91.44 329 ASP A CA 1
ATOM 2718 C C . ASP A 1 329 ? -6.830 -10.070 14.358 1.00 91.44 329 ASP A C 1
ATOM 2720 O O . ASP A 1 329 ? -7.885 -10.272 13.755 1.00 91.44 329 ASP A O 1
ATOM 2724 N N . ASN A 1 330 ? -6.739 -9.151 15.325 1.00 95.19 330 ASN A N 1
ATOM 2725 C CA . ASN A 1 330 ? -7.898 -8.404 15.816 1.00 95.19 330 ASN A CA 1
ATOM 2726 C C . ASN A 1 330 ? -7.910 -6.939 15.351 1.00 95.19 330 ASN A C 1
ATOM 2728 O O . ASN A 1 330 ? -7.884 -5.993 16.139 1.00 95.19 330 ASN A O 1
ATOM 2732 N N . ILE A 1 331 ? -7.985 -6.742 14.031 1.00 95.88 331 ILE A N 1
ATOM 2733 C CA . ILE A 1 331 ? -7.980 -5.397 13.431 1.00 95.88 331 ILE A CA 1
ATOM 2734 C C . ILE A 1 331 ? -9.168 -4.544 13.896 1.00 95.88 331 ILE A C 1
ATOM 2736 O O . ILE A 1 331 ? -9.040 -3.323 13.985 1.00 95.88 331 ILE A O 1
ATOM 2740 N N . ASP A 1 332 ? -10.304 -5.167 14.215 1.00 96.38 332 ASP A N 1
ATOM 2741 C CA . ASP A 1 332 ? -11.473 -4.447 14.720 1.00 96.38 332 ASP A CA 1
ATOM 2742 C C . ASP A 1 332 ? -11.185 -3.773 16.073 1.00 96.38 332 ASP A C 1
ATOM 2744 O O . ASP A 1 332 ? -11.541 -2.615 16.299 1.00 96.38 332 ASP A O 1
ATOM 2748 N N . ASP A 1 333 ? -10.454 -4.460 16.951 1.00 97.81 333 ASP A N 1
ATOM 2749 C CA . ASP A 1 333 ? -10.084 -3.922 18.257 1.00 97.81 333 ASP A CA 1
ATOM 2750 C C . ASP A 1 333 ? -8.927 -2.917 18.182 1.00 97.81 333 ASP A C 1
ATOM 2752 O O . ASP A 1 333 ? -8.937 -1.909 18.887 1.00 97.81 333 ASP A O 1
ATOM 2756 N N . VAL A 1 334 ? -7.987 -3.106 17.247 1.00 97.81 334 VAL A N 1
ATOM 2757 C CA . VAL A 1 334 ? -6.962 -2.093 16.931 1.00 97.81 334 VAL A CA 1
ATOM 2758 C C . VAL A 1 334 ? -7.617 -0.801 16.439 1.00 97.81 334 VAL A C 1
ATOM 2760 O O . VAL A 1 334 ? -7.216 0.291 16.844 1.00 97.81 334 VAL A O 1
ATOM 2763 N N . ALA A 1 335 ? -8.643 -0.903 15.589 1.00 98.31 335 ALA A N 1
ATOM 2764 C CA . ALA A 1 335 ? -9.418 0.244 15.126 1.00 98.31 335 ALA A CA 1
ATOM 2765 C C . ALA A 1 335 ? -10.159 0.934 16.283 1.00 98.31 335 ALA A C 1
ATOM 2767 O O . ALA A 1 335 ? -10.218 2.165 16.329 1.00 98.31 335 ALA A O 1
ATOM 2768 N N . ALA A 1 336 ? -10.676 0.158 17.239 1.00 98.56 336 ALA A N 1
ATOM 2769 C CA . ALA A 1 336 ? -11.316 0.686 18.436 1.00 98.56 336 ALA A CA 1
ATOM 2770 C C . ALA A 1 336 ? -10.335 1.420 19.364 1.00 98.56 336 ALA A C 1
ATOM 2772 O O . ALA A 1 336 ? -10.666 2.514 19.823 1.00 98.56 336 ALA A O 1
ATOM 2773 N N . LEU A 1 337 ? -9.134 0.873 19.595 1.00 98.75 337 LEU A N 1
ATOM 2774 C CA . LEU A 1 337 ? -8.081 1.576 20.331 1.00 98.75 337 LEU A CA 1
ATOM 2775 C C . LEU A 1 337 ? -7.685 2.855 19.595 1.00 98.75 337 LEU A C 1
ATOM 2777 O O . LEU A 1 337 ? -7.665 3.917 20.205 1.00 98.75 337 LEU A O 1
ATOM 2781 N N . CYS A 1 338 ? -7.447 2.791 18.281 1.00 98.38 338 CYS A N 1
ATOM 2782 C CA . CYS A 1 338 ? -7.094 3.973 17.494 1.00 98.38 338 CYS A CA 1
ATOM 2783 C C . CYS A 1 338 ? -8.124 5.098 17.654 1.00 98.38 338 CYS A C 1
ATOM 2785 O O . CYS A 1 338 ? -7.737 6.243 17.860 1.00 98.38 338 CYS A O 1
ATOM 2787 N N . ALA A 1 339 ? -9.420 4.780 17.612 1.00 98.25 339 ALA A N 1
ATOM 2788 C CA . ALA A 1 339 ? -10.498 5.754 17.793 1.00 98.25 339 ALA A CA 1
ATOM 2789 C C . ALA A 1 339 ? -10.651 6.279 19.234 1.00 98.25 339 ALA A C 1
ATOM 2791 O O . ALA A 1 339 ? -11.387 7.241 19.462 1.00 98.25 339 ALA A O 1
ATOM 2792 N N . ALA A 1 340 ? -10.009 5.636 20.212 1.00 98.38 340 ALA A N 1
ATOM 2793 C CA . ALA A 1 340 ? -9.944 6.104 21.592 1.00 98.38 340 ALA A CA 1
ATOM 2794 C C . ALA A 1 340 ? -8.741 7.027 21.858 1.00 98.38 340 ALA A C 1
ATOM 2796 O O . ALA A 1 340 ? -8.752 7.718 22.872 1.00 98.38 340 ALA A O 1
ATOM 2797 N N . LEU A 1 341 ? -7.738 7.043 20.973 1.00 98.56 341 LEU A N 1
ATOM 2798 C CA . LEU A 1 341 ? -6.552 7.896 21.077 1.00 98.56 341 LEU A CA 1
ATOM 2799 C C . LEU A 1 341 ? -6.828 9.318 20.584 1.00 98.56 341 LEU A C 1
ATOM 2801 O O . LEU A 1 341 ? -7.645 9.528 19.687 1.00 98.56 341 LEU A O 1
ATOM 2805 N N . ASP A 1 342 ? -6.061 10.276 21.101 1.00 97.88 342 ASP A N 1
ATOM 2806 C CA . ASP A 1 342 ? -6.113 11.666 20.647 1.00 97.88 342 ASP A CA 1
ATOM 2807 C C . ASP A 1 342 ? -5.368 11.840 19.319 1.00 97.88 342 ASP A C 1
ATOM 2809 O O . ASP A 1 342 ? -5.850 12.494 18.388 1.00 97.88 342 ASP A O 1
ATOM 2813 N N . VAL A 1 343 ? -4.179 11.233 19.216 1.00 97.31 343 VAL A N 1
ATOM 2814 C CA . VAL A 1 343 ? -3.305 11.335 18.042 1.00 97.31 343 VAL A CA 1
ATOM 2815 C C . VAL A 1 343 ? -2.562 10.023 17.805 1.00 97.31 343 VAL A C 1
ATOM 2817 O O . VAL A 1 343 ? -2.174 9.324 18.737 1.00 97.31 343 VAL A O 1
ATOM 2820 N N . VAL A 1 344 ? -2.304 9.702 16.538 1.00 97.19 344 VAL A N 1
ATOM 2821 C CA . VAL A 1 344 ? -1.390 8.625 16.141 1.00 97.19 344 VAL A CA 1
ATOM 2822 C C . VAL A 1 344 ? -0.217 9.200 15.358 1.00 97.19 344 VAL A C 1
ATOM 2824 O O . VAL A 1 344 ? -0.415 9.879 14.351 1.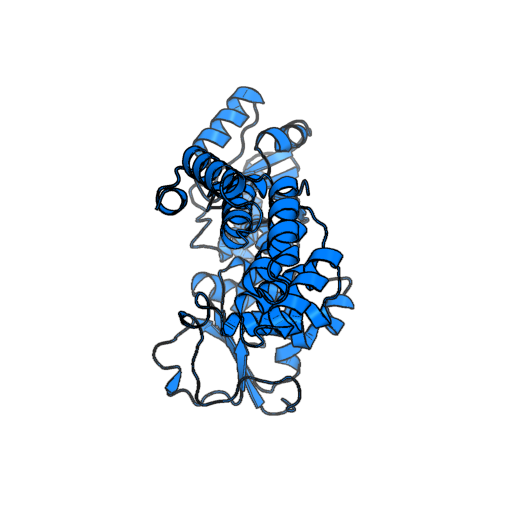00 97.19 344 VAL A O 1
ATOM 2827 N N . PHE A 1 345 ? 1.005 8.892 15.783 1.00 94.88 345 PHE A N 1
ATOM 2828 C CA . PHE A 1 345 ? 2.231 9.154 15.032 1.00 94.88 345 PHE A CA 1
ATOM 2829 C C . PHE A 1 345 ? 2.781 7.839 14.500 1.00 94.88 345 PHE A C 1
ATOM 2831 O O . PHE A 1 345 ? 3.109 6.929 15.258 1.00 94.88 345 PHE A O 1
ATOM 2838 N N . SER A 1 346 ? 2.891 7.711 13.183 1.00 92.94 346 SER A N 1
ATOM 2839 C CA . SER A 1 346 ? 3.375 6.466 12.597 1.00 92.94 346 SER A CA 1
ATOM 2840 C C . SER A 1 346 ? 4.189 6.678 11.336 1.00 92.94 346 SER A C 1
ATOM 2842 O O . SER A 1 346 ? 3.997 7.650 10.611 1.00 92.94 346 SER A O 1
ATOM 2844 N N . THR A 1 347 ? 5.082 5.742 11.039 1.00 89.75 347 THR A N 1
ATOM 2845 C CA . THR A 1 347 ? 5.633 5.612 9.689 1.00 89.75 347 THR A CA 1
ATOM 2846 C C . THR A 1 347 ? 4.625 4.948 8.738 1.00 89.75 347 THR A C 1
ATOM 2848 O O . THR A 1 347 ? 3.610 4.398 9.161 1.00 89.75 347 THR A O 1
ATOM 2851 N N . LYS A 1 348 ? 4.875 4.970 7.423 1.00 86.50 348 LYS A N 1
ATOM 2852 C CA . LYS A 1 348 ? 3.932 4.483 6.399 1.00 86.50 348 LYS A CA 1
ATOM 2853 C C . LYS A 1 348 ? 3.739 2.954 6.460 1.00 86.50 348 LYS A C 1
ATOM 2855 O O . LYS A 1 348 ? 4.384 2.187 5.741 1.00 86.50 348 LYS A O 1
ATOM 2860 N N . THR A 1 349 ? 2.836 2.516 7.335 1.00 89.81 349 THR A N 1
ATOM 2861 C CA . THR A 1 349 ? 2.438 1.120 7.588 1.00 89.81 349 THR A CA 1
ATOM 2862 C C . THR A 1 349 ? 0.909 0.987 7.614 1.00 89.81 349 THR A C 1
ATOM 2864 O O . THR A 1 349 ? 0.197 1.895 7.196 1.00 89.81 349 THR A O 1
ATOM 2867 N N . THR A 1 350 ? 0.382 -0.145 8.090 1.00 92.75 350 THR A N 1
ATOM 2868 C CA . THR A 1 350 ? -1.065 -0.363 8.244 1.00 92.75 350 THR A CA 1
ATOM 2869 C C . THR A 1 350 ? -1.688 0.524 9.325 1.00 92.75 350 THR A C 1
ATOM 2871 O O . THR A 1 350 ? -2.806 0.994 9.141 1.00 92.75 350 THR A O 1
ATOM 2874 N N . VAL A 1 351 ? -0.983 0.780 10.432 1.00 94.44 351 VAL A N 1
ATOM 2875 C CA . VAL A 1 351 ? -1.502 1.548 11.578 1.00 94.44 351 VAL A CA 1
ATOM 2876 C C . VAL A 1 351 ? -2.070 2.916 11.179 1.00 94.44 351 VAL A C 1
ATOM 2878 O O . VAL A 1 351 ? -3.230 3.166 11.498 1.00 94.44 351 VAL A O 1
ATOM 2881 N N . PRO A 1 352 ? -1.354 3.782 10.431 1.00 94.44 352 PRO A N 1
ATOM 2882 C CA . PRO A 1 352 ? -1.888 5.089 10.067 1.00 94.44 352 PRO A CA 1
ATOM 2883 C C . PRO A 1 352 ? -3.083 5.000 9.113 1.00 94.44 352 PRO A C 1
ATOM 2885 O O . PRO A 1 352 ? -3.900 5.917 9.068 1.00 94.44 352 PRO A O 1
ATOM 2888 N N . LEU A 1 353 ? -3.213 3.906 8.352 1.00 94.81 353 LEU A N 1
ATOM 2889 C CA . LEU A 1 353 ? -4.387 3.661 7.513 1.00 94.81 353 LEU A CA 1
ATOM 2890 C C . LEU A 1 353 ? -5.602 3.318 8.381 1.00 94.81 353 LEU A C 1
ATOM 2892 O O . LEU A 1 353 ? -6.684 3.832 8.121 1.00 94.81 353 LEU A O 1
ATOM 2896 N N . ILE A 1 354 ? -5.417 2.526 9.443 1.00 96.81 354 ILE A N 1
ATOM 2897 C CA . ILE A 1 354 ? -6.468 2.244 10.430 1.00 96.81 354 ILE A CA 1
ATOM 2898 C C . ILE A 1 354 ? -6.861 3.533 11.158 1.00 96.81 354 ILE A C 1
ATOM 2900 O O . ILE A 1 354 ? -8.025 3.923 11.112 1.00 96.81 354 ILE A O 1
ATOM 2904 N N . SER A 1 355 ? -5.909 4.226 11.785 1.00 96.94 355 SER A N 1
ATOM 2905 C CA . SER A 1 355 ? -6.206 5.382 12.638 1.00 96.94 355 SER A CA 1
ATOM 2906 C C . SER A 1 355 ? -6.866 6.527 11.871 1.00 96.94 355 SER A C 1
ATOM 2908 O O . SER A 1 355 ? -7.873 7.070 12.322 1.00 96.94 355 SER A O 1
ATOM 2910 N N . SER A 1 356 ? -6.379 6.845 10.669 1.00 94.94 356 SER A N 1
ATOM 2911 C CA . SER A 1 356 ? -7.007 7.877 9.835 1.00 94.94 356 SER A CA 1
ATOM 2912 C C . SER A 1 356 ? -8.406 7.471 9.361 1.00 94.94 356 SER A C 1
ATOM 2914 O O . SER A 1 356 ? -9.301 8.312 9.309 1.00 94.94 356 SER A O 1
ATOM 2916 N N . SER A 1 357 ? -8.634 6.185 9.074 1.00 95.81 357 SER A N 1
ATOM 2917 C CA . SER A 1 357 ? -9.935 5.694 8.603 1.00 95.81 357 SER A CA 1
ATOM 2918 C C . SER A 1 357 ? -11.045 5.762 9.653 1.00 95.81 357 SER A C 1
ATOM 2920 O O . SER A 1 357 ? -12.209 5.933 9.286 1.00 95.81 357 SER A O 1
ATOM 2922 N N . VAL A 1 358 ? -10.690 5.686 10.940 1.00 97.06 358 VAL A N 1
ATOM 2923 C CA . VAL A 1 358 ? -11.619 5.858 12.072 1.00 97.06 358 VAL A CA 1
ATOM 2924 C C . VAL A 1 358 ? -11.693 7.302 12.577 1.00 97.06 358 VAL A C 1
ATOM 2926 O O . VAL A 1 358 ? -12.459 7.592 13.490 1.00 97.06 358 VAL A O 1
ATOM 2929 N N . GLY A 1 359 ? -10.965 8.228 11.943 1.00 94.88 359 GLY A N 1
ATOM 2930 C CA . GLY A 1 359 ? -11.055 9.668 12.205 1.00 94.88 359 GLY A CA 1
ATOM 2931 C C . GLY A 1 359 ? -10.069 10.203 13.238 1.00 94.88 359 GLY A C 1
ATOM 2932 O O . GLY A 1 359 ? -10.144 11.381 13.582 1.00 94.88 359 GLY A O 1
ATOM 2933 N N . THR A 1 360 ? -9.132 9.383 13.707 1.00 96.56 360 THR A N 1
ATOM 2934 C CA . THR A 1 360 ? -8.080 9.819 14.628 1.00 96.56 360 THR A CA 1
ATOM 2935 C C . THR A 1 360 ? -7.068 10.688 13.894 1.00 96.56 360 THR A C 1
ATOM 2937 O O . THR A 1 360 ? -6.598 10.332 12.802 1.00 96.56 360 THR A O 1
ATOM 2940 N N . LEU A 1 361 ? -6.683 11.820 14.497 1.00 95.38 361 LEU A N 1
ATOM 2941 C CA . LEU A 1 361 ? -5.640 12.677 13.942 1.00 95.38 361 LEU A CA 1
ATOM 2942 C C . LEU A 1 361 ? -4.364 11.852 13.767 1.00 95.38 361 LEU A C 1
ATOM 2944 O O . LEU A 1 361 ? -3.784 11.360 14.729 1.00 95.38 361 LEU A O 1
ATOM 2948 N N . THR A 1 362 ? -3.932 11.689 12.522 1.00 94.62 362 THR A N 1
ATOM 2949 C CA . THR A 1 362 ? -2.815 10.808 12.185 1.00 94.62 362 THR A CA 1
ATOM 2950 C C . THR A 1 362 ? -1.704 11.618 11.540 1.00 94.62 362 THR A C 1
ATOM 2952 O O . THR A 1 362 ? -1.911 12.295 10.532 1.00 94.62 362 THR A O 1
ATOM 2955 N N . LYS A 1 363 ? -0.516 11.558 12.132 1.00 92.44 363 LYS A N 1
ATOM 2956 C CA . LYS A 1 363 ? 0.698 12.209 11.653 1.00 92.44 363 LYS A CA 1
ATOM 2957 C C . LYS A 1 363 ? 1.643 11.147 11.114 1.00 92.44 363 LYS A C 1
ATOM 2959 O O . LYS A 1 363 ? 1.989 10.192 11.807 1.00 92.44 363 LYS A O 1
ATOM 2964 N N . LEU A 1 364 ? 2.050 11.321 9.861 1.00 90.00 364 LEU A N 1
ATOM 2965 C CA . LEU A 1 364 ? 3.042 10.456 9.246 1.00 90.00 364 LEU A CA 1
ATOM 2966 C C . LEU A 1 364 ? 4.436 10.999 9.540 1.00 90.00 364 LEU A C 1
ATOM 2968 O O . LEU A 1 364 ? 4.766 12.108 9.128 1.00 90.00 364 LEU A O 1
ATOM 2972 N N . ALA A 1 365 ? 5.254 10.201 10.217 1.00 81.38 365 ALA A N 1
ATOM 2973 C CA . ALA A 1 365 ? 6.693 10.398 10.232 1.00 81.38 365 ALA A CA 1
ATOM 2974 C C . ALA A 1 365 ? 7.211 9.926 8.867 1.00 81.38 365 ALA A C 1
ATOM 2976 O O . ALA A 1 365 ? 7.300 8.721 8.620 1.00 81.38 365 ALA A O 1
ATOM 2977 N N . ASN A 1 366 ? 7.444 10.865 7.949 1.00 68.38 366 ASN A N 1
ATOM 2978 C CA . ASN A 1 366 ? 8.048 10.601 6.647 1.00 68.38 366 ASN A CA 1
ATOM 2979 C C . ASN A 1 366 ? 9.174 11.618 6.415 1.00 68.38 366 ASN A C 1
ATOM 2981 O O . ASN A 1 366 ? 8.952 12.817 6.560 1.00 68.38 366 ASN A O 1
ATOM 2985 N N . TRP A 1 367 ? 10.372 11.135 6.089 1.00 61.09 367 TRP A N 1
ATOM 2986 C CA . TRP A 1 367 ? 11.608 11.928 5.937 1.00 61.09 367 TRP A CA 1
ATOM 2987 C C . TRP A 1 367 ? 12.124 11.937 4.487 1.00 61.09 367 TRP A C 1
ATOM 2989 O O . TRP A 1 367 ? 13.267 12.319 4.239 1.00 61.09 367 TRP A O 1
ATOM 2999 N N . ARG A 1 368 ? 11.299 11.506 3.525 1.00 51.81 368 ARG A N 1
ATOM 3000 C CA . ARG A 1 368 ? 11.541 11.662 2.085 1.00 51.81 368 ARG A CA 1
ATOM 3001 C C . ARG A 1 368 ? 10.328 12.247 1.387 1.00 51.81 368 ARG A C 1
ATOM 3003 O O . ARG A 1 368 ? 9.202 11.768 1.678 1.00 51.81 368 ARG A O 1
#

Solvent-accessible surface area (backbone atoms only — not comparable to full-atom values): 19896 Å² total; per-residue (Å²): 108,45,62,82,69,68,38,54,70,61,35,46,51,51,28,52,51,49,34,70,80,36,82,76,47,32,66,39,28,36,53,40,15,52,52,30,41,76,75,66,41,34,71,63,13,46,54,24,24,53,53,14,34,75,67,40,79,86,45,36,68,47,28,36,54,38,16,51,35,29,44,77,70,66,40,34,71,64,15,38,55,30,18,54,51,14,35,77,69,39,80,79,48,24,62,44,35,29,54,33,9,51,34,28,43,76,70,66,42,48,72,62,10,43,57,31,42,60,32,40,56,68,23,82,81,38,42,80,67,58,86,59,54,79,50,52,70,66,81,83,72,74,82,37,75,86,30,29,34,37,37,33,67,82,68,57,68,44,58,48,55,60,46,51,73,50,47,66,72,55,42,75,46,31,67,40,30,37,36,29,36,63,61,55,47,31,70,34,48,38,64,39,37,78,84,39,52,55,38,58,60,72,74,92,52,39,71,74,63,76,90,46,61,28,30,44,53,44,83,55,47,53,61,76,39,46,67,63,57,72,67,52,88,71,81,63,50,65,42,44,51,52,65,71,52,21,53,49,36,38,56,55,52,57,71,76,52,88,56,48,38,34,35,35,32,53,73,61,98,68,69,48,84,87,42,46,84,77,44,59,56,73,77,74,51,51,70,64,75,68,52,80,65,60,44,38,31,60,59,52,75,65,94,42,69,70,58,49,56,48,41,28,75,75,67,74,43,75,61,48,71,60,90,88,60,49,68,80,66,38,44,41,58,49,32,6,42,33,55,44,33,64,34,33,44,19,30,99,50,47,63,48,47,42,24,39,32,41,53,19,50,59,46,72,58,72,95,124

Radius of gyration: 24.22 Å; Cα contacts (8 Å, |Δi|>4): 587; chains: 1; bounding box: 70×40×63 Å

Foldseek 3Di:
DCVVVVVLVVLLVVLVVVCVVPVLPLVSLQVNLVSCVVVPVLVSSLVSLVSSCVSPVLDLVSLLSNLVSCVSVVVLVSSLVSLVSSCVSPVLPLSSLQSNLVSCVSVVVPLSSLVSNVSVCVDPVQVVQDADEPAAADPLPDQAEAFEEEEEERDDPLLVLLLLLLVVVVLVRHPAAEYEDDQLCQVFSCVLCVSHNYDHDDRPCRHPDDPGRHYYYSSSSCNNCVVVVVPCPDPAQSTDFDPVLLVVLLVVVVVVDFAAEEEEEWDEPDCPPVCVVQTDDLVVCVVVLVDPRYAAEYLHQDPCPVVQVVCCVPRVHHHDYDPPDRSDRNLSSLLSNLLNGQEYEYAPYSSQSSNVNRRHHYHHPGDD

Mean predicted aligned error: 4.9 Å

Sequence (368 aa):
MFHDLGQFSEALHAYKKAIYLNPKYADAYFNMGVVLKDIGEYEQAVVSYNKSLSLRPKHADTYYNLGNALQDQGKLEEAINVFKKSISLTPDNAEAHQNLGFALLNSGRLKEGLNENEWRWKTKKLSLRKRHFLQPCWDGKKRLNRKKILIWCEQGIGDTINWASCLPYISSKVEHCIFECQDKLVPLFKRSFKNIEVKSQDRSQDSERKDFDFHLPMGSLYKYFIKEISSNKKLSSYLIPDTKRVNFWKKRLNSLGDGCYVGISWKSSNMSRKRIQNYAKLSEFYPLFKIPNVIFINLQNKDFSEDLSKIENEFGILIHNFDELDHFDNIDDVAALCAALDVVFSTKTTVPLISSSVGTLTKLANWR